Protein AF-A0A139D2X2-F1 (afdb_monomer_lite)

Sequence (385 aa):
AGTDPDIIILQLPIMAGQEWLAVLAFLGGGSAAAAMVIVCSVAIATMISNEIVMPGLLKFFRPRMNRRTDLSFLLLTIRRVAIFVVLLTAYGFYRMAGADYSLTAFGLLSFAAAAQFGPALVGGILWREGNLTGATWGLGLGFLMWCYTLLLPALAATGWIPGDIIEQGLFGWEWTRPTALFGSQLDQISHGILWSLGVNTMVYICLSLVTRQSIREKFQVAAFFHEPQPKGESPQQQSWQGQIRVSDLQALADRFMGEERAKSAFRHYERRNATRLYAHRPASTHLMKYVERQLASVIGASTARVVLESTLTGRDMQIEDVVSIVDEASQAMTFSRELLQSAIENISLGVSVVNHRQQLVVWNHHYLEMFNYPEGFVRVGRPVE

Radius of gyration: 30.76 Å; chains: 1; bounding box: 75×41×87 Å

pLDDT: mean 75.95, std 15.81, range [35.94, 95.5]

Foldseek 3Di:
DDDAPVCVCLVVCVVVVNNVVSVVCCVVVVVVVVVVLVVVLLVVLVCCLQVPVVVVCCVVPVPPPPDVPVPVVVSVVSSVVSSVVVVVVVVVCVVQQDPPDDPVLVVLLVVLLVCLCVLVVCCLQPPLLFAPQLQVVLSVQLNVLSCQQRVVVSCVVSVNDPCCCQVQNVVRPPCRRSQQNNNDPDGSSVVSSCVSNVSSNVSRVVCSVVPDHDPVSVVVSCVSPVDPPPPPPDPVVVVLLFPDFPLLLLVVCCVQVNNVLSVVLVVVVCVVVVHDGDRGGRDDPVRLVSSLVSSCVRLNNVLSVVSSVVVSVVDPDDDVVSVCVSVVVVVVVVVVVVSVLVVQQPDPAWDWDADPQQFTAHTYPNVCVVVVDPPPPRDGRHHPD

Secondary structure (DSSP, 8-state):
----GGGHHHHHHHHTT-HHHHHHHHHHHHHHHHHHHHHHHHHHHHHIIIIIIHHHHHHH-TTT---TTHHHHHHHHHHHHHHHHHHHHHHHHHHHS-TT--HHHHHHHHHHHHHTTHHHHHHHHH-TT--HHHHHHHHHHHHHHHIIIIIHHHHHHTTSS-THHHHH-GGG-GGG-TTSGGG--S-HHHHHHHHHHHHHHHHHHHHHHHSPPPHHHHHHHHHHTT-----S-STTGGGGGGS-BHHHHHHHHHHHH-HHHHHHHHHHHHHHHT----TTSBPPHHHHHHHHHHHHHHH-HHHHHHHHHHHHTT----THHHHHHHHHHHHHHHHHHHHHHHHHHH-SS--EEE-TTSBEEEE-HHHHHHHTPPTT---TT-B--

Structure (mmCIF, N/CA/C/O backbone):
data_AF-A0A139D2X2-F1
#
_entry.id   AF-A0A139D2X2-F1
#
loop_
_atom_site.group_PDB
_atom_site.id
_atom_site.type_symbol
_atom_site.label_atom_id
_atom_site.label_alt_id
_atom_site.label_comp_id
_atom_site.label_asym_id
_atom_site.label_entity_id
_atom_site.label_seq_id
_atom_site.pdbx_PDB_ins_code
_atom_site.Cartn_x
_atom_site.Cartn_y
_atom_site.Cartn_z
_atom_site.occupancy
_atom_site.B_iso_or_equiv
_atom_site.auth_seq_id
_atom_site.auth_comp_id
_atom_site.auth_asym_id
_atom_site.auth_atom_id
_atom_site.pdbx_PDB_model_num
ATOM 1 N N . ALA A 1 1 ? 21.081 9.371 -34.867 1.00 43.03 1 ALA A N 1
ATOM 2 C CA . ALA A 1 1 ? 20.082 8.289 -34.790 1.00 43.03 1 ALA A CA 1
ATOM 3 C C . ALA A 1 1 ? 20.713 7.143 -34.009 1.00 43.03 1 ALA A C 1
ATOM 5 O O . ALA A 1 1 ? 21.784 6.714 -34.414 1.00 43.03 1 ALA A O 1
ATOM 6 N N . GLY A 1 2 ? 20.125 6.736 -32.878 1.00 55.38 2 GLY A N 1
ATOM 7 C CA . GLY A 1 2 ? 20.622 5.617 -32.057 1.00 55.38 2 GLY A CA 1
ATOM 8 C C . GLY A 1 2 ? 21.069 5.951 -30.626 1.00 55.38 2 GLY A C 1
ATOM 9 O O . GLY A 1 2 ? 21.732 5.131 -30.006 1.00 55.38 2 GLY A O 1
ATOM 10 N N . THR A 1 3 ? 20.756 7.132 -30.094 1.00 59.16 3 THR A N 1
ATOM 11 C CA . THR A 1 3 ? 21.030 7.468 -28.688 1.00 59.16 3 THR A CA 1
ATOM 12 C C . THR A 1 3 ? 19.855 7.026 -27.825 1.00 59.16 3 THR A C 1
ATOM 14 O O . THR A 1 3 ? 18.743 7.520 -28.023 1.00 59.16 3 THR A O 1
ATOM 17 N N . ASP A 1 4 ? 20.099 6.092 -26.907 1.00 71.62 4 ASP A N 1
ATOM 18 C CA . ASP A 1 4 ? 19.131 5.678 -25.892 1.00 71.62 4 ASP A CA 1
ATOM 19 C C . ASP A 1 4 ? 18.668 6.927 -25.097 1.00 71.62 4 ASP A C 1
ATOM 21 O O . ASP A 1 4 ? 19.514 7.676 -24.585 1.00 71.62 4 ASP A O 1
ATOM 25 N N . PRO A 1 5 ? 17.349 7.220 -25.054 1.00 76.50 5 PRO A N 1
ATOM 26 C CA . PRO A 1 5 ? 16.805 8.386 -24.360 1.00 76.50 5 PRO A CA 1
ATOM 27 C C . PRO A 1 5 ? 17.251 8.479 -22.900 1.00 76.50 5 PRO A C 1
ATOM 29 O O . PRO A 1 5 ? 17.425 9.588 -22.391 1.00 76.50 5 PRO A O 1
ATOM 32 N N . ASP A 1 6 ? 17.490 7.339 -22.250 1.00 77.50 6 ASP A N 1
ATOM 33 C CA . ASP A 1 6 ? 17.816 7.273 -20.828 1.00 77.50 6 ASP A CA 1
ATOM 34 C C . ASP A 1 6 ? 19.254 7.758 -20.541 1.00 77.50 6 ASP A C 1
ATOM 36 O O . ASP A 1 6 ? 19.555 8.216 -19.437 1.00 77.50 6 ASP A O 1
ATOM 40 N N . ILE A 1 7 ? 20.140 7.763 -21.547 1.00 83.75 7 ILE A N 1
ATOM 41 C CA . ILE A 1 7 ? 21.540 8.221 -21.434 1.00 83.75 7 ILE A CA 1
ATOM 42 C C . ILE A 1 7 ? 21.814 9.540 -22.167 1.00 83.75 7 ILE A C 1
ATOM 44 O O . ILE A 1 7 ? 22.952 10.021 -22.176 1.00 83.75 7 ILE A O 1
ATOM 48 N N . ILE A 1 8 ? 20.789 10.169 -22.752 1.00 85.88 8 ILE A N 1
ATOM 49 C CA . ILE A 1 8 ? 20.952 11.370 -23.585 1.00 85.88 8 ILE A CA 1
ATOM 50 C C . ILE A 1 8 ? 21.560 12.548 -22.809 1.00 85.88 8 ILE A C 1
ATOM 52 O O . ILE A 1 8 ? 22.356 13.314 -23.351 1.00 85.88 8 ILE A O 1
ATOM 56 N N . ILE A 1 9 ? 21.248 12.649 -21.513 1.00 86.06 9 ILE A N 1
ATOM 57 C CA . ILE A 1 9 ? 21.779 13.678 -20.607 1.00 86.06 9 ILE A CA 1
ATOM 58 C C . ILE A 1 9 ? 23.301 13.540 -20.452 1.00 86.06 9 ILE A C 1
ATOM 60 O O . ILE A 1 9 ? 23.998 14.546 -20.331 1.00 86.06 9 ILE A O 1
ATOM 64 N N . LEU A 1 10 ? 23.827 12.313 -20.501 1.00 87.31 10 LEU A N 1
ATOM 65 C CA . LEU A 1 10 ? 25.264 12.050 -20.438 1.00 87.31 10 LEU A CA 1
ATOM 66 C C . LEU A 1 10 ? 25.935 12.214 -21.809 1.00 87.31 10 LEU A C 1
ATOM 68 O O . LEU A 1 10 ? 27.075 12.664 -21.890 1.00 87.31 10 LEU A O 1
ATOM 72 N N . GLN A 1 11 ? 25.231 11.874 -22.889 1.00 88.12 11 GLN A N 1
ATOM 73 C CA . GLN A 1 11 ? 25.774 11.925 -24.247 1.00 88.12 11 GLN A CA 1
ATOM 74 C C . GLN A 1 11 ? 25.849 13.344 -24.821 1.00 88.12 11 GLN A C 1
ATOM 76 O O . GLN A 1 11 ? 26.783 13.641 -25.561 1.00 88.12 11 GLN A O 1
ATOM 81 N N . LEU A 1 12 ? 24.922 14.238 -24.465 1.00 90.44 12 LEU A N 1
ATOM 82 C CA . LEU A 1 12 ? 24.894 15.617 -24.969 1.00 90.44 12 LEU A CA 1
ATOM 83 C C . LEU A 1 12 ? 26.204 16.392 -24.707 1.00 90.44 12 LEU A C 1
ATOM 85 O O . LEU A 1 12 ? 26.757 16.942 -25.662 1.00 90.44 12 LEU A O 1
ATOM 89 N N . PRO A 1 13 ? 26.761 16.415 -23.477 1.00 91.19 13 PRO A N 1
ATOM 90 C CA . PRO A 1 13 ? 28.047 17.061 -23.222 1.00 91.19 13 PRO A CA 1
ATOM 91 C C . PRO A 1 13 ? 29.217 16.412 -23.968 1.00 91.19 13 PRO A C 1
ATOM 93 O O . PRO A 1 13 ? 30.110 17.121 -24.427 1.00 91.19 13 PRO A O 1
ATOM 96 N N . ILE A 1 14 ? 29.198 15.084 -24.129 1.00 90.31 14 ILE A N 1
ATOM 97 C CA . ILE A 1 14 ? 30.234 14.332 -24.855 1.00 90.31 14 ILE A CA 1
ATOM 98 C C . ILE A 1 14 ? 30.220 14.720 -26.337 1.00 90.31 14 ILE A C 1
ATOM 100 O O . ILE A 1 14 ? 31.261 15.040 -26.904 1.00 90.31 14 ILE A O 1
ATOM 104 N N . MET A 1 15 ? 29.037 14.776 -26.956 1.00 90.88 15 MET A N 1
ATOM 105 C CA . MET A 1 15 ? 28.878 15.210 -28.349 1.00 90.88 15 MET A CA 1
ATOM 106 C C . MET A 1 15 ? 29.257 16.683 -28.556 1.00 90.88 15 MET A C 1
ATOM 108 O O . MET A 1 15 ? 29.707 17.052 -29.637 1.00 90.88 15 MET A O 1
ATOM 112 N N . ALA A 1 16 ? 29.103 17.518 -27.525 1.00 92.19 16 ALA A N 1
ATOM 113 C CA . ALA A 1 16 ? 29.517 18.920 -27.532 1.00 92.19 16 ALA A CA 1
ATOM 114 C C . ALA A 1 16 ? 31.015 19.130 -27.215 1.00 92.19 16 ALA A C 1
ATOM 116 O O . ALA A 1 16 ? 31.463 20.275 -27.149 1.00 92.19 16 ALA A O 1
ATOM 117 N N . GLY A 1 17 ? 31.788 18.059 -26.987 1.00 92.69 17 GLY A N 1
ATOM 118 C CA . GLY A 1 17 ? 33.211 18.127 -26.629 1.00 92.69 17 GLY A CA 1
ATOM 119 C C . GLY A 1 17 ? 33.493 18.635 -25.207 1.00 92.69 17 GLY A C 1
ATOM 120 O O . GLY A 1 17 ? 34.628 18.981 -24.890 1.00 92.69 17 GLY A O 1
ATOM 121 N N . GLN A 1 18 ? 32.479 18.703 -24.341 1.00 94.12 18 GLN A N 1
ATOM 122 C CA . GLN A 1 18 ? 32.570 19.189 -22.959 1.00 94.12 18 GLN A CA 1
ATOM 123 C C . GLN A 1 18 ? 32.631 18.012 -21.972 1.00 94.12 18 GLN A C 1
ATOM 125 O O . GLN A 1 18 ? 31.719 17.795 -21.171 1.00 94.12 18 GLN A O 1
ATOM 130 N N . GLU A 1 19 ? 33.714 17.234 -22.015 1.00 91.44 19 GLU A N 1
ATOM 131 C CA . GLU A 1 19 ? 33.864 16.001 -21.220 1.00 91.44 19 GLU A CA 1
ATOM 132 C C . GLU A 1 19 ? 33.774 16.231 -19.701 1.00 91.44 19 GLU A C 1
ATOM 134 O O . GLU A 1 19 ? 33.200 15.416 -18.980 1.00 91.44 19 GLU A O 1
ATOM 139 N N . TRP A 1 20 ? 34.266 17.368 -19.197 1.00 93.75 20 TRP A N 1
ATOM 140 C CA . TRP A 1 20 ? 34.190 17.707 -17.768 1.00 93.75 20 TRP A CA 1
ATOM 141 C C . TRP A 1 20 ? 32.741 17.803 -17.266 1.00 93.75 20 TRP A C 1
ATOM 143 O O . TRP A 1 20 ? 32.445 17.421 -16.133 1.00 93.75 20 TRP A O 1
ATOM 153 N N . LEU A 1 21 ? 31.825 18.271 -18.120 1.00 92.75 21 LEU A N 1
ATOM 154 C CA . LEU A 1 21 ? 30.406 18.376 -17.801 1.00 92.75 21 LEU A CA 1
ATOM 155 C C . LEU A 1 21 ? 29.745 16.990 -17.805 1.00 92.75 21 LEU A C 1
ATOM 157 O O . LEU A 1 21 ? 28.876 16.736 -16.975 1.00 92.75 21 LEU A O 1
ATOM 161 N N . ALA A 1 22 ? 30.205 16.071 -18.665 1.00 91.62 22 ALA A N 1
ATOM 162 C CA . ALA A 1 22 ? 29.785 14.669 -18.631 1.00 91.62 22 ALA A CA 1
ATOM 163 C C . ALA A 1 22 ? 30.220 13.982 -17.325 1.00 91.62 22 ALA A C 1
ATOM 165 O O . ALA A 1 22 ? 29.417 13.297 -16.696 1.00 91.62 22 ALA A O 1
ATOM 166 N N . VAL A 1 23 ? 31.458 14.213 -16.872 1.00 92.56 23 VAL A N 1
ATOM 167 C CA . VAL A 1 23 ? 31.961 13.685 -15.589 1.00 92.56 23 VAL A CA 1
ATOM 168 C C . VAL A 1 23 ? 31.161 14.243 -14.411 1.00 92.56 23 VAL A C 1
ATOM 170 O O . VAL A 1 23 ? 30.781 13.491 -13.512 1.00 92.56 23 VAL A O 1
ATOM 173 N N . LEU A 1 24 ? 30.853 15.543 -14.424 1.00 93.06 24 LEU A N 1
ATOM 174 C CA . LEU A 1 24 ? 30.028 16.178 -13.395 1.00 93.06 24 LEU A CA 1
ATOM 175 C C . LEU A 1 24 ? 28.605 15.601 -13.379 1.00 93.06 24 LEU A C 1
ATOM 177 O O . LEU A 1 24 ? 28.101 15.250 -12.312 1.00 93.06 24 LEU A O 1
ATOM 181 N N . ALA A 1 25 ? 27.977 15.448 -14.548 1.00 91.00 25 ALA A N 1
ATOM 182 C CA . ALA A 1 25 ? 26.658 14.832 -14.681 1.00 91.00 25 ALA A CA 1
ATOM 183 C C . ALA A 1 25 ? 26.657 13.365 -14.218 1.00 91.00 25 ALA A C 1
ATOM 185 O O . ALA A 1 25 ? 25.726 12.943 -13.536 1.00 91.00 25 ALA A O 1
ATOM 186 N N . PHE A 1 26 ? 27.714 12.606 -14.519 1.00 91.06 26 PHE A N 1
ATOM 187 C CA . PHE A 1 26 ? 27.879 11.225 -14.064 1.00 91.06 26 PHE A CA 1
ATOM 188 C C . PHE A 1 26 ? 28.019 11.128 -12.539 1.00 91.06 26 PHE A C 1
ATOM 190 O O . PHE A 1 26 ? 27.323 10.333 -11.910 1.00 91.06 26 PHE A O 1
ATOM 197 N N . LEU A 1 27 ? 28.868 11.962 -11.927 1.00 93.44 27 LEU A N 1
ATOM 198 C CA . LEU A 1 27 ? 29.034 12.021 -10.470 1.00 93.44 27 LEU A CA 1
ATOM 199 C C . LEU A 1 27 ? 27.729 12.410 -9.769 1.00 93.44 27 LEU A C 1
ATOM 201 O O . LEU A 1 27 ? 27.337 11.771 -8.792 1.00 93.44 27 LEU A O 1
ATOM 205 N N . GLY A 1 28 ? 27.039 13.431 -10.284 1.00 92.38 28 GLY A N 1
ATOM 206 C CA . GLY A 1 28 ? 25.751 13.876 -9.757 1.00 92.38 28 GLY A CA 1
ATOM 207 C C . GLY A 1 28 ? 24.664 12.809 -9.898 1.00 92.38 28 GLY A C 1
ATOM 208 O O . GLY A 1 28 ? 24.013 12.464 -8.913 1.00 92.38 28 GLY A O 1
ATOM 209 N N . GLY A 1 29 ? 24.501 12.246 -11.09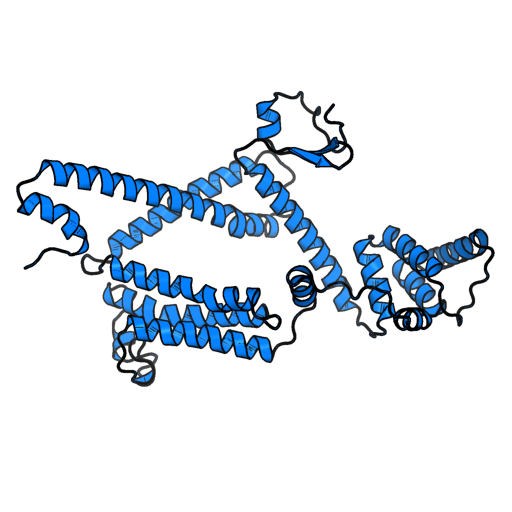7 1.00 89.44 29 GLY A N 1
ATOM 210 C CA . GLY A 1 29 ? 23.492 11.229 -11.398 1.00 89.44 29 GLY A CA 1
ATOM 211 C C . GLY A 1 29 ? 23.722 9.920 -10.644 1.00 89.44 29 GLY A C 1
ATOM 212 O O . GLY A 1 29 ? 22.799 9.403 -10.019 1.00 89.44 29 GLY A O 1
ATOM 213 N N . GLY A 1 30 ? 24.960 9.419 -10.628 1.00 89.94 30 GLY A N 1
ATOM 214 C CA . GLY A 1 30 ? 25.327 8.210 -9.888 1.00 89.94 30 GLY A CA 1
ATOM 215 C C . GLY A 1 30 ? 25.128 8.363 -8.379 1.00 89.94 30 GLY A C 1
ATOM 216 O O . GLY A 1 30 ? 24.560 7.476 -7.741 1.00 89.94 30 GLY A O 1
ATOM 217 N N . SER A 1 31 ? 25.523 9.508 -7.810 1.00 94.44 31 SER A N 1
ATOM 218 C CA . SER A 1 31 ? 25.313 9.810 -6.388 1.00 94.44 31 SER A CA 1
ATOM 219 C C . SER A 1 31 ? 23.825 9.923 -6.035 1.00 94.44 31 SER A C 1
ATOM 221 O O . SER A 1 31 ? 23.374 9.317 -5.063 1.00 94.44 31 SER A O 1
ATOM 223 N N . ALA A 1 32 ? 23.035 10.628 -6.853 1.00 92.62 32 ALA A N 1
ATOM 224 C CA . ALA A 1 32 ? 21.593 10.761 -6.650 1.00 92.62 32 ALA A CA 1
ATOM 225 C C . ALA A 1 32 ? 20.869 9.407 -6.737 1.00 92.62 32 ALA A C 1
ATOM 227 O O . ALA A 1 32 ? 20.033 9.100 -5.885 1.00 92.62 32 ALA A O 1
ATOM 228 N N . ALA A 1 33 ? 21.222 8.571 -7.718 1.00 90.25 33 ALA A N 1
ATOM 229 C CA . ALA A 1 33 ? 20.669 7.228 -7.859 1.00 90.25 33 ALA A CA 1
ATOM 230 C C . ALA A 1 33 ? 21.013 6.346 -6.647 1.00 90.25 33 ALA A C 1
ATOM 232 O O . ALA A 1 33 ? 20.124 5.716 -6.072 1.00 90.25 33 ALA A O 1
ATOM 233 N N . ALA A 1 34 ? 22.276 6.349 -6.206 1.00 93.56 34 ALA A N 1
ATOM 234 C CA . ALA A 1 34 ? 22.706 5.598 -5.029 1.00 93.56 34 ALA A CA 1
ATOM 235 C C . ALA A 1 34 ? 21.971 6.057 -3.760 1.00 93.56 34 ALA A C 1
ATOM 237 O O . ALA A 1 34 ? 21.456 5.226 -3.010 1.00 93.56 34 ALA A O 1
ATOM 238 N N . ALA A 1 35 ? 21.862 7.372 -3.544 1.00 95.06 35 ALA A N 1
ATOM 239 C CA . ALA A 1 35 ? 21.132 7.934 -2.414 1.00 95.06 35 ALA A CA 1
ATOM 240 C C . ALA A 1 35 ? 19.655 7.511 -2.426 1.00 95.06 35 ALA A C 1
ATOM 242 O O . ALA A 1 35 ? 19.137 7.074 -1.397 1.00 95.06 35 ALA A O 1
ATOM 243 N N . MET A 1 36 ? 18.992 7.568 -3.585 1.00 95.00 36 MET A N 1
ATOM 244 C CA . MET A 1 36 ? 17.589 7.170 -3.717 1.00 95.00 36 MET A CA 1
ATOM 245 C C . MET A 1 36 ? 17.384 5.680 -3.413 1.00 95.00 36 MET A C 1
ATOM 247 O O . MET A 1 36 ? 16.485 5.325 -2.652 1.00 95.00 36 MET A O 1
ATOM 251 N N . VAL A 1 37 ? 18.251 4.799 -3.924 1.00 93.75 37 VAL A N 1
ATOM 252 C CA . VAL A 1 37 ? 18.191 3.353 -3.636 1.00 93.75 37 VAL A CA 1
ATOM 253 C C . VAL A 1 37 ? 18.367 3.077 -2.138 1.00 93.75 37 VAL A C 1
ATOM 255 O O . VAL A 1 37 ? 17.621 2.278 -1.559 1.00 93.75 37 VAL A O 1
ATOM 258 N N . ILE A 1 38 ? 19.309 3.758 -1.478 1.00 93.38 38 ILE A N 1
ATOM 259 C CA . ILE A 1 38 ? 19.534 3.618 -0.033 1.00 93.38 38 ILE A CA 1
ATOM 260 C C . ILE A 1 38 ? 18.294 4.073 0.747 1.00 93.38 38 ILE A C 1
ATOM 262 O O . ILE A 1 38 ? 17.774 3.317 1.566 1.00 93.38 38 ILE A O 1
ATOM 266 N N . VAL A 1 39 ? 17.780 5.275 0.476 1.00 94.94 39 VAL A N 1
ATOM 267 C CA . VAL A 1 39 ? 16.630 5.836 1.205 1.00 94.94 39 VAL A CA 1
ATOM 268 C C . VAL A 1 39 ? 15.375 4.977 1.012 1.00 94.94 39 VAL A C 1
ATOM 270 O O . VAL A 1 39 ? 14.723 4.622 1.997 1.00 94.94 39 VAL A O 1
ATOM 273 N N . CYS A 1 40 ? 15.060 4.570 -0.221 1.00 93.62 40 CYS A N 1
ATOM 274 C CA . CYS A 1 40 ? 13.897 3.728 -0.508 1.00 93.62 40 CYS A CA 1
ATOM 275 C C . CYS A 1 40 ? 14.003 2.341 0.132 1.00 93.62 40 CYS A C 1
ATOM 277 O O . CYS A 1 40 ? 13.032 1.873 0.725 1.00 93.62 40 CYS A O 1
ATOM 279 N N . SER A 1 41 ? 15.166 1.687 0.056 1.00 94.38 41 SER A N 1
ATOM 280 C CA . SER A 1 41 ? 15.344 0.351 0.645 1.00 94.38 41 SER A CA 1
ATOM 281 C C . SER A 1 41 ? 15.209 0.368 2.169 1.00 94.38 41 SER A C 1
ATOM 283 O O . SER A 1 41 ? 14.556 -0.511 2.734 1.00 94.38 41 SER A O 1
ATOM 285 N N . VAL A 1 42 ? 15.738 1.396 2.843 1.00 92.19 42 VAL A N 1
ATOM 286 C CA . VAL A 1 42 ? 15.581 1.569 4.294 1.00 92.19 42 VAL A CA 1
ATOM 287 C C . VAL A 1 42 ? 14.123 1.845 4.666 1.00 92.19 42 VAL A C 1
ATOM 289 O O . VAL A 1 42 ? 13.618 1.256 5.627 1.00 92.19 42 VAL A O 1
ATOM 292 N N . ALA A 1 43 ? 13.429 2.701 3.912 1.00 93.25 43 ALA A N 1
ATOM 293 C CA . ALA A 1 43 ? 12.020 3.007 4.152 1.00 93.25 43 ALA A CA 1
ATOM 294 C C . ALA A 1 43 ? 11.136 1.758 4.001 1.00 93.25 43 ALA A C 1
ATOM 296 O O . ALA A 1 43 ? 10.397 1.412 4.924 1.00 93.25 43 ALA A O 1
ATOM 297 N N . ILE A 1 44 ? 11.283 1.028 2.889 1.00 93.00 44 ILE A N 1
ATOM 298 C CA . ILE A 1 44 ? 10.541 -0.211 2.615 1.00 93.00 44 ILE A CA 1
ATOM 299 C C . ILE A 1 44 ? 10.837 -1.262 3.686 1.00 93.00 44 ILE A C 1
ATOM 301 O O . ILE A 1 44 ? 9.912 -1.855 4.230 1.00 93.00 44 ILE A O 1
ATOM 305 N N . ALA A 1 45 ? 12.103 -1.469 4.053 1.00 90.62 45 ALA A N 1
ATOM 306 C CA . ALA A 1 45 ? 12.459 -2.435 5.089 1.00 90.62 45 ALA A CA 1
ATOM 307 C C . ALA A 1 45 ? 11.868 -2.076 6.461 1.00 90.62 45 ALA A C 1
ATOM 309 O O . ALA A 1 45 ? 11.467 -2.963 7.215 1.00 90.62 45 ALA A O 1
ATOM 310 N N . THR A 1 46 ? 11.788 -0.781 6.781 1.00 88.12 46 THR A N 1
ATOM 311 C CA . THR A 1 46 ? 11.159 -0.304 8.020 1.00 88.12 46 THR A CA 1
ATOM 312 C C . THR A 1 46 ? 9.651 -0.562 8.002 1.00 88.12 46 THR A C 1
ATOM 314 O O . THR A 1 46 ? 9.118 -1.085 8.980 1.00 88.12 46 THR A O 1
ATOM 317 N N . MET A 1 47 ? 8.976 -0.290 6.880 1.00 91.19 47 MET A N 1
ATOM 318 C CA . MET A 1 47 ? 7.551 -0.593 6.706 1.00 91.19 47 MET A CA 1
ATOM 319 C C . MET A 1 47 ? 7.274 -2.101 6.769 1.00 91.19 47 MET A C 1
ATOM 321 O O . MET A 1 47 ? 6.391 -2.523 7.504 1.00 91.19 47 MET A O 1
ATOM 325 N N . ILE A 1 48 ? 8.068 -2.931 6.084 1.00 89.62 48 ILE A N 1
ATOM 326 C CA . ILE A 1 48 ? 7.934 -4.398 6.120 1.00 89.62 48 ILE A CA 1
ATOM 327 C C . ILE A 1 48 ? 8.108 -4.922 7.550 1.00 89.62 48 ILE A C 1
ATOM 329 O O . ILE A 1 48 ? 7.316 -5.742 8.013 1.00 89.62 48 ILE A O 1
ATOM 333 N N . SER A 1 49 ? 9.127 -4.440 8.266 1.00 83.44 49 SER A N 1
ATOM 334 C CA . SER A 1 49 ? 9.388 -4.846 9.648 1.00 83.44 49 SER A CA 1
ATOM 335 C C . SER A 1 49 ? 8.195 -4.547 10.559 1.00 83.44 49 SER A C 1
ATOM 337 O O . SER A 1 49 ? 7.781 -5.415 11.327 1.00 83.44 49 SER A O 1
ATOM 339 N N . ASN A 1 50 ? 7.640 -3.337 10.469 1.00 83.00 50 ASN A N 1
ATOM 340 C CA . ASN A 1 50 ? 6.630 -2.859 11.411 1.00 83.00 50 ASN A CA 1
ATOM 341 C C . ASN A 1 50 ? 5.208 -3.306 11.048 1.00 83.00 50 ASN A C 1
ATOM 343 O O . ASN A 1 50 ? 4.468 -3.731 11.929 1.00 83.00 50 ASN A O 1
ATOM 347 N N . GLU A 1 51 ? 4.836 -3.252 9.769 1.00 86.06 51 GLU A N 1
ATOM 348 C CA . GLU A 1 51 ? 3.460 -3.495 9.312 1.00 86.06 51 GLU A CA 1
ATOM 349 C C . GLU A 1 51 ? 3.187 -4.967 8.975 1.00 86.06 51 GLU A C 1
ATOM 351 O O . GLU A 1 51 ? 2.042 -5.410 9.013 1.00 86.06 51 GLU A O 1
ATOM 356 N N . ILE A 1 52 ? 4.224 -5.750 8.650 1.00 85.88 52 ILE A N 1
ATOM 357 C CA . ILE A 1 52 ? 4.064 -7.146 8.212 1.00 85.88 52 ILE A CA 1
ATOM 358 C C . ILE A 1 52 ? 4.695 -8.103 9.220 1.00 85.88 52 ILE A C 1
ATOM 360 O O . ILE A 1 52 ? 4.023 -8.984 9.763 1.00 85.88 52 ILE A O 1
ATOM 364 N N . VAL A 1 53 ? 5.995 -7.946 9.484 1.00 83.25 53 VAL A N 1
ATOM 365 C CA . VAL A 1 53 ? 6.748 -8.950 10.245 1.00 83.25 53 VAL A CA 1
ATOM 366 C C . VAL A 1 53 ? 6.384 -8.923 11.726 1.00 83.25 53 VAL A C 1
ATOM 368 O O . VAL A 1 53 ? 6.133 -9.980 12.298 1.00 83.25 53 VAL A O 1
ATOM 371 N N . MET A 1 54 ? 6.303 -7.744 12.345 1.00 77.81 54 MET A N 1
ATOM 372 C CA . MET A 1 54 ? 5.973 -7.601 13.766 1.00 77.81 54 MET A CA 1
ATOM 373 C C . MET A 1 54 ? 4.589 -8.173 14.137 1.00 77.81 54 MET A C 1
ATOM 375 O O . MET A 1 54 ? 4.533 -9.051 15.004 1.00 77.81 54 MET A O 1
ATOM 379 N N . PRO A 1 55 ? 3.472 -7.782 13.486 1.00 78.38 55 PRO A N 1
ATOM 380 C CA . PRO A 1 55 ? 2.167 -8.384 13.765 1.00 78.38 55 PRO A CA 1
ATOM 381 C C . PRO A 1 55 ? 2.137 -9.889 13.475 1.00 78.38 55 PRO A C 1
ATOM 383 O O . PRO A 1 55 ? 1.536 -10.648 14.240 1.00 78.38 55 PRO A O 1
ATOM 386 N N . GLY A 1 56 ? 2.815 -10.343 12.414 1.00 81.56 56 GLY A N 1
ATOM 387 C CA . GLY A 1 56 ? 2.942 -11.766 12.095 1.00 81.56 56 GLY A CA 1
ATOM 388 C C . GLY A 1 56 ? 3.660 -12.552 13.195 1.00 81.56 56 GLY A C 1
ATOM 389 O O . GLY A 1 56 ? 3.167 -13.589 13.644 1.00 81.56 56 GLY A O 1
ATOM 390 N N . LEU A 1 57 ? 4.785 -12.026 13.684 1.00 76.12 57 LEU A N 1
ATOM 391 C CA . LEU A 1 57 ? 5.579 -12.618 14.757 1.00 76.12 57 LEU A CA 1
ATOM 392 C C . LEU A 1 57 ? 4.780 -12.687 16.065 1.00 76.12 57 LEU A C 1
ATOM 394 O O . LEU A 1 57 ? 4.750 -13.735 16.709 1.00 76.12 57 LEU A O 1
ATOM 398 N N . LEU A 1 58 ? 4.084 -11.608 16.430 1.00 71.31 58 LEU A N 1
ATOM 399 C CA . LEU A 1 58 ? 3.246 -11.559 17.631 1.00 71.31 58 LEU A CA 1
ATOM 400 C C . LEU A 1 58 ? 2.071 -12.540 17.556 1.00 71.31 58 LEU A C 1
ATOM 402 O O . LEU A 1 58 ? 1.769 -13.202 18.547 1.00 71.31 58 LEU A O 1
ATOM 406 N N . LYS A 1 59 ? 1.432 -12.689 16.388 1.00 73.56 59 LYS A N 1
ATOM 407 C CA . LYS A 1 59 ? 0.318 -13.630 16.196 1.00 73.56 59 LYS A CA 1
ATOM 408 C C . LYS A 1 59 ? 0.767 -15.093 16.283 1.00 73.56 59 LYS A C 1
ATOM 410 O O . LYS A 1 59 ? 0.039 -15.909 16.843 1.00 73.56 59 LYS A O 1
ATOM 415 N N . PHE A 1 60 ? 1.953 -15.424 15.768 1.00 69.62 60 PHE A N 1
ATOM 416 C CA . PHE A 1 60 ? 2.469 -16.800 15.748 1.00 69.62 60 PHE A CA 1
ATOM 417 C C . PHE A 1 60 ? 3.221 -17.219 17.023 1.00 69.62 60 PHE A C 1
ATOM 419 O O . PHE A 1 60 ? 3.179 -18.390 17.392 1.00 69.62 60 PHE A O 1
ATOM 426 N N . PHE A 1 61 ? 3.888 -16.297 17.727 1.00 65.00 61 PHE A N 1
ATOM 427 C CA . PHE A 1 61 ? 4.803 -16.625 18.836 1.00 65.00 61 PHE A CA 1
ATOM 428 C C . PHE A 1 61 ? 4.307 -16.202 20.234 1.00 65.00 61 PHE A C 1
ATOM 430 O O . PHE A 1 61 ? 5.107 -16.059 21.164 1.00 65.00 61 PHE A O 1
ATOM 437 N N . ARG A 1 62 ? 2.983 -16.084 20.431 1.00 55.50 62 ARG A N 1
ATOM 438 C CA . ARG A 1 62 ? 2.359 -15.697 21.717 1.00 55.50 62 ARG A CA 1
ATOM 439 C C . ARG A 1 62 ? 2.831 -16.450 22.984 1.00 55.50 62 ARG A C 1
ATOM 441 O O . ARG A 1 62 ? 2.860 -15.795 24.022 1.00 55.50 62 ARG A O 1
ATOM 448 N N . PRO A 1 63 ? 3.219 -17.748 22.996 1.00 51.06 63 PRO A N 1
ATOM 449 C CA . PRO A 1 63 ? 3.481 -18.430 24.268 1.00 51.06 63 PRO A CA 1
ATOM 450 C C . PRO A 1 63 ? 4.954 -18.482 24.725 1.00 51.06 63 PRO A C 1
ATOM 452 O O . PRO A 1 63 ? 5.221 -19.071 25.769 1.00 51.06 63 PRO A O 1
ATOM 455 N N . ARG A 1 64 ? 5.933 -17.899 24.010 1.00 51.97 64 ARG A N 1
ATOM 456 C CA . ARG A 1 64 ? 7.367 -17.997 24.402 1.00 51.97 64 ARG A CA 1
ATOM 457 C C . ARG A 1 64 ? 8.105 -16.675 24.624 1.00 51.97 64 ARG A C 1
ATOM 459 O O . ARG A 1 64 ? 9.266 -16.692 25.027 1.00 51.97 64 ARG A O 1
ATOM 466 N N . MET A 1 65 ? 7.450 -15.536 24.428 1.00 54.47 65 MET A N 1
ATOM 467 C CA . MET A 1 65 ? 8.130 -14.244 24.319 1.00 54.47 65 MET A CA 1
ATOM 468 C C . MET A 1 65 ? 8.245 -13.468 25.646 1.00 54.47 65 MET A C 1
ATOM 470 O O . MET A 1 65 ? 7.973 -12.275 25.699 1.00 54.47 65 MET A O 1
ATOM 474 N N . ASN A 1 66 ? 8.650 -14.120 26.742 1.00 48.91 66 ASN A N 1
ATOM 475 C CA . ASN A 1 66 ? 8.827 -13.446 28.043 1.00 48.91 66 ASN A CA 1
ATOM 476 C C . ASN A 1 66 ? 10.271 -12.964 28.302 1.00 48.91 66 ASN A C 1
ATOM 478 O O . ASN A 1 66 ? 10.668 -12.755 29.446 1.00 48.91 66 ASN A O 1
ATOM 482 N N . ARG A 1 67 ? 11.083 -12.800 27.251 1.00 53.84 67 ARG A N 1
ATOM 483 C CA . ARG A 1 67 ? 12.499 -12.421 27.354 1.00 53.84 67 ARG A CA 1
ATOM 484 C C . ARG A 1 67 ? 12.749 -11.167 26.516 1.00 53.84 67 ARG A C 1
ATOM 486 O O . ARG A 1 67 ? 13.065 -11.236 25.335 1.00 53.84 67 ARG A O 1
ATOM 493 N N . ARG A 1 68 ? 12.522 -10.011 27.150 1.00 55.78 68 ARG A N 1
ATOM 494 C CA . ARG A 1 68 ? 12.485 -8.667 26.536 1.00 55.78 68 ARG A CA 1
ATOM 495 C C . ARG A 1 68 ? 13.785 -8.225 25.847 1.00 55.78 68 ARG A C 1
ATOM 497 O O . ARG A 1 68 ? 13.754 -7.256 25.103 1.00 55.78 68 ARG A O 1
ATOM 504 N N . THR A 1 69 ? 14.901 -8.918 26.059 1.00 54.34 69 THR A N 1
ATOM 505 C CA . THR A 1 69 ? 16.218 -8.502 25.552 1.00 54.34 69 THR A CA 1
ATOM 506 C C . THR A 1 69 ? 16.513 -8.974 24.121 1.00 54.34 69 THR A C 1
ATOM 508 O O . THR A 1 69 ? 17.266 -8.311 23.419 1.00 54.34 69 THR A O 1
ATOM 511 N N . ASP A 1 70 ? 15.892 -10.064 23.648 1.00 61.91 70 ASP A N 1
ATOM 512 C CA . ASP A 1 70 ? 16.170 -10.618 22.307 1.00 61.91 70 ASP A CA 1
ATOM 513 C C . ASP A 1 70 ? 15.307 -10.001 21.191 1.00 61.91 70 ASP A C 1
ATOM 515 O O . ASP A 1 70 ? 15.634 -10.130 20.009 1.00 61.91 70 ASP A O 1
ATOM 519 N N . LEU A 1 71 ? 14.223 -9.289 21.533 1.00 66.25 71 LEU A N 1
ATOM 520 C CA . LEU A 1 71 ? 13.324 -8.715 20.525 1.00 66.25 71 LEU A CA 1
ATOM 521 C C . LEU A 1 71 ? 13.976 -7.578 19.742 1.00 66.25 71 LEU A C 1
ATOM 523 O O . LEU A 1 71 ? 13.874 -7.557 18.519 1.00 66.25 71 LEU A O 1
ATOM 527 N N . SER A 1 72 ? 14.685 -6.667 20.409 1.00 69.19 72 SER A N 1
ATOM 528 C CA . SER A 1 72 ? 15.333 -5.542 19.724 1.00 69.19 72 SER A CA 1
ATOM 529 C C . SER A 1 72 ? 16.386 -6.019 18.720 1.00 69.19 72 SER A C 1
ATOM 531 O O . SER A 1 72 ? 16.447 -5.517 17.598 1.00 69.19 72 SER A O 1
ATOM 533 N N . PHE A 1 73 ? 17.172 -7.044 19.070 1.00 75.69 73 PHE A N 1
ATOM 534 C CA . PHE A 1 73 ? 18.163 -7.624 18.160 1.00 75.69 73 PHE A CA 1
ATOM 535 C C . PHE A 1 73 ? 17.518 -8.389 16.993 1.00 75.69 73 PHE A C 1
ATOM 537 O O . PHE A 1 73 ? 17.968 -8.276 15.847 1.00 75.69 73 PHE A O 1
ATOM 544 N N . LEU A 1 74 ? 16.435 -9.125 17.260 1.00 78.38 74 LEU A N 1
ATOM 545 C CA . LEU A 1 74 ? 15.660 -9.810 16.229 1.00 78.38 74 LEU A CA 1
ATOM 546 C C . LEU A 1 74 ? 15.071 -8.809 15.223 1.00 78.38 74 LEU A C 1
ATOM 548 O O . LEU A 1 74 ? 15.212 -9.005 14.018 1.00 78.38 74 LEU A O 1
ATOM 552 N N . LEU A 1 75 ? 14.491 -7.704 15.700 1.00 75.69 75 LEU A N 1
ATOM 553 C CA . LEU A 1 75 ? 13.907 -6.658 14.853 1.00 75.69 75 LEU A CA 1
ATOM 554 C C . LEU A 1 75 ? 14.961 -5.944 13.994 1.00 75.69 75 LEU A C 1
ATOM 556 O O . LEU A 1 75 ? 14.742 -5.717 12.802 1.00 75.69 75 LEU A O 1
ATOM 560 N N . LEU A 1 76 ? 16.135 -5.645 14.558 1.00 79.75 76 LEU A N 1
ATOM 561 C CA . LEU A 1 76 ? 17.246 -5.070 13.794 1.00 79.75 76 LEU A CA 1
ATOM 562 C C . LEU A 1 76 ? 17.744 -6.032 12.707 1.00 79.75 76 LEU A C 1
ATOM 564 O O . LEU A 1 76 ? 18.001 -5.609 11.576 1.00 79.75 76 LEU A O 1
ATOM 568 N N . THR A 1 77 ? 17.844 -7.325 13.023 1.00 86.50 77 THR A N 1
ATOM 569 C CA . THR A 1 77 ? 18.242 -8.361 12.059 1.00 86.50 77 THR A CA 1
ATOM 570 C C . THR A 1 77 ? 17.211 -8.507 10.942 1.00 86.50 77 THR A C 1
ATOM 572 O O . THR A 1 77 ? 17.589 -8.503 9.772 1.00 86.50 77 THR A O 1
ATOM 575 N N . ILE A 1 78 ? 15.917 -8.543 11.275 1.00 86.06 78 ILE A N 1
ATOM 576 C CA . ILE A 1 78 ? 14.816 -8.587 10.301 1.00 86.06 78 ILE A CA 1
ATOM 577 C C . ILE A 1 78 ? 14.919 -7.421 9.319 1.00 86.06 78 ILE A C 1
ATOM 579 O O . ILE A 1 78 ? 14.844 -7.637 8.112 1.00 86.06 78 ILE A O 1
ATOM 583 N N . ARG A 1 79 ? 15.151 -6.195 9.805 1.00 88.56 79 ARG A N 1
ATOM 584 C CA . ARG A 1 79 ? 15.282 -5.020 8.933 1.00 88.56 79 ARG A CA 1
ATOM 585 C C . ARG A 1 79 ? 16.478 -5.139 7.987 1.00 88.56 79 ARG A C 1
ATOM 587 O O . ARG A 1 79 ? 16.341 -4.859 6.802 1.00 88.56 79 ARG A O 1
ATOM 594 N N . ARG A 1 80 ? 17.638 -5.586 8.480 1.00 91.25 80 ARG A N 1
ATOM 595 C CA . ARG A 1 80 ? 18.839 -5.790 7.645 1.00 91.25 80 ARG A CA 1
ATOM 596 C C . ARG A 1 80 ? 18.617 -6.862 6.578 1.00 91.25 80 ARG A C 1
ATOM 598 O O . ARG A 1 80 ? 18.989 -6.653 5.427 1.00 91.25 80 ARG A O 1
ATOM 605 N N . VAL A 1 81 ? 17.973 -7.971 6.945 1.00 92.88 81 VAL A N 1
ATOM 606 C CA . VAL A 1 81 ? 17.597 -9.033 6.002 1.00 92.88 81 VAL A CA 1
ATOM 607 C C . VAL A 1 81 ? 16.591 -8.510 4.979 1.00 92.88 81 VAL A C 1
ATOM 609 O O . VAL A 1 81 ? 16.760 -8.769 3.794 1.00 92.88 81 VAL A O 1
ATOM 612 N N . ALA A 1 82 ? 15.599 -7.718 5.393 1.00 92.19 82 ALA A N 1
ATOM 613 C CA . ALA A 1 82 ? 14.634 -7.110 4.481 1.00 92.19 82 ALA A CA 1
ATOM 614 C C . ALA A 1 82 ? 15.311 -6.172 3.468 1.00 92.19 82 ALA A C 1
ATOM 616 O O . ALA A 1 82 ? 15.030 -6.285 2.279 1.00 92.19 82 ALA A O 1
ATOM 617 N N . ILE A 1 83 ? 16.251 -5.313 3.896 1.00 93.94 83 ILE A N 1
ATOM 618 C CA . ILE A 1 83 ? 17.052 -4.476 2.979 1.00 93.94 83 ILE A CA 1
ATOM 619 C C . ILE A 1 83 ? 17.781 -5.361 1.964 1.00 93.94 83 ILE A C 1
ATOM 621 O O . ILE A 1 83 ? 17.698 -5.120 0.761 1.00 93.94 83 ILE A O 1
ATOM 625 N N . PHE A 1 84 ? 18.465 -6.403 2.441 1.00 95.06 84 PHE A N 1
ATOM 626 C CA . PHE A 1 84 ? 19.213 -7.312 1.578 1.00 95.06 84 PHE A CA 1
ATOM 627 C C . PHE A 1 84 ? 18.309 -8.019 0.559 1.00 95.06 84 PHE A C 1
ATOM 629 O O . PHE A 1 84 ? 18.616 -8.022 -0.629 1.00 95.06 84 PHE A O 1
ATOM 636 N N . VAL A 1 85 ? 17.169 -8.562 0.996 1.00 94.69 85 VAL A N 1
ATOM 637 C CA . VAL A 1 85 ? 16.198 -9.250 0.130 1.00 94.69 85 VAL A CA 1
ATOM 638 C C . VAL A 1 85 ? 15.592 -8.296 -0.897 1.00 94.69 85 VAL A C 1
ATOM 640 O O . VAL A 1 85 ? 15.487 -8.659 -2.067 1.00 94.69 85 VAL A O 1
ATOM 643 N N . VAL A 1 86 ? 15.230 -7.073 -0.499 1.00 93.75 86 VAL A N 1
ATOM 644 C CA . VAL A 1 86 ? 14.687 -6.057 -1.414 1.00 93.75 86 VAL A CA 1
ATOM 645 C C . VAL A 1 86 ? 15.719 -5.682 -2.479 1.00 93.75 86 VAL A C 1
ATOM 647 O O . VAL A 1 86 ? 15.394 -5.709 -3.663 1.00 93.75 86 VAL A O 1
ATOM 650 N N . LEU A 1 87 ? 16.968 -5.401 -2.090 1.00 94.19 87 LEU A N 1
ATOM 651 C CA . LEU A 1 87 ? 18.039 -5.074 -3.039 1.00 94.19 87 LEU A CA 1
ATOM 652 C C . LEU A 1 87 ? 18.368 -6.248 -3.968 1.00 94.19 87 LEU A C 1
ATOM 654 O O . LEU A 1 87 ? 18.555 -6.046 -5.165 1.00 94.19 87 LEU A O 1
ATOM 658 N N . LEU A 1 88 ? 18.395 -7.475 -3.442 1.00 94.50 88 LEU A N 1
ATOM 659 C CA . LEU A 1 88 ? 18.652 -8.678 -4.230 1.00 94.50 88 LEU A CA 1
ATOM 660 C C . LEU A 1 88 ? 17.522 -8.952 -5.231 1.00 94.50 88 LEU A C 1
ATOM 662 O O . LEU A 1 88 ? 17.794 -9.291 -6.379 1.00 94.50 88 LEU A O 1
ATOM 666 N N . THR A 1 89 ? 16.267 -8.740 -4.828 1.00 91.75 89 THR A N 1
ATOM 667 C CA . THR A 1 89 ? 15.097 -8.877 -5.711 1.00 91.75 89 THR A CA 1
ATOM 668 C C . THR A 1 89 ? 15.098 -7.800 -6.793 1.00 91.75 89 THR A C 1
ATOM 670 O O . THR A 1 89 ? 14.887 -8.112 -7.962 1.00 91.75 89 THR A O 1
ATOM 673 N N . ALA A 1 90 ? 15.402 -6.548 -6.437 1.00 89.56 90 ALA A N 1
ATOM 674 C CA . ALA A 1 90 ? 15.517 -5.450 -7.394 1.00 89.56 90 ALA A CA 1
ATOM 675 C C . ALA A 1 90 ? 16.646 -5.692 -8.410 1.00 89.56 90 ALA A C 1
ATOM 677 O O . ALA A 1 90 ? 16.450 -5.502 -9.609 1.00 89.56 90 ALA A O 1
ATOM 678 N N . TYR A 1 91 ? 17.807 -6.172 -7.954 1.00 88.94 91 TYR A N 1
ATOM 679 C CA . TYR A 1 91 ? 18.917 -6.538 -8.835 1.00 88.94 91 TYR A CA 1
ATOM 680 C C . TYR A 1 91 ? 18.578 -7.735 -9.735 1.00 88.94 91 TYR A C 1
ATOM 682 O O . TYR A 1 91 ? 18.912 -7.729 -10.920 1.00 88.94 91 TYR A O 1
ATOM 690 N N . GLY A 1 92 ? 17.887 -8.745 -9.195 1.00 88.31 92 GLY A N 1
ATOM 691 C CA . GLY A 1 92 ? 17.380 -9.878 -9.968 1.00 88.31 92 GLY A CA 1
ATOM 692 C C . GLY A 1 92 ? 16.433 -9.423 -11.076 1.00 88.31 92 GLY A C 1
ATOM 693 O O . GLY A 1 92 ? 16.621 -9.790 -12.231 1.00 88.31 92 GLY A O 1
ATOM 694 N N . PHE A 1 93 ? 15.487 -8.543 -10.747 1.00 82.94 93 PHE A N 1
ATOM 695 C CA . PHE A 1 93 ? 14.578 -7.949 -11.722 1.00 82.94 93 PHE A CA 1
ATOM 696 C C . PHE A 1 93 ? 15.332 -7.155 -12.800 1.00 82.94 93 PHE A C 1
ATOM 698 O O . PHE A 1 93 ? 15.123 -7.402 -13.982 1.00 82.94 93 PHE A O 1
ATOM 705 N N . TYR A 1 94 ? 16.286 -6.296 -12.418 1.00 81.94 94 TYR A N 1
ATOM 706 C CA . TYR A 1 94 ? 17.143 -5.566 -13.363 1.00 81.94 94 TYR A CA 1
ATOM 707 C C . TYR A 1 94 ? 17.898 -6.497 -14.326 1.00 81.94 94 TYR A C 1
ATOM 709 O O . TYR A 1 94 ? 17.953 -6.241 -15.524 1.00 81.94 94 TYR A O 1
ATOM 717 N N . ARG A 1 95 ? 18.458 -7.606 -13.825 1.00 83.19 95 ARG A N 1
ATOM 718 C CA . ARG A 1 95 ? 19.176 -8.591 -14.654 1.00 83.19 95 ARG A CA 1
ATOM 719 C C . ARG A 1 95 ? 18.267 -9.341 -15.620 1.00 83.19 95 ARG A C 1
ATOM 721 O O . ARG A 1 95 ? 18.743 -9.773 -16.666 1.00 83.19 95 ARG A O 1
ATOM 728 N N . MET A 1 96 ? 17.007 -9.538 -15.251 1.00 74.81 96 MET A N 1
ATOM 729 C CA . MET A 1 96 ? 16.058 -10.342 -16.017 1.00 74.81 96 MET A CA 1
ATOM 730 C C . MET A 1 96 ? 15.205 -9.523 -16.984 1.00 74.81 96 MET A C 1
ATOM 732 O O . MET A 1 96 ? 14.679 -10.093 -17.931 1.00 74.81 96 MET A O 1
ATOM 736 N N . ALA A 1 97 ? 15.059 -8.214 -16.776 1.00 71.06 97 ALA A N 1
ATOM 737 C CA . ALA A 1 97 ? 14.125 -7.398 -17.546 1.00 71.06 97 ALA A CA 1
ATOM 738 C C . ALA A 1 97 ? 14.584 -7.035 -18.978 1.00 71.06 97 ALA A C 1
ATOM 740 O O . ALA A 1 97 ? 13.868 -6.328 -19.679 1.00 71.06 97 ALA A O 1
ATOM 741 N N . GLY A 1 98 ? 15.719 -7.569 -19.450 1.00 63.12 98 GLY A N 1
ATOM 742 C CA . GLY A 1 98 ? 16.221 -7.358 -20.814 1.00 63.12 98 GLY A CA 1
ATOM 743 C C . GLY A 1 98 ? 16.679 -5.917 -21.085 1.00 63.12 98 GLY A C 1
ATOM 744 O O . GLY A 1 98 ? 16.400 -5.002 -20.317 1.00 63.12 98 GLY A O 1
ATOM 745 N N . ALA A 1 99 ? 17.425 -5.704 -22.172 1.00 60.94 99 ALA A N 1
ATOM 746 C CA . ALA A 1 99 ? 17.931 -4.375 -22.541 1.00 60.94 99 ALA A CA 1
ATOM 747 C C . ALA A 1 99 ? 16.869 -3.473 -23.205 1.00 60.94 99 ALA A C 1
ATOM 749 O O . ALA A 1 99 ? 17.098 -2.278 -23.355 1.00 60.94 99 ALA A O 1
ATOM 750 N N . ASP A 1 100 ? 15.720 -4.036 -23.594 1.00 59.31 100 ASP A N 1
ATOM 751 C CA . ASP A 1 100 ? 14.737 -3.375 -24.463 1.00 59.31 100 ASP A CA 1
ATOM 752 C C . ASP A 1 100 ? 13.583 -2.691 -23.703 1.00 59.31 100 ASP A C 1
ATOM 754 O O . ASP A 1 100 ? 12.716 -2.070 -24.319 1.00 59.31 100 ASP A O 1
ATOM 758 N N . TYR A 1 101 ? 13.547 -2.784 -22.369 1.00 66.94 101 TYR A N 1
ATOM 759 C CA . TYR A 1 101 ? 12.531 -2.121 -21.547 1.00 66.94 101 TYR A CA 1
ATOM 760 C C . TYR A 1 101 ? 13.032 -0.758 -21.053 1.00 66.94 101 TYR A C 1
ATOM 762 O O . TYR A 1 101 ? 13.956 -0.681 -20.244 1.00 66.94 101 TYR A O 1
ATOM 770 N N . SER A 1 102 ? 12.400 0.325 -21.512 1.00 74.12 102 SER A N 1
ATOM 771 C CA . SER A 1 102 ? 12.767 1.690 -21.119 1.00 74.12 102 SER A CA 1
ATOM 772 C C . SER A 1 102 ? 12.465 1.976 -19.643 1.00 74.12 102 SER A C 1
ATOM 774 O O . SER A 1 102 ? 11.493 1.463 -19.072 1.00 74.12 102 SER A O 1
ATOM 776 N N . LEU A 1 103 ? 13.230 2.885 -19.026 1.00 77.38 103 LEU A N 1
ATOM 777 C CA . LEU A 1 103 ? 12.983 3.332 -17.648 1.00 77.38 103 LEU A CA 1
ATOM 778 C C . LEU A 1 103 ? 11.561 3.896 -17.464 1.00 77.38 103 LEU A C 1
ATOM 780 O O . LEU A 1 103 ? 10.921 3.703 -16.425 1.00 77.38 103 LEU A O 1
ATOM 784 N N . THR A 1 104 ? 11.033 4.549 -18.502 1.00 82.25 104 THR A N 1
ATOM 785 C CA . THR A 1 104 ? 9.665 5.084 -18.538 1.00 82.25 104 THR A CA 1
ATOM 786 C C . THR A 1 104 ? 8.596 4.000 -18.413 1.00 82.25 104 THR A C 1
ATOM 788 O O . THR A 1 104 ? 7.598 4.216 -17.723 1.00 82.25 104 THR A O 1
ATOM 791 N N . ALA A 1 105 ? 8.802 2.821 -19.004 1.00 79.81 105 ALA A N 1
ATOM 792 C CA . ALA A 1 105 ? 7.848 1.720 -18.933 1.00 79.81 105 ALA A CA 1
ATOM 793 C C . ALA A 1 105 ? 7.756 1.138 -17.511 1.00 79.81 105 ALA A C 1
ATOM 795 O O . ALA A 1 105 ? 6.650 0.922 -17.009 1.00 79.81 105 ALA A O 1
ATOM 796 N N . PHE A 1 106 ? 8.888 0.970 -16.812 1.00 82.38 106 PHE A N 1
ATOM 797 C CA . PHE A 1 106 ? 8.883 0.568 -15.395 1.00 82.38 106 PHE A CA 1
ATOM 798 C C . PHE A 1 106 ? 8.184 1.596 -14.504 1.00 82.38 106 PHE A C 1
ATOM 800 O O . PHE A 1 106 ? 7.423 1.225 -13.603 1.00 82.38 106 PHE A O 1
ATOM 807 N N . GLY A 1 107 ? 8.412 2.886 -14.775 1.00 86.50 107 GLY A N 1
ATOM 808 C CA . GLY A 1 107 ? 7.736 3.982 -14.090 1.00 86.50 107 GLY A CA 1
ATOM 809 C C . GLY A 1 107 ? 6.221 3.906 -14.265 1.00 86.50 107 GLY A C 1
ATOM 810 O O . GLY A 1 107 ? 5.491 3.886 -13.277 1.00 86.50 107 GLY A O 1
ATOM 811 N N . LEU A 1 108 ? 5.741 3.792 -15.506 1.00 87.56 108 LEU A N 1
ATOM 812 C CA . LEU A 1 108 ? 4.309 3.721 -15.814 1.00 87.56 108 LEU A CA 1
ATOM 813 C C . LEU A 1 108 ? 3.634 2.494 -15.188 1.00 87.56 108 LEU A C 1
ATOM 815 O O . LEU A 1 108 ? 2.563 2.637 -14.599 1.00 87.56 108 LEU A O 1
ATOM 819 N N . LEU A 1 109 ? 4.272 1.320 -15.232 1.00 88.56 109 LEU A N 1
ATOM 820 C CA . LEU A 1 109 ? 3.775 0.113 -14.559 1.00 88.56 109 LEU A CA 1
ATOM 821 C C . LEU A 1 109 ? 3.618 0.327 -13.047 1.00 88.56 109 LEU A C 1
ATOM 823 O O . LEU A 1 109 ? 2.574 -0.002 -12.477 1.00 88.56 109 LEU A O 1
ATOM 827 N N . SER A 1 110 ? 4.631 0.919 -12.412 1.00 89.75 110 SER A N 1
ATOM 828 C CA . SER A 1 110 ? 4.658 1.158 -10.964 1.00 89.75 110 SER A CA 1
ATOM 829 C C . SER A 1 110 ? 3.653 2.228 -10.533 1.00 89.75 110 SER A C 1
ATOM 831 O O . SER A 1 110 ? 2.936 2.044 -9.550 1.00 89.75 110 SER A O 1
ATOM 833 N N . PHE A 1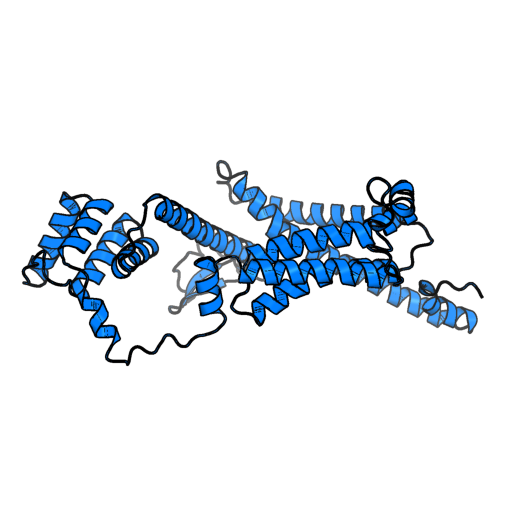 111 ? 3.540 3.331 -11.281 1.00 92.12 111 PHE A N 1
ATOM 834 C CA . PHE A 1 111 ? 2.552 4.377 -11.010 1.00 92.12 111 PHE A CA 1
ATOM 835 C C . PHE A 1 111 ? 1.121 3.886 -11.237 1.00 92.12 111 PHE A C 1
ATOM 837 O O . PHE A 1 111 ? 0.244 4.213 -10.440 1.00 92.12 111 PHE A O 1
ATOM 844 N N . ALA A 1 112 ? 0.880 3.055 -12.256 1.00 92.12 112 ALA A N 1
ATOM 845 C CA . ALA A 1 112 ? -0.419 2.421 -12.473 1.00 92.12 112 ALA A CA 1
ATOM 846 C C . ALA A 1 112 ? -0.816 1.503 -11.304 1.00 92.12 112 ALA A C 1
ATOM 848 O O . ALA A 1 112 ? -1.981 1.491 -10.905 1.00 92.12 112 ALA A O 1
ATOM 849 N N . ALA A 1 113 ? 0.144 0.776 -10.721 1.00 93.06 113 ALA A N 1
ATOM 850 C CA . ALA A 1 113 ? -0.087 -0.020 -9.518 1.00 93.06 113 ALA A CA 1
ATOM 851 C C . ALA A 1 113 ? -0.385 0.870 -8.299 1.00 93.06 113 ALA A C 1
ATOM 853 O O . ALA A 1 113 ? -1.352 0.631 -7.580 1.00 93.06 113 ALA A O 1
ATOM 854 N N . ALA A 1 114 ? 0.396 1.935 -8.088 1.00 93.69 114 ALA A N 1
ATOM 855 C CA . ALA A 1 114 ? 0.182 2.875 -6.987 1.00 93.69 114 ALA A CA 1
ATOM 856 C C . ALA A 1 114 ? -1.166 3.615 -7.095 1.00 93.69 114 ALA A C 1
ATOM 858 O O . ALA A 1 114 ? -1.829 3.858 -6.086 1.00 93.69 114 ALA A O 1
ATOM 859 N N . ALA A 1 115 ? -1.619 3.923 -8.313 1.00 94.00 115 ALA A N 1
ATOM 860 C CA . ALA A 1 115 ? -2.911 4.556 -8.556 1.00 94.00 115 ALA A CA 1
ATOM 861 C C . ALA A 1 115 ? -4.098 3.715 -8.050 1.00 94.00 115 ALA A C 1
ATOM 863 O O . ALA A 1 115 ? -5.143 4.283 -7.739 1.00 94.00 115 ALA A O 1
ATOM 864 N N . GLN A 1 116 ? -3.940 2.395 -7.880 1.00 94.75 116 GLN A N 1
ATOM 865 C CA . GLN A 1 116 ? -4.985 1.522 -7.328 1.00 94.75 116 GLN A CA 1
ATOM 866 C C . GLN A 1 116 ? -5.364 1.868 -5.882 1.00 94.75 116 GLN A C 1
ATOM 868 O O . GLN A 1 116 ? -6.484 1.589 -5.457 1.00 94.75 116 GLN A O 1
ATOM 873 N N . PHE A 1 117 ? -4.477 2.515 -5.121 1.00 94.12 117 PHE A N 1
ATOM 874 C CA . PHE A 1 117 ? -4.818 3.027 -3.791 1.00 94.12 117 PHE A CA 1
ATOM 875 C C . PHE A 1 117 ? -5.693 4.290 -3.852 1.00 94.12 117 PHE A C 1
ATOM 877 O O . PHE A 1 117 ? -6.347 4.635 -2.868 1.00 94.12 117 PHE A O 1
ATOM 884 N N . GLY A 1 118 ? -5.730 4.970 -5.003 1.00 92.88 118 GLY A N 1
ATOM 885 C CA . GLY A 1 118 ? -6.417 6.242 -5.216 1.00 92.88 118 GLY A CA 1
ATOM 886 C C . GLY A 1 118 ? -7.905 6.218 -4.850 1.00 92.88 118 GLY A C 1
ATOM 887 O O . GLY A 1 118 ? -8.299 7.017 -4.001 1.00 92.88 118 GLY A O 1
ATOM 888 N N . PRO A 1 119 ? -8.733 5.314 -5.412 1.00 91.44 119 PRO A N 1
ATOM 889 C CA . PRO A 1 119 ? -10.171 5.279 -5.136 1.00 91.44 119 PRO A CA 1
ATOM 890 C C . PRO A 1 119 ? -10.491 5.121 -3.647 1.00 91.44 119 PRO A C 1
ATOM 892 O O . PRO A 1 119 ? -11.320 5.855 -3.114 1.00 91.44 119 PRO A O 1
ATOM 895 N N . ALA A 1 120 ? -9.783 4.224 -2.955 1.00 91.12 120 ALA A N 1
ATOM 896 C CA . ALA A 1 120 ? -9.972 3.991 -1.527 1.00 91.12 120 ALA A CA 1
ATOM 897 C C . ALA A 1 120 ? -9.480 5.167 -0.665 1.00 91.12 120 ALA A C 1
ATOM 899 O O . ALA A 1 120 ? -10.128 5.510 0.321 1.00 91.12 120 ALA A O 1
ATOM 900 N N . LEU A 1 121 ? -8.365 5.810 -1.033 1.00 89.94 121 LEU A N 1
ATOM 901 C CA . LEU A 1 121 ? -7.812 6.949 -0.295 1.00 89.94 121 LEU A CA 1
ATOM 902 C C . LEU A 1 121 ? -8.678 8.205 -0.459 1.00 89.94 121 LEU A C 1
ATOM 904 O O . LEU A 1 121 ? -9.021 8.858 0.524 1.00 89.94 121 LEU A O 1
ATOM 908 N N . VAL A 1 122 ? -9.086 8.511 -1.692 1.00 89.38 122 VAL A N 1
ATOM 909 C CA . VAL A 1 122 ? -9.989 9.629 -1.998 1.00 89.38 122 VAL A CA 1
ATOM 910 C C . VAL A 1 122 ? -11.368 9.375 -1.393 1.00 89.38 122 VAL A C 1
ATOM 912 O O . VAL A 1 122 ? -11.920 10.255 -0.735 1.00 89.38 122 VAL A O 1
ATOM 915 N N . GLY A 1 123 ? -11.903 8.164 -1.556 1.00 86.25 123 GLY A N 1
ATOM 916 C CA . GLY A 1 123 ? -13.178 7.763 -0.974 1.00 86.25 123 GLY A CA 1
ATOM 917 C C . GLY A 1 123 ? -13.168 7.806 0.553 1.00 86.25 123 GLY A C 1
ATOM 918 O O . GLY A 1 123 ? -14.085 8.357 1.145 1.00 86.25 123 GLY A O 1
ATOM 919 N N . GLY A 1 124 ? -12.098 7.349 1.204 1.00 81.88 124 GLY A N 1
ATOM 920 C CA . GLY A 1 124 ? -11.970 7.410 2.662 1.00 81.88 124 GLY A CA 1
ATOM 921 C C . GLY A 1 124 ? -11.927 8.833 3.234 1.00 81.88 124 GLY A C 1
ATOM 922 O O . GLY A 1 124 ? -12.366 9.043 4.363 1.00 81.88 124 GLY A O 1
ATOM 923 N N . ILE A 1 125 ? -11.431 9.813 2.467 1.00 81.75 125 ILE A N 1
ATOM 924 C CA . ILE A 1 125 ? -11.345 11.221 2.894 1.00 81.75 125 ILE A CA 1
ATOM 925 C C . ILE A 1 125 ? -12.616 12.006 2.545 1.00 81.75 125 ILE A C 1
ATOM 927 O O . ILE A 1 125 ? -13.050 12.842 3.335 1.00 81.75 125 ILE A O 1
ATOM 931 N N . LEU A 1 126 ? -13.197 11.784 1.362 1.00 80.81 126 LEU A N 1
ATOM 932 C CA . LEU A 1 126 ? -14.300 12.600 0.838 1.00 80.81 126 LEU A CA 1
ATOM 933 C C . LEU A 1 126 ? -15.675 11.948 1.005 1.00 80.81 126 LEU A C 1
ATOM 935 O O . LEU A 1 126 ? -16.678 12.655 1.096 1.00 80.81 126 LEU A O 1
ATOM 939 N N . TRP A 1 127 ? -15.749 10.616 1.036 1.00 80.88 127 TRP A N 1
ATOM 940 C CA . TRP A 1 127 ? -17.003 9.876 0.964 1.00 80.88 127 TRP A CA 1
ATOM 941 C C . TRP A 1 127 ? -17.292 9.110 2.255 1.00 80.88 127 TRP A C 1
ATOM 943 O O . TRP A 1 127 ? -16.761 8.038 2.533 1.00 80.88 127 TRP A O 1
ATOM 953 N N . ARG A 1 128 ? -18.221 9.662 3.037 1.00 68.56 128 ARG A N 1
ATOM 954 C CA . ARG A 1 128 ? -18.633 9.122 4.341 1.00 68.56 128 ARG A CA 1
ATOM 955 C C . ARG A 1 128 ? -19.202 7.705 4.289 1.00 68.56 128 ARG A C 1
ATOM 957 O O . ARG A 1 128 ? -19.130 7.011 5.297 1.00 68.56 128 ARG A O 1
ATOM 964 N N . GLU A 1 129 ? -19.771 7.288 3.159 1.00 73.06 129 GLU A N 1
ATOM 965 C CA . GLU A 1 129 ? -20.365 5.953 2.993 1.00 73.06 129 GLU A CA 1
ATOM 966 C C . GLU A 1 129 ? -19.355 4.890 2.523 1.00 73.06 129 GLU A C 1
ATOM 968 O O . GLU A 1 129 ? -19.707 3.719 2.398 1.00 73.06 129 GLU A O 1
ATOM 973 N N . GLY A 1 130 ? -18.086 5.259 2.314 1.00 78.81 130 GLY A N 1
ATOM 974 C 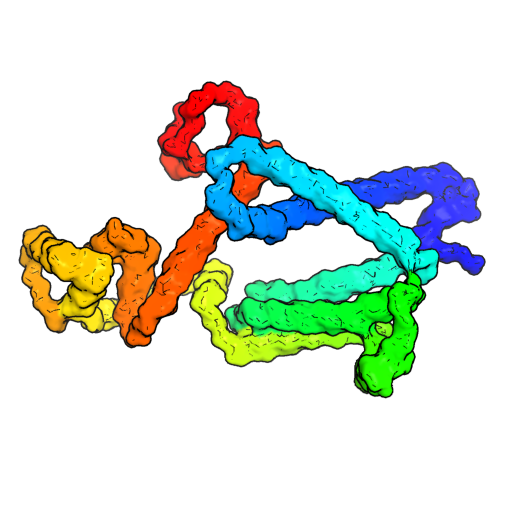CA . GLY A 1 130 ? -17.026 4.315 1.967 1.00 78.81 130 GLY A CA 1
ATOM 975 C C . GLY A 1 130 ? -16.881 3.191 3.003 1.00 78.81 130 GLY A C 1
ATOM 976 O O . GLY A 1 130 ? -16.867 3.440 4.208 1.00 78.81 130 GLY A O 1
ATOM 977 N N . ASN A 1 131 ? -16.772 1.949 2.529 1.00 81.75 131 ASN A N 1
ATOM 978 C CA . ASN A 1 131 ? -16.714 0.733 3.351 1.00 81.75 131 ASN A CA 1
ATOM 979 C C . ASN A 1 131 ? -15.356 0.025 3.180 1.00 81.75 131 ASN A C 1
ATOM 981 O O . ASN A 1 131 ? -14.813 -0.011 2.072 1.00 81.75 131 ASN A O 1
ATOM 985 N N . LEU A 1 132 ? -14.833 -0.600 4.244 1.00 83.81 132 LEU A N 1
ATOM 986 C CA . LEU A 1 132 ? -13.633 -1.442 4.198 1.00 83.81 132 LEU A CA 1
ATOM 987 C C . LEU A 1 132 ? -13.765 -2.580 3.179 1.00 83.81 132 LEU A C 1
ATOM 989 O O . LEU A 1 132 ? -12.847 -2.818 2.411 1.00 83.81 132 LEU A O 1
ATOM 993 N N . THR A 1 133 ? -14.905 -3.264 3.152 1.00 86.31 133 THR A N 1
ATOM 994 C CA . THR A 1 133 ? -15.250 -4.352 2.223 1.00 86.31 133 THR A CA 1
ATOM 995 C C . THR A 1 133 ? -15.195 -3.884 0.774 1.00 86.31 133 THR A C 1
ATOM 997 O O . THR A 1 133 ? -14.636 -4.569 -0.077 1.00 86.31 133 THR A O 1
ATOM 1000 N N . GLY A 1 134 ? -15.740 -2.698 0.485 1.00 87.81 134 GLY A N 1
ATOM 1001 C CA . GLY A 1 134 ? -15.636 -2.110 -0.847 1.00 87.81 134 GLY A CA 1
ATOM 1002 C C . GLY A 1 134 ? -14.185 -1.807 -1.200 1.00 87.81 134 GLY A C 1
ATOM 1003 O O . GLY A 1 134 ? -13.746 -2.110 -2.305 1.00 87.81 134 GLY A O 1
ATOM 1004 N N . ALA A 1 135 ? -13.423 -1.241 -0.260 1.00 91.44 135 ALA A N 1
ATOM 1005 C CA . ALA A 1 135 ? -12.029 -0.877 -0.488 1.00 91.44 135 ALA A CA 1
ATOM 1006 C C . ALA A 1 135 ? -11.132 -2.108 -0.688 1.00 91.44 135 ALA A C 1
ATOM 1008 O O . ALA A 1 135 ? -10.296 -2.110 -1.585 1.00 91.44 135 ALA A O 1
ATOM 1009 N N . THR A 1 136 ? -11.314 -3.170 0.100 1.00 91.50 136 THR A N 1
ATOM 1010 C CA . THR A 1 136 ? -10.505 -4.395 0.015 1.00 91.50 136 THR A CA 1
ATOM 1011 C C . THR A 1 136 ? -10.798 -5.182 -1.255 1.00 91.50 136 THR A C 1
ATOM 1013 O O . THR A 1 136 ? -9.860 -5.569 -1.950 1.00 91.50 136 THR A O 1
ATOM 1016 N N . TRP A 1 137 ? -12.073 -5.383 -1.601 1.00 93.56 137 TRP A N 1
ATOM 1017 C CA . TRP A 1 137 ? -12.447 -6.065 -2.842 1.00 93.56 137 TRP A CA 1
ATOM 1018 C C . TRP A 1 137 ? -12.149 -5.221 -4.079 1.00 93.56 137 TRP A C 1
ATOM 1020 O O . TRP A 1 137 ? -11.684 -5.771 -5.075 1.00 93.56 137 TRP A O 1
ATOM 1030 N N . GLY A 1 138 ? -12.358 -3.902 -4.016 1.00 92.62 138 GLY A N 1
ATOM 1031 C CA . GLY A 1 138 ? -12.003 -2.972 -5.090 1.00 92.62 138 GLY A CA 1
ATOM 1032 C C . GLY A 1 138 ? -10.508 -2.989 -5.375 1.00 92.62 138 GLY A C 1
ATOM 1033 O O . GLY A 1 138 ? -10.102 -3.239 -6.509 1.00 92.62 138 GLY A O 1
ATOM 1034 N N . LEU A 1 139 ? -9.685 -2.845 -4.334 1.00 94.94 139 LEU A N 1
ATOM 1035 C CA . LEU A 1 139 ? -8.233 -2.930 -4.450 1.00 94.94 139 LEU A CA 1
ATOM 1036 C C . LEU A 1 139 ? -7.785 -4.312 -4.943 1.00 94.94 139 LEU A C 1
ATOM 1038 O O . LEU A 1 139 ? -6.943 -4.392 -5.831 1.00 94.94 139 LEU A O 1
ATOM 1042 N N . GLY A 1 140 ? -8.356 -5.394 -4.407 1.00 95.50 140 GLY A N 1
ATOM 1043 C CA . GLY A 1 140 ? -8.012 -6.762 -4.794 1.00 95.50 140 GLY A CA 1
ATOM 1044 C C . GLY A 1 140 ? -8.328 -7.063 -6.261 1.00 95.50 140 GLY A C 1
ATOM 1045 O O . GLY A 1 140 ? -7.455 -7.523 -6.995 1.00 95.50 140 GLY A O 1
ATOM 1046 N N . LEU A 1 141 ? -9.549 -6.763 -6.713 1.00 94.12 141 LEU A N 1
ATOM 1047 C CA . LEU A 1 141 ? -9.959 -6.974 -8.106 1.00 94.12 141 LEU A CA 1
ATOM 1048 C C . LEU A 1 141 ? -9.247 -6.014 -9.066 1.00 94.12 141 LEU A C 1
ATOM 1050 O O . LEU A 1 141 ? -8.826 -6.436 -10.139 1.00 94.12 141 LEU A O 1
ATOM 1054 N N . GLY A 1 142 ? -9.049 -4.756 -8.672 1.00 93.81 142 GLY A N 1
ATOM 1055 C CA . GLY A 1 142 ? -8.271 -3.782 -9.436 1.00 93.81 142 GLY A CA 1
ATOM 1056 C C . GLY A 1 142 ? -6.819 -4.205 -9.628 1.00 93.81 142 GLY A C 1
ATOM 1057 O O . GLY A 1 142 ? -6.297 -4.160 -10.740 1.00 93.81 142 GLY A O 1
ATOM 1058 N N . PHE A 1 143 ? -6.180 -4.684 -8.560 1.00 94.50 143 PHE A N 1
ATOM 1059 C CA . PHE A 1 143 ? -4.815 -5.197 -8.605 1.00 94.50 143 PHE A CA 1
ATOM 1060 C C . PHE A 1 143 ? -4.708 -6.475 -9.445 1.00 94.50 143 PHE A C 1
ATOM 1062 O O . PHE A 1 143 ? -3.777 -6.605 -10.233 1.00 94.50 143 PHE A O 1
ATOM 1069 N N . LEU A 1 144 ? -5.679 -7.391 -9.351 1.00 93.88 144 LEU A N 1
ATOM 1070 C CA . LEU A 1 144 ? -5.742 -8.572 -10.221 1.00 93.88 144 LEU A CA 1
ATOM 1071 C C . LEU A 1 144 ? -5.891 -8.187 -11.696 1.00 93.88 144 LEU A C 1
ATOM 1073 O O . LEU A 1 144 ? -5.188 -8.735 -12.543 1.00 93.88 144 LEU A O 1
ATOM 1077 N N . MET A 1 145 ? -6.753 -7.214 -12.000 1.00 90.56 145 MET A N 1
ATOM 1078 C CA . MET A 1 145 ? -6.890 -6.678 -13.353 1.00 90.56 145 MET A CA 1
ATOM 1079 C C . MET A 1 145 ? -5.592 -6.029 -13.832 1.00 90.56 145 MET A C 1
ATOM 1081 O O . MET A 1 145 ? -5.169 -6.304 -14.945 1.00 90.56 145 MET A O 1
ATOM 1085 N N . TRP A 1 146 ? -4.909 -5.244 -12.995 1.00 94.06 146 TRP A N 1
ATOM 1086 C CA . TRP A 1 146 ? -3.596 -4.672 -13.319 1.00 94.06 146 TRP A CA 1
ATOM 1087 C C . TRP A 1 146 ? -2.546 -5.760 -13.593 1.00 94.06 146 TRP A C 1
ATOM 1089 O O . TRP A 1 146 ? -1.822 -5.684 -14.590 1.00 94.06 146 TRP A O 1
ATOM 1099 N N . CYS A 1 147 ? -2.497 -6.808 -12.762 1.00 90.31 147 CYS A N 1
ATOM 1100 C CA . CYS A 1 147 ? -1.621 -7.957 -12.978 1.00 90.31 147 CYS A CA 1
ATOM 1101 C C . CYS A 1 147 ? -1.896 -8.603 -14.339 1.00 90.31 147 CYS A C 1
ATOM 1103 O O . CYS A 1 147 ? -0.965 -8.958 -15.058 1.00 90.31 147 CYS A O 1
ATOM 1105 N N . TYR A 1 148 ? -3.171 -8.724 -14.702 1.00 87.00 148 TYR A N 1
ATOM 1106 C CA . TYR A 1 148 ? -3.586 -9.320 -15.958 1.00 87.00 148 TYR A CA 1
ATOM 1107 C C . TYR A 1 148 ? -3.260 -8.444 -17.171 1.00 87.00 148 TYR A C 1
ATOM 1109 O O . TYR A 1 148 ? -2.656 -8.931 -18.116 1.00 87.00 148 TYR A O 1
ATOM 1117 N N . THR A 1 149 ? -3.618 -7.160 -17.156 1.00 88.00 149 THR A N 1
ATOM 1118 C CA . THR A 1 149 ? -3.548 -6.286 -18.341 1.00 88.00 149 THR A CA 1
ATOM 1119 C C . THR A 1 149 ? -2.197 -5.608 -18.542 1.00 88.00 149 THR A C 1
ATOM 1121 O O . THR A 1 149 ? -1.896 -5.166 -19.646 1.00 88.00 149 THR A O 1
ATOM 1124 N N . LEU A 1 150 ? -1.393 -5.464 -17.483 1.00 86.75 150 LEU A N 1
ATOM 1125 C CA . LEU A 1 150 ? -0.136 -4.708 -17.525 1.00 86.75 150 LEU A CA 1
ATOM 1126 C C . LEU A 1 150 ? 1.073 -5.558 -17.144 1.00 86.75 150 LEU A C 1
ATOM 1128 O O . LEU A 1 150 ? 2.014 -5.652 -17.932 1.00 86.75 150 LEU A O 1
ATOM 1132 N N . LEU A 1 151 ? 1.048 -6.205 -15.975 1.00 86.88 151 LEU A N 1
ATOM 1133 C CA . LEU A 1 151 ? 2.198 -6.984 -15.506 1.00 86.88 151 LEU A CA 1
ATOM 1134 C C . LEU A 1 151 ? 2.447 -8.214 -16.384 1.00 86.88 151 LEU A C 1
ATOM 1136 O O . LEU A 1 151 ? 3.582 -8.474 -16.771 1.00 86.88 151 LEU A O 1
ATOM 1140 N N . LEU A 1 152 ? 1.398 -8.966 -16.715 1.00 85.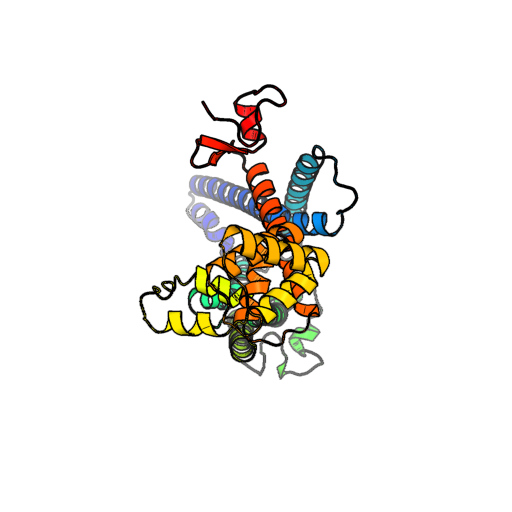12 152 LEU A N 1
ATOM 1141 C CA . LEU A 1 152 ? 1.524 -10.202 -17.481 1.00 85.12 152 LEU A CA 1
ATOM 1142 C C . LEU A 1 152 ? 2.037 -9.959 -18.913 1.00 85.12 152 LEU A C 1
ATOM 1144 O O . LEU A 1 152 ? 2.993 -10.633 -19.299 1.00 85.12 152 LEU A O 1
ATOM 1148 N N . PRO A 1 153 ? 1.532 -8.967 -19.674 1.00 81.00 153 PRO A N 1
ATOM 1149 C CA . PRO A 1 153 ? 2.133 -8.586 -20.948 1.00 81.00 153 PRO A CA 1
ATOM 1150 C C . PRO A 1 153 ? 3.593 -8.141 -20.836 1.00 81.00 153 PRO A C 1
ATOM 1152 O O . PRO A 1 153 ? 4.394 -8.492 -21.696 1.00 81.00 153 PRO A O 1
ATOM 1155 N N . ALA A 1 154 ? 3.962 -7.422 -19.769 1.00 80.25 154 ALA A N 1
ATOM 1156 C CA . ALA A 1 154 ? 5.348 -7.009 -19.546 1.00 80.25 154 ALA A CA 1
ATOM 1157 C C . ALA A 1 154 ? 6.283 -8.200 -19.266 1.00 80.25 154 ALA A C 1
ATOM 1159 O O . ALA A 1 154 ? 7.407 -8.259 -19.766 1.00 80.25 154 ALA A O 1
ATOM 1160 N N . LEU A 1 155 ? 5.811 -9.188 -18.504 1.00 79.50 155 LEU A N 1
ATOM 1161 C CA . LEU A 1 155 ? 6.545 -10.429 -18.248 1.00 79.50 155 LEU A CA 1
ATOM 1162 C C . LEU A 1 155 ? 6.687 -11.288 -19.512 1.00 79.50 155 LEU A C 1
ATOM 1164 O O . LEU A 1 155 ? 7.746 -11.850 -19.777 1.00 79.50 155 LEU A O 1
ATOM 1168 N N . ALA A 1 156 ? 5.643 -11.379 -20.328 1.00 78.69 156 ALA A N 1
ATOM 1169 C CA . ALA A 1 156 ? 5.714 -12.135 -21.572 1.00 78.69 156 ALA A CA 1
ATOM 1170 C C . ALA A 1 156 ? 6.590 -11.437 -22.631 1.00 78.69 156 ALA A C 1
ATOM 1172 O O . ALA A 1 156 ? 7.350 -12.112 -23.321 1.00 78.69 156 ALA A O 1
ATOM 1173 N N . ALA A 1 157 ? 6.591 -10.099 -22.695 1.00 74.62 157 ALA A N 1
ATOM 1174 C CA . ALA A 1 157 ? 7.515 -9.337 -23.542 1.00 74.62 157 ALA A CA 1
ATOM 1175 C C . ALA A 1 157 ? 8.993 -9.550 -23.162 1.00 74.62 157 ALA A C 1
ATOM 1177 O O . ALA A 1 157 ? 9.866 -9.517 -24.024 1.00 74.62 157 ALA A O 1
ATOM 1178 N N . THR A 1 158 ? 9.277 -9.823 -21.885 1.00 70.44 158 THR A N 1
ATOM 1179 C CA . THR A 1 158 ? 10.627 -10.154 -21.390 1.00 70.44 158 THR A CA 1
ATOM 1180 C C . THR A 1 158 ? 10.953 -11.654 -21.471 1.00 70.44 158 THR A C 1
ATOM 1182 O O . THR A 1 158 ? 12.011 -12.081 -21.013 1.00 70.44 158 THR A O 1
ATOM 1185 N N . GLY A 1 159 ? 10.069 -12.469 -22.063 1.00 70.88 159 GLY A N 1
ATOM 1186 C CA . GLY A 1 159 ? 10.283 -13.903 -22.277 1.00 70.88 159 GLY A CA 1
ATOM 1187 C C . GLY A 1 159 ? 10.061 -14.787 -21.045 1.00 70.88 159 GLY A C 1
ATOM 1188 O O . GLY A 1 159 ? 10.413 -15.964 -21.074 1.00 70.88 159 GLY A O 1
ATOM 1189 N N . TRP A 1 160 ? 9.478 -14.261 -19.961 1.00 71.69 160 TRP A N 1
ATOM 1190 C CA . TRP A 1 160 ? 9.192 -15.051 -18.754 1.00 71.69 160 TRP A CA 1
ATOM 1191 C C . TRP A 1 160 ? 8.021 -16.022 -18.930 1.00 71.69 160 TRP A C 1
ATOM 1193 O O . TRP A 1 160 ? 7.954 -17.037 -18.237 1.00 71.69 160 TRP A O 1
ATOM 1203 N N . ILE A 1 161 ? 7.069 -15.691 -19.806 1.00 73.81 161 ILE A N 1
ATOM 1204 C CA . ILE A 1 161 ? 5.817 -16.430 -20.009 1.00 73.81 161 ILE A CA 1
ATOM 1205 C C . ILE A 1 161 ? 5.620 -16.647 -21.517 1.00 73.81 161 ILE A C 1
ATOM 1207 O O . ILE A 1 161 ? 5.889 -15.720 -22.284 1.00 73.81 161 ILE A O 1
ATOM 1211 N N . PRO A 1 162 ? 5.140 -17.828 -21.960 1.00 72.06 162 PRO A N 1
ATOM 1212 C CA . PRO A 1 162 ? 4.776 -18.054 -23.357 1.00 72.06 162 PRO A CA 1
ATOM 1213 C C . PRO A 1 162 ? 3.789 -16.993 -23.863 1.00 72.06 162 PRO A C 1
ATOM 1215 O O . PRO A 1 162 ? 2.786 -16.702 -23.206 1.00 72.06 162 PRO A O 1
ATOM 1218 N N . GLY A 1 163 ? 4.059 -16.433 -25.045 1.00 66.69 163 GLY A N 1
ATOM 1219 C CA . GLY A 1 163 ? 3.236 -15.386 -25.667 1.00 66.69 163 GLY A CA 1
ATOM 1220 C C . GLY A 1 163 ? 1.817 -15.827 -26.051 1.00 66.69 163 GLY A C 1
ATOM 1221 O O . GLY A 1 163 ? 0.976 -14.975 -26.330 1.00 66.69 163 GLY A O 1
ATOM 1222 N N . ASP A 1 164 ? 1.520 -17.130 -25.993 1.00 65.88 164 ASP A N 1
ATOM 1223 C CA . ASP A 1 164 ? 0.229 -17.722 -26.366 1.00 65.88 164 ASP A CA 1
ATOM 1224 C C . ASP A 1 164 ? -0.960 -17.056 -25.649 1.00 65.88 164 ASP A C 1
ATOM 1226 O O . ASP A 1 164 ? -2.015 -16.841 -26.244 1.00 65.88 164 ASP A O 1
ATOM 1230 N N . ILE A 1 165 ? -0.780 -16.660 -24.381 1.00 67.00 165 ILE A N 1
ATOM 1231 C CA . ILE A 1 165 ? -1.821 -16.004 -23.569 1.00 67.00 165 ILE A CA 1
ATOM 1232 C C . ILE A 1 165 ? -2.117 -14.580 -24.073 1.00 67.00 165 ILE A C 1
ATOM 1234 O O . ILE A 1 165 ? -3.248 -14.105 -23.955 1.00 67.00 165 ILE A O 1
ATOM 1238 N N . ILE A 1 166 ? -1.125 -13.893 -24.650 1.00 64.88 166 ILE A N 1
ATOM 1239 C CA . ILE A 1 166 ? -1.312 -12.555 -25.228 1.00 64.88 166 ILE A CA 1
ATOM 1240 C C . ILE A 1 166 ? -2.017 -12.661 -26.581 1.00 64.88 166 ILE A C 1
ATOM 1242 O O . ILE A 1 166 ? -2.951 -11.903 -26.846 1.00 64.88 166 ILE A O 1
ATOM 1246 N N . GLU A 1 167 ? -1.588 -13.597 -27.431 1.00 64.19 167 GLU A N 1
ATOM 1247 C CA . GLU A 1 167 ? -2.099 -13.721 -28.800 1.00 64.19 167 GLU A CA 1
ATOM 1248 C C . GLU A 1 167 ? -3.506 -14.332 -28.852 1.00 64.19 167 GLU A C 1
ATOM 1250 O O . GLU A 1 167 ? -4.347 -13.897 -29.645 1.00 64.19 167 GLU A O 1
ATOM 1255 N N . GLN A 1 168 ? -3.805 -15.296 -27.980 1.00 60.88 168 GLN A N 1
ATOM 1256 C CA . GLN A 1 168 ? -5.067 -16.044 -28.005 1.00 60.88 168 GLN A CA 1
ATOM 1257 C C . GLN A 1 168 ? -6.056 -15.598 -26.911 1.00 60.88 168 GLN A C 1
ATOM 1259 O O . GLN A 1 168 ? -7.241 -15.917 -26.994 1.00 60.88 168 GLN A O 1
ATOM 1264 N N . GLY A 1 169 ? -5.614 -14.815 -25.919 1.00 62.03 169 GLY A N 1
ATOM 1265 C CA . GLY A 1 169 ? -6.420 -14.472 -24.743 1.00 62.03 169 GLY A CA 1
ATOM 1266 C C . GLY A 1 169 ? -6.547 -15.640 -23.755 1.00 62.03 169 GLY A C 1
ATOM 1267 O O . GLY A 1 169 ? -6.032 -16.739 -23.974 1.00 62.03 169 GLY A O 1
ATOM 1268 N N . LEU A 1 170 ? -7.241 -15.424 -22.634 1.00 64.06 170 LEU A N 1
ATOM 1269 C CA . LEU A 1 170 ? -7.540 -16.498 -21.685 1.00 64.06 170 LEU A CA 1
ATOM 1270 C C . LEU A 1 170 ? -8.420 -17.556 -22.379 1.00 64.06 170 LEU A C 1
ATOM 1272 O O . LEU A 1 170 ? -9.473 -17.230 -22.921 1.00 64.06 170 LEU A O 1
ATOM 1276 N N . PHE A 1 171 ? -7.999 -18.824 -22.360 1.00 59.94 171 PHE A N 1
ATOM 1277 C CA . PHE A 1 171 ? -8.729 -19.952 -22.967 1.00 59.94 171 PHE A CA 1
ATOM 1278 C C . PHE A 1 171 ? -8.985 -19.858 -24.490 1.00 59.94 171 PHE A C 1
ATOM 1280 O O . PHE A 1 171 ? -9.811 -20.607 -25.009 1.00 59.94 171 PHE A O 1
ATOM 1287 N N . GLY A 1 172 ? -8.285 -18.981 -25.221 1.00 60.38 172 GLY A N 1
ATOM 1288 C CA . GLY A 1 172 ? -8.448 -18.837 -26.675 1.00 60.38 172 GLY A CA 1
ATOM 1289 C C . GLY A 1 172 ? -9.579 -17.899 -27.114 1.00 60.38 172 GLY A C 1
ATOM 1290 O O . GLY A 1 172 ? -9.976 -17.918 -28.279 1.00 60.38 172 GLY A O 1
ATOM 1291 N N . TRP A 1 173 ? -10.138 -17.096 -26.202 1.00 67.62 173 TRP A N 1
ATOM 1292 C CA . TRP A 1 173 ? -11.167 -16.107 -26.530 1.00 67.62 173 TRP A CA 1
ATOM 1293 C C . TRP A 1 173 ? -10.563 -14.736 -26.835 1.00 67.62 173 TRP A C 1
ATOM 1295 O O . TRP A 1 173 ? -10.057 -14.057 -25.938 1.00 67.62 173 TRP A O 1
ATOM 1305 N N . GLU A 1 174 ? -10.728 -14.265 -28.075 1.00 61.19 174 GLU A N 1
ATOM 1306 C CA . GLU A 1 174 ? -10.147 -12.999 -28.548 1.00 61.19 174 GLU A CA 1
ATOM 1307 C C . GLU A 1 174 ? -10.582 -11.758 -27.745 1.00 61.19 174 GLU A C 1
ATOM 1309 O O . GLU A 1 174 ? -9.834 -10.787 -27.663 1.00 61.19 174 GLU A O 1
ATOM 1314 N N . TRP A 1 175 ? -11.757 -11.776 -27.102 1.00 63.78 175 TRP A N 1
ATOM 1315 C CA . TRP A 1 175 ? -12.236 -10.660 -26.268 1.00 63.78 175 TRP A CA 1
ATOM 1316 C C . TRP A 1 175 ? -11.532 -10.545 -24.916 1.00 63.78 175 TRP A C 1
ATOM 1318 O O . TRP A 1 175 ? -11.623 -9.504 -24.267 1.00 63.78 175 TRP A O 1
ATOM 1328 N N . THR A 1 176 ? -10.836 -11.598 -24.490 1.00 68.50 176 THR A N 1
ATOM 1329 C CA . THR A 1 176 ? -10.100 -11.620 -23.221 1.00 68.50 176 THR A CA 1
ATOM 1330 C C . THR A 1 176 ? -8.640 -11.221 -23.384 1.00 68.50 176 THR A C 1
ATOM 1332 O O . THR A 1 176 ? -7.907 -11.268 -22.410 1.00 68.50 176 THR A O 1
ATOM 1335 N N . ARG A 1 177 ? -8.187 -10.815 -24.579 1.00 69.25 177 ARG A N 1
ATOM 1336 C CA . ARG A 1 177 ? -6.789 -10.420 -24.792 1.00 69.25 177 ARG A CA 1
ATOM 1337 C C . ARG A 1 177 ? -6.354 -9.365 -23.759 1.00 69.25 177 ARG A C 1
ATOM 1339 O O . ARG A 1 177 ? -6.973 -8.302 -23.709 1.00 69.25 177 ARG A O 1
ATOM 1346 N N . PRO A 1 178 ? -5.282 -9.606 -22.977 1.00 66.81 178 PRO A N 1
ATOM 1347 C CA . PRO A 1 178 ? -4.830 -8.689 -21.926 1.00 66.81 178 PRO A CA 1
ATOM 1348 C C . PRO A 1 178 ? -4.550 -7.258 -22.399 1.00 66.81 178 PRO A C 1
ATOM 1350 O O . PRO A 1 178 ? -4.699 -6.304 -21.641 1.00 66.81 178 PRO A O 1
ATOM 1353 N N . THR A 1 179 ? -4.129 -7.122 -23.656 1.00 65.00 179 THR A N 1
ATOM 1354 C CA . THR A 1 179 ? -3.758 -5.858 -24.298 1.00 65.00 179 THR A CA 1
ATOM 1355 C C . THR A 1 179 ? -4.927 -5.171 -25.008 1.00 65.00 179 THR A C 1
ATOM 1357 O O . THR A 1 179 ? -4.802 -4.010 -25.383 1.00 65.00 179 THR A O 1
ATOM 1360 N N . ALA A 1 180 ? -6.057 -5.862 -25.193 1.00 69.06 180 ALA A N 1
ATOM 1361 C CA . ALA A 1 180 ? -7.221 -5.363 -25.921 1.00 69.06 180 ALA A CA 1
ATOM 1362 C C . ALA A 1 180 ? -8.523 -6.018 -25.422 1.00 69.06 180 ALA A C 1
ATOM 1364 O O . ALA A 1 180 ? -9.290 -6.579 -26.211 1.00 69.06 180 ALA A O 1
ATOM 1365 N N . LEU A 1 181 ? -8.795 -5.944 -24.111 1.00 69.38 181 LEU A N 1
ATOM 1366 C CA . LEU A 1 181 ? -10.061 -6.408 -23.532 1.00 69.38 181 LEU A CA 1
ATOM 1367 C C . LEU A 1 181 ? -11.240 -5.791 -24.293 1.00 69.38 181 LEU A C 1
ATOM 1369 O O . LEU A 1 181 ? -11.299 -4.574 -24.502 1.00 69.38 181 LEU A O 1
ATOM 1373 N N . PHE A 1 182 ? -12.163 -6.656 -24.718 1.00 64.06 182 PHE A N 1
ATOM 1374 C CA . PHE A 1 182 ? -13.351 -6.314 -25.508 1.00 64.06 182 PHE A CA 1
ATOM 1375 C C . PHE A 1 182 ? -13.071 -5.616 -26.856 1.00 64.06 182 PHE A C 1
ATOM 1377 O O . PHE A 1 182 ? -13.955 -4.958 -27.400 1.00 64.06 182 PHE A O 1
ATOM 1384 N N . GLY A 1 183 ? -11.864 -5.753 -27.421 1.00 62.81 183 GLY A N 1
ATOM 1385 C CA . GLY A 1 183 ? -11.518 -5.189 -28.735 1.00 62.81 183 GLY A CA 1
ATOM 1386 C C . GLY A 1 183 ? -11.213 -3.685 -28.729 1.00 62.81 183 GLY A C 1
ATOM 1387 O O . GLY A 1 183 ? -11.253 -3.036 -29.773 1.00 62.81 183 GLY A O 1
ATOM 1388 N N . SER A 1 184 ? -10.911 -3.116 -27.560 1.00 70.50 184 SER A N 1
ATOM 1389 C CA . SER A 1 184 ? -10.519 -1.712 -27.401 1.00 70.50 184 SER A CA 1
ATOM 1390 C C . SER A 1 184 ? -9.216 -1.389 -28.152 1.00 70.50 184 SER A C 1
ATOM 1392 O O . SER A 1 184 ? -8.164 -1.912 -27.798 1.00 70.50 184 SER A O 1
ATOM 1394 N N . GLN A 1 185 ? -9.249 -0.447 -29.102 1.00 71.94 185 GLN A N 1
ATOM 1395 C CA . GLN A 1 185 ? -8.065 0.075 -29.815 1.00 71.94 185 GLN A CA 1
ATOM 1396 C C . GLN A 1 185 ? -7.352 1.188 -29.024 1.00 71.94 185 GLN A C 1
ATOM 1398 O O . GLN A 1 185 ? -7.162 2.298 -29.516 1.00 71.94 185 GLN A O 1
ATOM 1403 N N . LEU A 1 186 ? -7.013 0.921 -27.764 1.00 74.00 186 LEU A N 1
ATOM 1404 C CA . LEU A 1 186 ? -6.263 1.863 -26.930 1.00 74.00 186 LEU A CA 1
ATOM 1405 C C . LEU A 1 186 ? -4.805 1.421 -26.829 1.00 74.00 186 LEU A C 1
ATOM 1407 O O . LEU A 1 186 ? -4.503 0.236 -26.942 1.00 74.00 186 LEU A O 1
ATOM 1411 N N . ASP A 1 187 ? -3.916 2.381 -26.579 1.00 80.62 187 ASP A N 1
ATOM 1412 C CA . ASP A 1 187 ? -2.538 2.080 -26.200 1.00 80.62 187 ASP A CA 1
ATOM 1413 C C . ASP A 1 187 ? -2.507 1.178 -24.950 1.00 80.62 187 ASP A C 1
ATOM 1415 O O . ASP A 1 187 ? -3.317 1.354 -24.034 1.00 80.62 187 ASP A O 1
ATOM 1419 N N . GLN A 1 188 ? -1.578 0.219 -24.903 1.00 78.81 188 GLN A N 1
ATOM 1420 C CA . GLN A 1 188 ? -1.548 -0.870 -23.917 1.00 78.81 188 GLN A CA 1
ATOM 1421 C C . GLN A 1 188 ? -1.563 -0.358 -22.470 1.00 78.81 188 GLN A C 1
ATOM 1423 O O . GLN A 1 188 ? -2.267 -0.896 -21.612 1.00 78.81 188 GLN A O 1
ATOM 1428 N N . ILE A 1 189 ? -0.811 0.711 -22.199 1.00 83.19 189 ILE A N 1
ATOM 1429 C CA . ILE A 1 189 ? -0.710 1.303 -20.862 1.00 83.19 189 ILE A CA 1
ATOM 1430 C C . ILE A 1 189 ? -2.028 1.984 -20.483 1.00 83.19 189 ILE A C 1
ATOM 1432 O O . ILE A 1 189 ? -2.566 1.752 -19.398 1.00 83.19 189 ILE A O 1
ATOM 1436 N N . SER A 1 190 ? -2.582 2.780 -21.401 1.00 86.56 190 SER A N 1
ATOM 1437 C CA . SER A 1 190 ? -3.859 3.476 -21.206 1.00 86.56 190 SER A CA 1
ATOM 1438 C C . SER A 1 190 ? -5.008 2.491 -20.986 1.00 86.56 190 SER A C 1
ATOM 1440 O O . SER A 1 190 ? -5.818 2.666 -20.076 1.00 86.56 190 SER A O 1
ATOM 1442 N N . HIS A 1 191 ? -5.042 1.421 -21.782 1.00 87.81 191 HIS A N 1
ATOM 1443 C CA . HIS A 1 191 ? -6.011 0.341 -21.667 1.00 87.81 191 HIS A CA 1
ATOM 1444 C C . HIS A 1 191 ? -5.956 -0.326 -20.288 1.00 87.81 191 HIS A C 1
ATOM 1446 O O . HIS A 1 191 ? -6.977 -0.446 -19.608 1.00 87.81 191 HIS A O 1
ATOM 1452 N N . GLY A 1 192 ? -4.757 -0.720 -19.852 1.00 87.19 192 GLY A N 1
ATOM 1453 C CA . GLY A 1 192 ? -4.576 -1.398 -18.577 1.00 87.19 192 GLY A CA 1
ATOM 1454 C C . GLY A 1 192 ? -4.929 -0.526 -17.373 1.00 87.19 192 GLY A C 1
ATOM 1455 O O . GLY A 1 192 ? -5.569 -1.006 -16.437 1.00 87.19 192 GLY A O 1
ATOM 1456 N N . ILE A 1 193 ? -4.585 0.766 -17.398 1.00 90.12 193 ILE A N 1
ATOM 1457 C CA . ILE A 1 193 ? -4.977 1.715 -16.343 1.00 90.12 193 ILE A CA 1
ATOM 1458 C C . ILE A 1 193 ? -6.498 1.871 -16.300 1.00 90.12 193 ILE A C 1
ATOM 1460 O O . ILE A 1 193 ? -7.084 1.781 -15.223 1.00 90.12 193 ILE A O 1
ATOM 1464 N N . LEU A 1 194 ? -7.141 2.063 -17.456 1.00 91.44 194 LEU A N 1
ATOM 1465 C CA . LEU A 1 194 ? -8.586 2.269 -17.539 1.00 91.44 194 LEU A CA 1
ATOM 1466 C C . LEU A 1 194 ? -9.360 1.088 -16.945 1.00 91.44 194 LEU A C 1
ATOM 1468 O O . LEU A 1 194 ? -10.247 1.291 -16.118 1.00 91.44 194 LEU A O 1
ATOM 1472 N N . TRP A 1 195 ? -9.011 -0.142 -17.328 1.00 90.56 195 TRP A N 1
ATOM 1473 C CA . TRP A 1 195 ? -9.707 -1.333 -16.842 1.00 90.56 195 TRP A CA 1
ATOM 1474 C C . TRP A 1 195 ? -9.394 -1.643 -15.384 1.00 90.56 195 TRP A C 1
ATOM 1476 O O . TRP A 1 195 ? -10.316 -1.886 -14.610 1.00 90.56 195 TRP A O 1
ATOM 1486 N N . SER A 1 196 ? -8.124 -1.604 -14.980 1.00 93.19 196 SER A N 1
ATOM 1487 C CA . SER A 1 196 ? -7.752 -1.904 -13.592 1.00 93.19 196 SER A CA 1
ATOM 1488 C C . SER A 1 196 ? -8.338 -0.888 -12.610 1.00 93.19 196 SER A C 1
ATOM 1490 O O . SER A 1 196 ? -9.022 -1.270 -11.661 1.00 93.19 196 SER A O 1
ATOM 1492 N N . LEU A 1 197 ? -8.147 0.410 -12.868 1.00 93.25 197 LEU A N 1
ATOM 1493 C CA . LEU A 1 197 ? -8.652 1.478 -12.009 1.00 93.25 197 LEU A CA 1
ATOM 1494 C C . LEU A 1 197 ? -10.177 1.619 -12.108 1.00 93.25 197 LEU A C 1
ATOM 1496 O O . LEU A 1 197 ? -10.835 1.900 -11.105 1.00 93.25 197 LEU A O 1
ATOM 1500 N N . GLY A 1 198 ? -10.751 1.398 -13.294 1.00 93.19 198 GLY A N 1
ATOM 1501 C CA . GLY A 1 198 ? -12.195 1.405 -13.513 1.00 93.19 198 GLY A CA 1
ATOM 1502 C C . GLY A 1 198 ? -12.895 0.297 -12.731 1.00 93.19 198 GLY A C 1
ATOM 1503 O O . GLY A 1 198 ? -13.831 0.581 -11.986 1.00 93.19 198 GLY A O 1
ATOM 1504 N N . VAL A 1 199 ? -12.399 -0.943 -12.820 1.00 93.31 199 VAL A N 1
ATOM 1505 C CA . VAL A 1 199 ? -12.919 -2.076 -12.036 1.00 93.31 199 VAL A CA 1
ATOM 1506 C C . VAL A 1 199 ? -12.744 -1.820 -10.543 1.00 93.31 199 VAL A C 1
ATOM 1508 O O . VAL A 1 199 ? -13.704 -1.989 -9.798 1.00 93.31 199 VAL A O 1
ATOM 1511 N N . ASN A 1 200 ? -11.573 -1.347 -10.107 1.00 95.25 200 ASN A N 1
ATOM 1512 C CA . ASN A 1 200 ? -11.331 -0.988 -8.708 1.00 95.25 200 ASN A CA 1
ATOM 1513 C C . ASN A 1 200 ? -12.379 0.003 -8.189 1.00 95.25 200 ASN A C 1
ATOM 1515 O O . ASN A 1 200 ? -13.077 -0.268 -7.214 1.00 95.25 200 ASN A O 1
ATOM 1519 N N . THR A 1 201 ? -12.536 1.122 -8.895 1.00 93.19 201 THR A N 1
ATOM 1520 C CA . THR A 1 201 ? -13.449 2.200 -8.511 1.00 93.19 201 THR A CA 1
ATOM 1521 C C . THR A 1 201 ? -14.901 1.732 -8.538 1.00 93.19 201 THR A C 1
ATOM 1523 O O . THR A 1 201 ? -15.656 2.022 -7.614 1.00 93.19 201 THR A O 1
ATOM 1526 N N . MET A 1 202 ? -15.303 0.971 -9.559 1.00 93.81 202 MET A N 1
ATOM 1527 C CA . MET A 1 202 ? -16.672 0.471 -9.686 1.00 93.81 202 MET A CA 1
ATOM 1528 C C . MET A 1 202 ? -17.012 -0.522 -8.575 1.00 93.81 202 MET A C 1
ATOM 1530 O O . MET A 1 202 ? -18.046 -0.388 -7.930 1.00 93.81 202 MET A O 1
ATOM 1534 N N . VAL A 1 203 ? -16.126 -1.481 -8.304 1.00 92.75 203 VAL A N 1
ATOM 1535 C CA . VAL A 1 203 ? -16.283 -2.448 -7.211 1.00 92.75 203 VAL A CA 1
ATOM 1536 C C . VAL A 1 203 ? -16.308 -1.719 -5.869 1.00 92.75 203 VAL A C 1
ATOM 1538 O O . VAL A 1 203 ? -17.196 -1.981 -5.059 1.00 92.75 203 VAL A O 1
ATOM 1541 N N . TYR A 1 204 ? -15.408 -0.755 -5.657 1.00 92.75 204 TYR A N 1
ATOM 1542 C CA . TYR A 1 204 ? -15.391 0.074 -4.455 1.00 92.75 204 TYR A CA 1
ATOM 1543 C C . TYR A 1 204 ? -16.725 0.796 -4.239 1.00 92.75 204 TYR A C 1
ATOM 1545 O O . TYR A 1 204 ? -17.292 0.703 -3.150 1.00 92.75 204 TYR A O 1
ATOM 1553 N N . ILE A 1 205 ? -17.257 1.459 -5.270 1.00 90.19 205 ILE A N 1
ATOM 1554 C CA . ILE A 1 205 ? -18.525 2.192 -5.197 1.00 90.19 205 ILE A CA 1
ATOM 1555 C C . ILE A 1 205 ? -19.698 1.233 -4.975 1.00 90.19 205 ILE A C 1
ATOM 1557 O O . ILE A 1 205 ? -20.465 1.411 -4.030 1.00 90.19 205 ILE A O 1
ATOM 1561 N N . CYS A 1 206 ? -19.832 0.195 -5.801 1.00 90.75 206 CYS A N 1
ATOM 1562 C CA . CYS A 1 206 ? -20.953 -0.738 -5.731 1.00 90.75 206 CYS A CA 1
ATOM 1563 C C . CYS A 1 206 ? -20.999 -1.479 -4.392 1.00 90.75 206 CYS A C 1
ATOM 1565 O O . CYS A 1 206 ? -22.052 -1.521 -3.758 1.00 90.75 206 CYS A O 1
ATOM 1567 N N . LEU A 1 207 ? -19.874 -2.032 -3.923 1.00 88.06 207 LEU A N 1
ATOM 1568 C CA . LEU A 1 207 ? -19.852 -2.726 -2.636 1.00 88.06 207 LEU A CA 1
ATOM 1569 C C . LEU A 1 207 ? -19.985 -1.767 -1.456 1.00 88.06 207 LEU A C 1
ATOM 1571 O O . LEU A 1 207 ? -20.600 -2.159 -0.468 1.00 88.06 207 LEU A O 1
ATOM 1575 N N . SER A 1 208 ? -19.478 -0.534 -1.536 1.00 86.19 208 SER A N 1
ATOM 1576 C CA . SER A 1 208 ? -19.691 0.442 -0.457 1.00 86.19 208 SER A CA 1
ATOM 1577 C C . SER A 1 208 ? -21.159 0.855 -0.332 1.00 86.19 208 SER A C 1
ATOM 1579 O O . SER A 1 208 ? -21.640 1.010 0.784 1.00 86.19 208 SER A O 1
ATOM 1581 N N . LEU A 1 209 ? -21.895 0.939 -1.446 1.00 84.25 209 LEU A N 1
ATOM 1582 C CA . LEU A 1 209 ? -23.332 1.242 -1.446 1.00 84.25 209 LEU A CA 1
ATOM 1583 C C . LEU A 1 209 ? -24.204 0.056 -1.006 1.00 84.25 209 LEU A C 1
ATOM 1585 O O . LEU A 1 209 ? -25.198 0.235 -0.306 1.00 84.25 209 LEU A O 1
ATOM 1589 N N . VAL A 1 210 ? -23.863 -1.161 -1.437 1.00 85.44 210 VAL A N 1
ATOM 1590 C CA . VAL A 1 210 ? -24.669 -2.364 -1.161 1.00 85.44 210 VAL A CA 1
ATOM 1591 C C . VAL A 1 210 ? -24.416 -2.905 0.247 1.00 85.44 210 VAL A C 1
ATOM 1593 O O . VAL A 1 210 ? -25.323 -3.431 0.896 1.00 85.44 210 VAL A O 1
ATOM 1596 N N . THR A 1 211 ? -23.184 -2.791 0.740 1.00 77.12 211 THR A N 1
ATOM 1597 C CA . THR A 1 211 ? -22.771 -3.424 1.992 1.00 77.12 211 THR A CA 1
ATOM 1598 C C . THR A 1 211 ? -22.929 -2.445 3.148 1.00 77.12 211 THR A C 1
ATOM 1600 O O . THR A 1 211 ? -22.347 -1.362 3.147 1.00 77.12 211 THR A O 1
ATOM 1603 N N . ARG A 1 212 ? -23.686 -2.833 4.182 1.00 59.88 212 ARG A N 1
ATOM 1604 C CA . ARG A 1 212 ? -23.870 -1.995 5.376 1.00 59.88 212 ARG A CA 1
ATOM 1605 C C . ARG A 1 212 ? -22.528 -1.735 6.060 1.00 59.88 212 ARG A C 1
ATOM 1607 O O . ARG A 1 212 ? -21.794 -2.677 6.345 1.00 59.88 212 ARG A O 1
ATOM 1614 N N . GLN A 1 213 ? -22.264 -0.469 6.375 1.00 59.97 213 GLN A N 1
ATOM 1615 C CA . GLN A 1 213 ? -21.075 -0.077 7.126 1.00 59.97 213 GLN A CA 1
ATOM 1616 C C . GLN A 1 213 ? -21.021 -0.759 8.491 1.00 59.97 213 GLN A C 1
ATOM 1618 O O . GLN A 1 213 ? -22.014 -0.774 9.236 1.00 59.97 213 GLN A O 1
ATOM 1623 N N . SER A 1 214 ? -19.848 -1.284 8.831 1.00 58.31 214 SER A N 1
ATOM 1624 C CA . SER A 1 214 ? -19.604 -1.873 10.143 1.00 58.31 214 SER A CA 1
ATOM 1625 C C . SER A 1 214 ? -19.652 -0.798 11.236 1.00 58.31 214 SER A C 1
ATOM 1627 O O . SER A 1 214 ? -19.439 0.393 11.001 1.00 58.31 214 SER A O 1
ATOM 1629 N N . ILE A 1 215 ? -19.933 -1.198 12.476 1.00 47.06 215 ILE A N 1
ATOM 1630 C CA . ILE A 1 215 ? -20.008 -0.262 13.610 1.00 47.06 215 ILE A CA 1
ATOM 1631 C C . ILE A 1 215 ? -18.651 0.442 13.834 1.00 47.06 215 ILE A C 1
ATOM 1633 O O . ILE A 1 215 ? -18.632 1.627 14.165 1.00 47.06 215 ILE A O 1
ATOM 1637 N N . ARG A 1 216 ? -17.524 -0.240 13.564 1.00 50.59 216 ARG A N 1
ATOM 1638 C CA . ARG A 1 216 ? -16.165 0.340 13.597 1.00 50.59 216 ARG A CA 1
ATOM 1639 C C . ARG A 1 216 ? -15.996 1.501 12.617 1.00 50.59 216 ARG A C 1
ATOM 1641 O O . ARG A 1 216 ? -15.435 2.526 12.993 1.00 50.59 216 ARG A O 1
ATOM 1648 N N . GLU A 1 217 ? -16.510 1.360 11.397 1.00 57.28 217 GLU A N 1
ATOM 1649 C CA . GLU A 1 217 ? -16.440 2.407 10.370 1.00 57.28 217 GLU A CA 1
ATOM 1650 C C . GLU A 1 217 ? -17.221 3.644 10.803 1.00 57.28 217 GLU A C 1
ATOM 1652 O O . GLU A 1 217 ? -16.709 4.754 10.710 1.00 57.28 217 GLU A O 1
ATOM 1657 N N . LYS A 1 218 ? -18.407 3.464 11.394 1.00 57.81 218 LYS A N 1
ATOM 1658 C CA . LYS A 1 218 ? -19.226 4.583 11.883 1.00 57.81 218 LYS A CA 1
ATOM 1659 C C . LYS A 1 218 ? -18.523 5.407 12.959 1.00 57.81 218 LYS A C 1
ATOM 1661 O O . LYS A 1 218 ? -18.573 6.632 12.906 1.00 57.81 218 LYS A O 1
ATOM 1666 N N . PHE A 1 219 ? -17.836 4.759 13.903 1.00 54.50 219 PHE A N 1
ATOM 1667 C CA . PHE A 1 219 ? -17.051 5.470 14.918 1.00 54.50 219 PHE A CA 1
ATOM 1668 C C . PHE A 1 219 ? -15.839 6.197 14.320 1.00 54.50 219 PHE A C 1
ATOM 1670 O O . PHE A 1 219 ? -15.526 7.306 14.746 1.00 54.50 219 PHE A O 1
ATOM 1677 N N . GLN A 1 220 ? -15.174 5.611 13.323 1.00 54.47 220 GLN A N 1
ATOM 1678 C CA . GLN A 1 220 ? -14.011 6.218 12.672 1.00 54.47 220 GLN A CA 1
ATOM 1679 C C . GLN A 1 220 ? -14.405 7.409 11.781 1.00 54.47 220 GLN A C 1
ATOM 1681 O O . GLN A 1 220 ? -13.743 8.445 11.822 1.00 54.47 220 GLN A O 1
ATOM 1686 N N . VAL A 1 221 ? -15.528 7.310 11.060 1.00 56.50 221 VAL A N 1
ATOM 1687 C CA . VAL A 1 221 ? -16.125 8.417 10.295 1.00 56.50 221 VAL A CA 1
ATOM 1688 C C . VAL A 1 221 ? -16.601 9.534 11.230 1.00 56.50 221 VAL A C 1
ATOM 1690 O O . VAL A 1 221 ? -16.325 10.696 10.949 1.00 56.50 221 VAL A O 1
ATOM 1693 N N . ALA A 1 222 ? -17.232 9.213 12.364 1.00 56.47 222 ALA A N 1
ATOM 1694 C CA . ALA A 1 222 ? -17.670 10.211 13.348 1.00 56.47 222 ALA A CA 1
ATOM 1695 C C . ALA A 1 222 ? -16.509 10.918 14.078 1.00 56.47 222 ALA A C 1
ATOM 1697 O O . ALA A 1 222 ? -16.653 12.060 14.507 1.00 56.47 222 ALA A O 1
ATOM 1698 N N . ALA A 1 223 ? -15.356 10.257 14.232 1.00 57.50 223 ALA A N 1
ATOM 1699 C CA . ALA A 1 223 ? -14.153 10.865 14.802 1.00 57.50 223 ALA A CA 1
ATOM 1700 C C . ALA A 1 223 ? -13.390 11.734 13.784 1.00 57.50 223 ALA A C 1
ATOM 1702 O O . ALA A 1 223 ? -12.829 12.767 14.150 1.00 57.50 223 ALA A O 1
ATOM 1703 N N . PHE A 1 224 ? -13.353 11.319 12.512 1.00 54.94 224 PHE A N 1
ATOM 1704 C CA . PHE A 1 224 ? -12.624 12.022 11.454 1.00 54.94 224 PHE A CA 1
ATOM 1705 C C . PHE A 1 224 ? -13.402 13.231 10.930 1.00 54.94 224 PHE A C 1
ATOM 1707 O O . PHE A 1 224 ? -12.909 14.360 10.945 1.00 54.94 224 PHE A O 1
ATOM 1714 N N . PHE A 1 225 ? -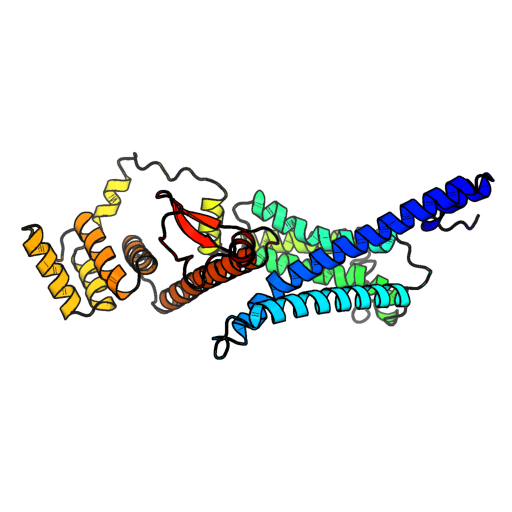14.661 13.021 10.553 1.00 60.28 225 PHE A N 1
ATOM 1715 C CA . PHE A 1 225 ? -15.597 14.107 10.335 1.00 60.28 225 PHE A CA 1
ATOM 1716 C C . PHE A 1 225 ? -16.131 14.469 11.706 1.00 60.28 225 PHE A C 1
ATOM 1718 O O . PHE A 1 225 ? -17.069 13.821 12.154 1.00 60.28 225 PHE A O 1
ATOM 1725 N N . HIS A 1 226 ? -15.504 15.449 12.363 1.00 49.47 226 HIS A N 1
ATOM 1726 C CA . HIS A 1 226 ? -16.000 16.065 13.591 1.00 49.47 226 HIS A CA 1
ATOM 1727 C C . HIS A 1 226 ? -17.444 16.527 13.370 1.00 49.47 226 HIS A C 1
ATOM 1729 O O . HIS A 1 226 ? -17.716 17.689 13.071 1.00 49.47 226 HIS A O 1
ATOM 1735 N N . GLU A 1 227 ? -18.390 15.609 13.515 1.00 44.47 227 GLU A N 1
ATOM 1736 C CA . GLU A 1 227 ? -19.730 15.986 13.864 1.00 44.47 227 GLU A CA 1
ATOM 1737 C C . GLU A 1 227 ? -19.570 16.670 15.213 1.00 44.47 227 GLU A C 1
ATOM 1739 O O . GLU A 1 227 ? -18.955 16.104 16.129 1.00 44.47 227 GLU A O 1
ATOM 1744 N N . PRO A 1 228 ? -20.074 17.905 15.365 1.00 42.19 228 PRO A N 1
ATOM 1745 C CA . PRO A 1 228 ? -20.382 18.345 16.700 1.00 42.19 228 PRO A CA 1
ATOM 1746 C C . PRO A 1 228 ? -21.223 17.206 17.265 1.00 42.19 228 PRO A C 1
ATOM 1748 O O . PRO A 1 228 ? -22.270 16.889 16.693 1.00 42.19 228 PRO A O 1
ATOM 1751 N N . GLN A 1 229 ? -20.755 16.571 18.351 1.00 38.03 229 GLN A N 1
ATOM 1752 C CA . GLN A 1 229 ? -21.666 15.873 19.252 1.00 38.03 229 GLN A CA 1
ATOM 1753 C C . GLN A 1 229 ? -22.928 16.726 19.266 1.00 38.03 229 GLN A C 1
ATOM 1755 O O . GLN A 1 229 ? -22.767 17.939 19.471 1.00 38.03 229 GLN A O 1
ATOM 1760 N N . PRO A 1 230 ? -24.125 16.190 18.963 1.00 38.88 230 PRO A N 1
ATOM 1761 C CA . PRO A 1 230 ? -25.322 16.999 19.051 1.00 38.88 230 PRO A CA 1
ATOM 1762 C C . PRO A 1 230 ? -25.282 17.586 20.454 1.00 38.88 230 PRO A C 1
ATOM 1764 O O . PRO A 1 230 ? -25.333 16.844 21.437 1.00 38.88 230 PRO A O 1
ATOM 1767 N N . LYS A 1 231 ? -25.004 18.896 20.532 1.00 35.94 231 LYS A N 1
ATOM 1768 C CA . LYS A 1 231 ? -24.886 19.615 21.790 1.00 35.94 231 LYS A CA 1
ATOM 1769 C C . LYS A 1 231 ? -26.188 19.298 22.491 1.00 35.94 231 LYS A C 1
ATOM 1771 O O . LYS A 1 231 ? -27.256 19.624 21.974 1.00 35.94 231 LYS A O 1
ATOM 1776 N N . GLY A 1 232 ? -26.087 18.559 23.590 1.00 39.22 232 GLY A N 1
ATOM 1777 C CA . GLY A 1 232 ? -27.218 18.149 24.400 1.00 39.22 232 GLY A CA 1
ATOM 1778 C C . GLY A 1 232 ? -27.811 19.369 25.088 1.00 39.22 232 GLY A C 1
ATOM 1779 O O . GLY A 1 232 ? -27.625 19.552 26.280 1.00 39.22 232 GLY A O 1
ATOM 1780 N N . GLU A 1 233 ? -28.493 20.208 24.317 1.00 37.19 233 GLU A N 1
ATOM 1781 C CA . GLU A 1 233 ? -29.325 21.329 24.752 1.00 37.19 233 GLU A CA 1
ATOM 1782 C C . GLU A 1 233 ? -30.650 21.326 23.971 1.00 37.19 233 GLU A C 1
ATOM 1784 O O . GLU A 1 233 ? -31.295 22.354 23.797 1.00 37.19 233 GLU A O 1
ATOM 1789 N N . SER A 1 234 ? -31.091 20.151 23.504 1.00 38.16 234 SER A N 1
ATOM 1790 C CA . SER A 1 234 ? -32.480 19.963 23.091 1.00 38.16 234 SER A CA 1
ATOM 1791 C C . SER A 1 234 ? -33.250 19.247 24.216 1.00 38.16 234 SER A C 1
ATOM 1793 O O . SER A 1 234 ? -32.828 18.175 24.663 1.00 38.16 234 SER A O 1
ATOM 1795 N N . PRO A 1 235 ? -34.393 19.789 24.685 1.00 45.84 235 PRO A N 1
ATOM 1796 C CA . PRO A 1 235 ? -35.224 19.199 25.748 1.00 45.84 235 PRO A CA 1
ATOM 1797 C C . PRO A 1 235 ? -35.749 17.779 25.458 1.00 45.84 235 PRO A C 1
ATOM 1799 O O . PRO A 1 235 ? -36.386 17.161 26.307 1.00 45.84 235 PRO A O 1
ATOM 1802 N N . GLN A 1 236 ? -35.497 17.241 24.263 1.00 41.59 236 GLN A N 1
ATOM 1803 C CA . GLN A 1 236 ? -36.011 15.956 23.792 1.00 41.59 236 GLN A CA 1
ATOM 1804 C C . GLN A 1 236 ? -35.125 14.756 24.166 1.00 41.59 236 GLN A C 1
ATOM 1806 O O . GLN A 1 236 ? -35.632 13.643 24.280 1.00 41.59 236 GLN A O 1
ATOM 1811 N N . GLN A 1 237 ? -33.832 14.953 24.455 1.00 41.31 237 GLN A N 1
ATOM 1812 C CA . GLN A 1 237 ? -32.939 13.859 24.883 1.00 41.31 237 GLN A CA 1
ATOM 1813 C C . GLN A 1 237 ? -33.129 13.443 26.353 1.00 41.31 237 GLN A C 1
ATOM 1815 O O . GLN A 1 237 ? -32.779 12.324 26.729 1.00 41.31 237 GLN A O 1
ATOM 1820 N N . GLN A 1 238 ? -33.761 14.284 27.178 1.00 43.72 238 GLN A N 1
ATOM 1821 C CA . GLN A 1 238 ? -34.169 13.909 28.539 1.00 43.72 238 GLN A CA 1
ATOM 1822 C C . GLN A 1 238 ? -35.355 12.930 28.558 1.00 43.72 238 GLN A C 1
ATOM 1824 O O . GLN A 1 238 ? -35.558 12.251 29.562 1.00 43.72 238 GLN A O 1
ATOM 1829 N N . SER A 1 239 ? -36.102 12.781 27.455 1.00 43.94 239 SER A N 1
ATOM 1830 C CA . SER A 1 239 ? -37.245 11.858 27.409 1.00 43.94 239 SER A CA 1
ATOM 1831 C C . SER A 1 239 ? -36.841 10.393 27.175 1.00 43.94 239 SER A C 1
ATOM 1833 O O . SER A 1 239 ? -37.600 9.492 27.525 1.00 43.94 239 SER A O 1
ATOM 1835 N N . TRP A 1 240 ? -35.649 10.132 26.624 1.00 43.00 240 TRP A N 1
ATOM 1836 C CA . TRP A 1 240 ? -35.175 8.771 26.323 1.00 43.00 240 TRP A CA 1
ATOM 1837 C C . TRP A 1 240 ? -34.501 8.081 27.518 1.00 43.00 240 TRP A C 1
ATOM 1839 O O . TRP A 1 240 ? -34.451 6.857 27.580 1.00 43.00 240 TRP A O 1
ATOM 1849 N N . GLN A 1 241 ? -34.080 8.845 28.532 1.00 49.12 241 GLN A N 1
ATOM 1850 C CA . GLN A 1 241 ? -33.577 8.312 29.808 1.00 49.12 241 GLN A CA 1
ATOM 1851 C C . GLN A 1 241 ? -34.684 7.693 30.689 1.00 49.12 241 GLN A C 1
ATOM 1853 O O . GLN A 1 241 ? -34.388 7.138 31.743 1.00 49.12 241 GLN A O 1
ATOM 1858 N N . GLY A 1 242 ? -35.955 7.766 30.273 1.00 50.09 242 GLY A N 1
ATOM 1859 C CA . GLY A 1 242 ? -37.110 7.313 31.053 1.00 50.09 242 GLY A CA 1
ATOM 1860 C C . GLY A 1 242 ? -37.610 5.887 30.786 1.00 50.09 242 GLY A C 1
ATOM 1861 O O . GLY A 1 242 ? -38.607 5.508 31.395 1.00 50.09 242 GLY A O 1
ATOM 1862 N N . GLN A 1 243 ? -36.992 5.105 29.889 1.00 62.59 243 GLN A N 1
ATOM 1863 C CA . GLN A 1 243 ? -37.544 3.794 29.490 1.00 62.59 243 GLN A CA 1
ATOM 1864 C C . GLN A 1 243 ? -36.904 2.573 30.164 1.00 62.59 243 GLN A C 1
ATOM 1866 O O . GLN A 1 243 ? -37.560 1.537 30.244 1.00 62.59 243 GLN A O 1
ATOM 1871 N N . ILE A 1 244 ? -35.681 2.672 30.696 1.00 69.56 244 ILE A N 1
ATOM 1872 C CA . ILE A 1 244 ? -35.062 1.545 31.410 1.00 69.56 244 ILE A CA 1
ATOM 1873 C C . ILE A 1 244 ? -35.687 1.406 32.784 1.00 69.56 244 ILE A C 1
ATOM 1875 O O . ILE A 1 244 ? -35.639 2.336 33.593 1.00 69.56 244 ILE A O 1
ATOM 1879 N N . ARG A 1 245 ? -36.215 0.222 33.080 1.00 82.50 245 ARG A N 1
ATOM 1880 C CA . ARG A 1 245 ? -36.731 -0.099 34.403 1.00 82.50 245 ARG A CA 1
ATOM 1881 C C . ARG A 1 245 ? -35.605 -0.573 35.308 1.00 82.50 245 ARG A C 1
ATOM 1883 O O . ARG A 1 245 ? -34.598 -1.126 34.871 1.00 82.50 245 ARG A O 1
ATOM 1890 N N . VAL A 1 246 ? -35.794 -0.396 36.611 1.00 84.44 246 VAL A N 1
ATOM 1891 C CA . VAL A 1 246 ? -34.885 -0.954 37.624 1.00 84.44 246 VAL A CA 1
ATOM 1892 C C . VAL A 1 246 ? -34.724 -2.472 37.445 1.00 84.44 246 VAL A C 1
ATOM 1894 O O . VAL A 1 246 ? -33.624 -2.979 37.650 1.00 84.44 246 VAL A O 1
ATOM 1897 N N . SER A 1 247 ? -35.773 -3.179 37.003 1.00 80.31 247 SER A N 1
ATOM 1898 C CA . SER A 1 247 ? -35.725 -4.611 36.672 1.00 80.31 247 SER A CA 1
ATOM 1899 C C . SER A 1 247 ? -34.682 -4.961 35.616 1.00 80.31 247 SER A C 1
ATOM 1901 O O . SER A 1 247 ? -34.027 -5.991 35.732 1.00 80.31 247 SER A O 1
ATOM 1903 N N . ASP A 1 248 ? -34.498 -4.103 34.616 1.00 81.44 248 ASP A N 1
ATOM 1904 C CA . ASP A 1 248 ? -33.635 -4.388 33.467 1.00 81.44 248 ASP A CA 1
ATOM 1905 C C . ASP A 1 248 ? -32.164 -4.227 33.870 1.00 81.44 248 ASP A C 1
ATOM 1907 O O . ASP A 1 248 ? -31.317 -5.059 33.544 1.00 81.44 248 ASP A O 1
ATOM 1911 N N . LEU A 1 249 ? -31.868 -3.207 34.688 1.00 85.88 249 LEU A N 1
ATOM 1912 C CA . LEU A 1 249 ? -30.554 -3.050 35.319 1.00 85.88 249 LEU A CA 1
ATOM 1913 C C . LEU A 1 249 ? -30.244 -4.179 36.300 1.00 85.88 249 LEU A C 1
ATOM 1915 O O . LEU A 1 249 ? -29.089 -4.585 36.421 1.00 85.88 249 LEU A O 1
ATOM 1919 N N . GLN A 1 250 ? -31.257 -4.667 37.017 1.00 83.38 250 GLN A N 1
ATOM 1920 C CA . GLN A 1 250 ? -31.090 -5.773 37.946 1.00 83.38 250 GLN A CA 1
ATOM 1921 C C . GLN A 1 250 ? -30.806 -7.079 37.196 1.00 83.38 250 GLN A C 1
ATOM 1923 O O . GLN A 1 250 ? -29.846 -7.754 37.542 1.00 83.38 250 GLN A O 1
ATOM 1928 N N . ALA A 1 251 ? -31.535 -7.372 36.115 1.00 80.19 251 ALA A N 1
ATOM 1929 C CA . ALA A 1 251 ? -31.287 -8.536 35.264 1.00 80.19 251 ALA A CA 1
ATOM 1930 C C . ALA A 1 251 ? -29.888 -8.507 34.622 1.00 80.19 251 ALA A C 1
ATOM 1932 O O . ALA A 1 251 ? -29.189 -9.520 34.588 1.00 80.19 251 ALA A O 1
ATOM 1933 N N . LEU A 1 252 ? -29.443 -7.331 34.164 1.00 82.31 252 LEU A N 1
ATOM 1934 C CA . LEU A 1 252 ? -28.069 -7.112 33.707 1.00 82.31 252 LEU A CA 1
ATOM 1935 C C . LEU A 1 252 ? -27.045 -7.426 34.801 1.00 82.31 252 LEU A C 1
ATOM 1937 O O . LEU A 1 252 ? -26.094 -8.173 34.574 1.00 82.31 252 LEU A O 1
ATOM 1941 N N . ALA A 1 253 ? -27.226 -6.855 35.991 1.00 84.75 253 ALA A N 1
ATOM 1942 C CA . ALA A 1 253 ? -26.311 -7.071 37.103 1.00 84.75 253 ALA A CA 1
ATOM 1943 C C . ALA A 1 253 ? -26.294 -8.543 37.544 1.00 84.75 253 ALA A C 1
ATOM 1945 O O . ALA A 1 253 ? -25.213 -9.095 37.746 1.00 84.75 253 ALA A O 1
ATOM 1946 N N . ASP A 1 254 ? -27.457 -9.193 37.637 1.00 80.56 254 ASP A N 1
ATOM 1947 C CA . ASP A 1 254 ? -27.597 -10.608 37.996 1.00 80.56 254 ASP A CA 1
ATOM 1948 C C . ASP A 1 254 ? -26.820 -11.494 37.016 1.00 80.56 254 ASP A C 1
ATOM 1950 O O . ASP A 1 254 ? -26.090 -12.398 37.424 1.00 80.56 254 ASP A O 1
ATOM 1954 N N . ARG A 1 255 ? -26.902 -11.182 35.721 1.00 75.81 255 ARG A N 1
ATOM 1955 C CA . ARG A 1 255 ? -26.265 -11.955 34.658 1.00 75.81 255 ARG A CA 1
ATOM 1956 C C . ARG A 1 255 ? -24.739 -11.836 34.618 1.00 75.81 255 ARG A C 1
ATOM 1958 O O . ARG A 1 255 ? -24.070 -12.824 34.332 1.00 75.81 255 ARG A O 1
ATOM 1965 N N . PHE A 1 256 ? -24.183 -10.652 34.877 1.00 78.88 256 PHE A N 1
ATOM 1966 C CA . PHE A 1 256 ? -22.735 -10.409 34.765 1.00 78.88 256 PHE A CA 1
ATOM 1967 C C . PHE A 1 256 ? -21.983 -10.476 36.100 1.00 78.88 256 PHE A C 1
ATOM 1969 O O . PHE A 1 256 ? -20.788 -10.761 36.116 1.00 78.88 256 PHE A O 1
ATOM 1976 N N . MET A 1 257 ? -22.652 -10.207 37.222 1.00 81.00 257 MET A N 1
ATOM 1977 C CA . MET A 1 257 ? -22.037 -10.211 38.555 1.00 81.00 257 MET A CA 1
ATOM 1978 C C . MET A 1 257 ? -22.460 -11.414 39.409 1.00 81.00 257 MET A C 1
ATOM 1980 O O . MET A 1 257 ? -21.794 -11.697 40.409 1.00 81.00 257 MET A O 1
ATOM 1984 N N . GLY A 1 258 ? -23.536 -12.110 39.030 1.00 77.69 258 GLY A N 1
ATOM 1985 C CA . GLY A 1 258 ? -24.195 -13.144 39.827 1.00 77.69 258 GLY A CA 1
ATOM 1986 C C . GLY A 1 258 ? -25.238 -12.562 40.789 1.00 77.69 258 GLY A C 1
ATOM 1987 O O . GLY A 1 258 ? -25.053 -11.473 41.342 1.00 77.69 258 GLY A O 1
ATOM 1988 N N . GLU A 1 259 ? -26.321 -13.309 41.029 1.00 81.81 259 GLU A N 1
ATOM 1989 C CA . GLU A 1 259 ? -27.492 -12.834 41.788 1.00 81.81 259 GLU A CA 1
ATOM 1990 C C . GLU A 1 259 ? -27.164 -12.285 43.187 1.00 81.81 259 GLU A C 1
ATOM 1992 O O . GLU A 1 259 ? -27.738 -11.287 43.625 1.00 81.81 259 GLU A O 1
ATOM 1997 N N . GLU A 1 260 ? -26.248 -12.913 43.930 1.00 81.31 260 GLU A N 1
ATOM 1998 C CA . GLU A 1 260 ? -25.909 -12.464 45.289 1.00 81.31 260 GLU A CA 1
ATOM 1999 C C . GLU A 1 260 ? -25.171 -11.119 45.295 1.00 81.31 260 GLU A C 1
ATOM 2001 O O . GLU A 1 260 ? -25.449 -10.238 46.121 1.00 81.31 260 GLU A O 1
ATOM 2006 N N . ARG A 1 261 ? -24.242 -10.927 44.351 1.00 81.12 261 ARG A N 1
ATOM 2007 C CA . ARG A 1 261 ? -23.471 -9.683 44.215 1.00 81.12 261 ARG A CA 1
ATOM 2008 C C . ARG A 1 261 ? -24.332 -8.551 43.672 1.00 81.12 261 ARG A C 1
ATOM 2010 O O . ARG A 1 261 ? -24.235 -7.427 44.156 1.00 81.12 261 ARG A O 1
ATOM 2017 N N . ALA A 1 262 ? -25.228 -8.851 42.742 1.00 85.25 262 ALA A N 1
ATOM 2018 C CA . ALA A 1 262 ? -26.188 -7.888 42.228 1.00 85.25 262 ALA A CA 1
ATOM 2019 C C . ALA A 1 262 ? -27.180 -7.445 43.317 1.00 85.25 262 ALA A C 1
ATOM 2021 O O . ALA A 1 262 ? -27.284 -6.253 43.615 1.00 85.25 262 ALA A O 1
ATOM 2022 N N . LYS A 1 263 ? -27.828 -8.387 44.021 1.00 87.81 263 LYS A N 1
ATOM 2023 C CA . LYS A 1 263 ? -28.747 -8.067 45.131 1.00 87.81 263 LYS A CA 1
ATOM 2024 C C . LYS A 1 263 ? -28.063 -7.261 46.239 1.00 87.81 263 LYS A C 1
ATOM 2026 O O . LYS A 1 263 ? -28.680 -6.356 46.803 1.00 87.81 263 LYS A O 1
ATOM 2031 N N . SER A 1 264 ? -26.810 -7.570 46.578 1.00 88.38 264 SER A N 1
ATOM 2032 C CA . SER A 1 264 ? -26.065 -6.810 47.593 1.00 88.38 264 SER A CA 1
ATOM 2033 C C . SER A 1 264 ? -25.686 -5.403 47.121 1.00 88.38 264 SER A C 1
ATOM 2035 O O . SER A 1 264 ? -25.845 -4.460 47.900 1.00 88.38 264 SER A O 1
ATOM 2037 N N . ALA A 1 265 ? -25.286 -5.224 45.858 1.00 87.06 265 ALA A N 1
ATOM 2038 C CA . ALA A 1 265 ? -25.003 -3.911 45.276 1.00 87.06 265 ALA A CA 1
ATOM 2039 C C . ALA A 1 265 ? -26.245 -3.002 45.259 1.00 87.06 265 ALA A C 1
ATOM 2041 O O . ALA A 1 265 ? -26.179 -1.849 45.690 1.00 87.06 265 ALA A O 1
ATOM 2042 N N . PHE A 1 266 ? -27.404 -3.527 44.850 1.00 90.69 266 PHE A N 1
ATOM 2043 C CA . PHE A 1 266 ? -28.657 -2.766 44.855 1.00 90.69 266 PHE A CA 1
ATOM 2044 C C . PHE A 1 266 ? -29.092 -2.398 46.280 1.00 90.69 266 PHE A C 1
ATOM 2046 O O . PHE A 1 266 ? -29.372 -1.230 46.544 1.00 90.69 266 PHE A O 1
ATOM 2053 N N . ARG A 1 267 ? -29.030 -3.332 47.244 1.00 89.00 267 ARG A N 1
ATOM 2054 C CA . ARG A 1 267 ? -29.307 -3.023 48.663 1.00 89.00 267 ARG A CA 1
ATOM 2055 C C . ARG A 1 267 ? -28.347 -1.981 49.237 1.00 89.00 267 ARG A C 1
ATOM 2057 O O . ARG A 1 267 ? -28.744 -1.162 50.065 1.00 89.00 267 ARG A O 1
ATOM 2064 N N . HIS A 1 268 ? -27.076 -2.013 48.837 1.00 90.50 268 HIS A N 1
ATOM 2065 C CA . HIS A 1 268 ? -26.095 -1.021 49.269 1.00 90.50 268 HIS A CA 1
ATOM 2066 C C . HIS A 1 268 ? -26.445 0.371 48.731 1.00 90.50 268 HIS A C 1
ATOM 2068 O O . HIS A 1 268 ? -26.397 1.350 49.477 1.00 90.50 268 HIS A O 1
ATOM 2074 N N . TYR A 1 269 ? -26.862 0.452 47.467 1.00 89.12 269 TYR A N 1
ATOM 2075 C CA . TYR A 1 269 ? -27.335 1.691 46.861 1.00 89.12 269 TYR A CA 1
ATOM 2076 C C . TYR A 1 269 ? -28.596 2.236 47.552 1.00 89.12 269 TYR A C 1
ATOM 2078 O O . TYR A 1 269 ? -28.648 3.429 47.856 1.00 89.12 269 TYR A O 1
ATOM 2086 N N . GLU A 1 270 ? -29.578 1.378 47.853 1.00 89.56 270 GLU A N 1
ATOM 2087 C CA . GLU A 1 270 ? -30.805 1.763 48.568 1.00 89.56 270 GLU A CA 1
ATOM 2088 C C . GLU A 1 270 ? -30.506 2.349 49.951 1.00 89.56 270 GLU A C 1
ATOM 2090 O O . GLU A 1 270 ? -31.026 3.406 50.312 1.00 89.56 270 GLU A O 1
ATOM 2095 N N . ARG A 1 271 ? -29.618 1.694 50.713 1.00 88.25 271 ARG A N 1
ATOM 2096 C CA . ARG A 1 271 ? -29.203 2.156 52.046 1.00 88.25 271 ARG A CA 1
ATOM 2097 C C . ARG A 1 271 ? -28.450 3.479 51.985 1.00 88.25 271 ARG A C 1
ATOM 2099 O O . ARG A 1 271 ? -28.688 4.347 52.817 1.00 88.25 271 ARG A O 1
ATOM 2106 N N . ARG A 1 272 ? -27.544 3.635 51.017 1.00 87.12 272 ARG A N 1
ATOM 2107 C CA . ARG A 1 272 ? -26.683 4.821 50.908 1.00 87.12 272 ARG A CA 1
ATOM 2108 C C . ARG A 1 272 ? -27.445 6.068 50.464 1.00 87.12 272 ARG A C 1
ATOM 2110 O O . ARG A 1 272 ? -27.111 7.158 50.910 1.00 87.12 272 ARG A O 1
ATOM 2117 N N . ASN A 1 273 ? -28.448 5.908 49.604 1.00 84.38 273 ASN A N 1
ATOM 2118 C CA . ASN A 1 273 ? -29.215 7.026 49.051 1.00 84.38 273 ASN A CA 1
ATOM 2119 C C . ASN A 1 273 ? -30.597 7.196 49.704 1.00 84.38 273 ASN A C 1
ATOM 2121 O O . ASN A 1 273 ? -31.392 8.010 49.238 1.00 84.38 273 ASN A O 1
ATOM 2125 N N . ALA A 1 274 ? -30.907 6.416 50.749 1.00 81.12 274 ALA A N 1
ATOM 2126 C CA . ALA A 1 274 ? -32.201 6.405 51.437 1.00 81.12 274 ALA A CA 1
ATOM 2127 C C . ALA A 1 274 ? -33.406 6.312 50.475 1.00 81.12 274 ALA A C 1
ATOM 2129 O O . ALA A 1 274 ? -34.462 6.896 50.708 1.00 81.12 274 ALA A O 1
ATOM 2130 N N . THR A 1 275 ? -33.242 5.590 49.363 1.00 82.31 275 THR A N 1
ATOM 2131 C CA . THR A 1 275 ? -34.258 5.462 48.312 1.00 82.31 275 THR A CA 1
ATOM 2132 C C . THR A 1 275 ? -34.641 3.998 48.157 1.00 82.31 275 THR A C 1
ATOM 2134 O O . THR A 1 275 ? -33.759 3.153 48.039 1.00 82.31 275 THR A O 1
ATOM 2137 N N . ARG A 1 276 ? -35.943 3.687 48.123 1.00 80.56 276 ARG A N 1
ATOM 2138 C CA . ARG A 1 276 ? -36.420 2.346 47.750 1.00 80.56 276 ARG A CA 1
ATOM 2139 C C . ARG A 1 276 ? -36.480 2.217 46.235 1.00 80.56 276 ARG A C 1
ATOM 2141 O O . ARG A 1 276 ? -37.117 3.037 45.568 1.00 80.56 276 ARG A O 1
ATOM 2148 N N . LEU A 1 277 ? -35.830 1.190 45.707 1.00 83.62 277 LEU A N 1
ATOM 2149 C CA . LEU A 1 277 ? -35.851 0.848 44.297 1.00 83.62 277 LEU A CA 1
ATOM 2150 C C . LEU A 1 277 ? -37.042 -0.078 44.033 1.00 83.62 277 LEU A C 1
ATOM 2152 O O . LEU A 1 277 ? -37.170 -1.143 44.627 1.00 83.62 277 LEU A O 1
ATOM 2156 N N . TYR A 1 278 ? -37.933 0.335 43.136 1.00 80.69 278 TYR A N 1
ATOM 2157 C CA . TYR A 1 278 ? -39.062 -0.486 42.701 1.00 80.69 278 TYR A CA 1
ATOM 2158 C C . TYR A 1 278 ? -38.783 -1.012 41.300 1.00 80.69 278 TYR A C 1
ATOM 2160 O O . TYR A 1 278 ? -38.491 -0.217 40.409 1.00 80.69 278 TYR A O 1
ATOM 2168 N N . ALA A 1 279 ? -38.929 -2.324 41.097 1.00 74.62 279 ALA A N 1
ATOM 2169 C CA . ALA A 1 279 ? -38.583 -3.008 39.848 1.00 74.62 279 ALA A CA 1
ATOM 2170 C C . ALA A 1 279 ? -39.207 -2.362 38.596 1.00 74.62 279 ALA A C 1
ATOM 2172 O O . ALA A 1 279 ? -38.556 -2.272 37.563 1.00 74.62 279 ALA A O 1
ATOM 2173 N N . HIS A 1 280 ? -40.438 -1.854 38.697 1.00 73.81 280 HIS A N 1
ATOM 2174 C CA . HIS A 1 280 ? -41.175 -1.271 37.570 1.00 73.81 280 HIS A CA 1
ATOM 2175 C C . HIS A 1 280 ? -40.993 0.242 37.397 1.00 73.81 280 HIS A C 1
ATOM 2177 O O . HIS A 1 280 ? -41.585 0.820 36.485 1.00 73.81 280 HIS A O 1
ATOM 2183 N N . ARG A 1 281 ? -40.213 0.907 38.259 1.00 78.94 281 ARG A N 1
ATOM 2184 C CA . ARG A 1 281 ? -39.911 2.331 38.082 1.00 78.94 281 ARG A CA 1
ATOM 2185 C C . ARG A 1 281 ? -38.768 2.534 37.089 1.00 78.94 281 ARG A C 1
ATOM 2187 O O . ARG A 1 281 ? -37.889 1.675 37.004 1.00 78.94 281 ARG A O 1
ATOM 2194 N N . PRO A 1 282 ? -38.746 3.682 36.392 1.00 78.75 282 PRO A N 1
ATOM 2195 C CA . PRO A 1 282 ? -37.599 4.064 35.588 1.00 78.75 282 PRO A CA 1
ATOM 2196 C C . PRO A 1 282 ? -36.361 4.219 36.477 1.00 78.75 282 PRO A C 1
ATOM 2198 O O . PRO A 1 282 ? -36.432 4.765 37.585 1.00 78.75 282 PRO A O 1
ATOM 2201 N N . ALA A 1 283 ? -35.231 3.712 35.999 1.00 81.81 283 ALA A N 1
ATOM 2202 C CA . ALA A 1 283 ? -33.950 3.843 36.662 1.00 81.81 283 ALA A CA 1
ATOM 2203 C C . ALA A 1 283 ? -33.473 5.299 36.617 1.00 81.81 283 ALA A C 1
ATOM 2205 O O . ALA A 1 283 ? -33.532 5.962 35.584 1.00 81.81 283 ALA A O 1
ATOM 2206 N N . SER A 1 284 ? -32.970 5.809 37.741 1.00 82.06 284 SER A N 1
ATOM 2207 C CA . SER A 1 284 ? -32.354 7.134 37.764 1.00 82.06 284 SER A CA 1
ATOM 2208 C C . SER A 1 284 ? -30.961 7.103 37.129 1.00 82.06 284 SER A C 1
ATOM 2210 O O . SER A 1 284 ? -30.250 6.097 37.181 1.00 82.06 284 SER A O 1
ATOM 2212 N N . THR A 1 285 ? -30.517 8.241 36.597 1.00 79.38 285 THR A N 1
ATOM 2213 C CA . THR A 1 285 ? -29.168 8.402 36.022 1.00 79.38 285 THR A CA 1
ATOM 2214 C C . THR A 1 285 ? -28.054 8.066 37.021 1.00 79.38 285 THR A C 1
ATOM 2216 O O . THR A 1 285 ? -27.013 7.525 36.645 1.00 79.38 285 THR A O 1
ATOM 2219 N N . HIS A 1 286 ? -28.273 8.333 38.312 1.00 82.88 286 HIS A N 1
ATOM 2220 C CA . HIS A 1 286 ? -27.352 7.959 39.387 1.00 82.88 286 HIS A CA 1
ATOM 2221 C C . HIS A 1 286 ? -27.267 6.442 39.596 1.00 82.88 286 HIS A C 1
ATOM 2223 O O . HIS A 1 286 ? -26.168 5.924 39.806 1.00 82.88 286 HIS A O 1
ATOM 2229 N N . LEU A 1 287 ? -28.393 5.726 39.489 1.00 86.06 287 LEU A N 1
ATOM 2230 C CA . LEU A 1 287 ? -28.420 4.268 39.585 1.00 86.06 287 LEU A CA 1
ATOM 2231 C C . LEU A 1 287 ? -27.697 3.633 38.395 1.00 86.06 287 LEU A C 1
ATOM 2233 O O . LEU A 1 287 ? -26.883 2.737 38.589 1.00 86.06 287 LEU A O 1
ATOM 2237 N N . MET A 1 288 ? -27.925 4.143 37.183 1.00 85.62 288 MET A N 1
ATOM 2238 C CA . MET A 1 288 ? -27.241 3.667 35.978 1.00 85.62 288 MET A CA 1
ATOM 2239 C C . MET A 1 288 ? -25.717 3.790 36.094 1.00 85.62 288 MET A C 1
ATOM 2241 O O . MET A 1 288 ? -25.012 2.804 35.908 1.00 85.62 288 MET A O 1
ATOM 2245 N N . LYS A 1 289 ? -25.204 4.964 36.492 1.00 85.50 289 LYS A N 1
ATOM 2246 C CA . LYS A 1 289 ? -23.759 5.179 36.707 1.00 85.50 289 LYS A CA 1
ATOM 2247 C C . LYS A 1 289 ? -23.188 4.290 37.811 1.00 85.50 289 LYS A C 1
ATOM 2249 O O . LYS A 1 289 ? -22.029 3.880 37.749 1.00 85.50 289 LYS A O 1
ATOM 2254 N N . TYR A 1 290 ? -23.978 4.011 38.848 1.00 88.62 290 TYR A N 1
ATOM 2255 C CA . TYR A 1 290 ? -23.566 3.095 39.905 1.00 88.62 290 TYR A CA 1
ATOM 2256 C C . TYR A 1 290 ? -23.430 1.664 39.376 1.00 88.62 290 TYR A C 1
ATOM 2258 O O . TYR A 1 290 ? -22.386 1.049 39.584 1.00 88.62 290 TYR A O 1
ATOM 2266 N N . VAL A 1 291 ? -24.435 1.167 38.648 1.00 88.81 291 VAL A N 1
ATOM 2267 C CA . VAL A 1 291 ? -24.419 -0.171 38.036 1.00 88.81 291 VAL A CA 1
ATOM 2268 C C . VAL A 1 291 ? -23.292 -0.291 37.006 1.00 88.81 291 VAL A C 1
ATOM 2270 O O . VAL A 1 291 ? -22.561 -1.275 37.041 1.00 88.81 291 VAL A O 1
ATOM 2273 N N . GLU A 1 292 ? -23.056 0.733 36.180 1.00 88.06 292 GLU A N 1
ATOM 2274 C CA . GLU A 1 292 ? -21.913 0.797 35.254 1.00 88.06 292 GLU A CA 1
ATOM 2275 C C . GLU A 1 292 ? -20.584 0.594 35.988 1.00 88.06 292 GLU A C 1
ATOM 2277 O O . GLU A 1 292 ? -19.752 -0.210 35.579 1.00 88.06 292 GLU A O 1
ATOM 2282 N N . ARG A 1 293 ? -20.392 1.279 37.121 1.00 88.50 293 ARG A N 1
ATOM 2283 C CA . ARG A 1 293 ? -19.164 1.181 37.916 1.00 88.50 293 ARG A CA 1
ATOM 2284 C C . ARG A 1 293 ? -19.005 -0.178 38.601 1.00 88.50 293 ARG A C 1
ATOM 2286 O O . ARG A 1 293 ? -17.880 -0.649 38.754 1.00 88.50 293 ARG A O 1
ATOM 2293 N N . GLN A 1 294 ? -20.107 -0.802 39.014 1.00 90.75 294 GLN A N 1
ATOM 2294 C CA . GLN A 1 294 ? -20.100 -2.153 39.578 1.00 90.75 294 GLN A CA 1
ATOM 2295 C C . GLN A 1 294 ? -19.761 -3.199 38.509 1.00 90.75 294 GLN A C 1
ATOM 2297 O O . GLN A 1 294 ? -18.854 -4.005 38.713 1.00 90.75 294 GLN A O 1
ATOM 2302 N N . LEU A 1 295 ? -20.389 -3.118 37.336 1.00 85.44 295 LEU A N 1
ATOM 2303 C CA . LEU A 1 295 ? -20.054 -3.948 36.179 1.00 85.44 295 LEU A CA 1
ATOM 2304 C C . LEU A 1 295 ? -18.594 -3.738 35.758 1.00 85.44 295 LEU A C 1
ATOM 2306 O O . LEU A 1 295 ? -17.868 -4.707 35.561 1.00 85.44 295 LEU A O 1
ATOM 2310 N N . ALA A 1 296 ? -18.114 -2.494 35.730 1.00 84.50 296 ALA A N 1
ATOM 2311 C CA . ALA A 1 296 ? -16.731 -2.170 35.385 1.00 84.50 296 ALA A CA 1
ATOM 2312 C C . ALA A 1 296 ? -15.702 -2.859 36.287 1.00 84.50 296 ALA A C 1
ATOM 2314 O O . ALA A 1 296 ? -14.600 -3.155 35.831 1.00 84.50 296 ALA A O 1
ATOM 2315 N N . SER A 1 297 ? -16.053 -3.135 37.547 1.00 84.12 297 SER A N 1
ATOM 2316 C CA . SER A 1 297 ? -15.166 -3.848 38.470 1.00 84.12 297 SER A CA 1
ATOM 2317 C C . SER A 1 297 ? -15.029 -5.343 38.157 1.00 84.12 297 SER A C 1
ATOM 2319 O O . SER A 1 297 ? -14.061 -5.960 38.590 1.00 84.12 297 SER A O 1
ATOM 2321 N N . VAL A 1 298 ? -15.975 -5.912 37.401 1.00 81.31 298 VAL A N 1
ATOM 2322 C CA . VAL A 1 298 ? -16.016 -7.337 37.045 1.00 81.31 298 VAL A CA 1
ATOM 2323 C C . VAL A 1 298 ? -15.558 -7.570 35.603 1.00 81.31 298 VAL A C 1
ATOM 2325 O O . VAL A 1 298 ? -14.779 -8.483 35.357 1.00 81.31 298 VAL A O 1
ATOM 2328 N N . ILE A 1 299 ? -16.010 -6.737 34.658 1.00 75.75 299 ILE A N 1
ATOM 2329 C CA . ILE A 1 299 ? -15.802 -6.925 33.206 1.00 75.75 299 ILE A CA 1
ATOM 2330 C C . ILE A 1 299 ? -14.972 -5.813 32.537 1.00 75.75 299 ILE A C 1
ATOM 2332 O O . ILE A 1 299 ? -14.726 -5.866 31.333 1.00 75.75 299 ILE A O 1
ATOM 2336 N N . GLY A 1 300 ? -14.516 -4.811 33.296 1.00 73.06 300 GLY A N 1
ATOM 2337 C CA . GLY A 1 300 ? -13.756 -3.665 32.784 1.00 73.06 300 GLY A CA 1
ATOM 2338 C C . GLY A 1 300 ? -14.632 -2.473 32.372 1.00 73.06 300 GLY A C 1
ATOM 2339 O O . GLY A 1 300 ? -15.777 -2.625 31.947 1.00 73.06 300 GLY A O 1
ATOM 2340 N N . ALA A 1 301 ? -14.096 -1.255 32.520 1.00 75.38 301 ALA A N 1
ATOM 2341 C CA . ALA A 1 301 ? -14.852 -0.004 32.369 1.00 75.38 301 ALA A CA 1
ATOM 2342 C C . ALA A 1 301 ? -15.388 0.248 30.950 1.00 75.38 301 ALA A C 1
ATOM 2344 O O . ALA A 1 301 ? -16.514 0.712 30.796 1.00 75.38 301 ALA A O 1
ATOM 2345 N N . SER A 1 302 ? -14.609 -0.080 29.919 1.00 66.50 302 SER A N 1
ATOM 2346 C CA . SER A 1 302 ? -15.039 0.029 28.521 1.00 66.50 302 SER A CA 1
ATOM 2347 C C . SER A 1 302 ? -16.181 -0.940 28.209 1.00 66.50 302 SER A C 1
ATOM 2349 O O . SER A 1 302 ? -17.185 -0.542 27.625 1.00 66.50 302 SER A O 1
ATOM 2351 N N . THR A 1 303 ? -16.063 -2.188 28.664 1.00 65.00 303 THR A N 1
ATOM 2352 C CA . THR A 1 303 ? -17.053 -3.250 28.443 1.00 65.00 303 THR A CA 1
ATOM 2353 C C . THR A 1 303 ? -18.378 -2.956 29.139 1.00 65.00 303 THR A C 1
ATOM 2355 O O . THR A 1 303 ? -19.443 -3.082 28.540 1.00 65.00 303 THR A O 1
ATOM 2358 N N . ALA A 1 304 ? -18.321 -2.507 30.395 1.00 79.12 304 ALA A N 1
ATOM 2359 C CA . ALA A 1 304 ? -19.504 -2.173 31.181 1.00 79.12 304 ALA A CA 1
ATOM 2360 C C . ALA A 1 304 ? -20.349 -1.064 30.539 1.00 79.12 304 ALA A C 1
ATOM 2362 O O . ALA A 1 304 ? -21.578 -1.143 30.542 1.00 79.12 304 ALA A O 1
ATOM 2363 N N . ARG A 1 305 ? -19.689 -0.060 29.949 1.00 75.75 305 ARG A N 1
ATOM 2364 C CA . ARG A 1 305 ? -20.358 1.055 29.279 1.00 75.75 305 ARG A CA 1
ATOM 2365 C C . ARG A 1 305 ? -21.117 0.605 28.032 1.00 75.75 305 ARG A C 1
ATOM 2367 O O . ARG A 1 305 ? -22.280 0.960 27.874 1.00 75.75 305 ARG A O 1
ATOM 2374 N N . VAL A 1 306 ? -20.497 -0.240 27.205 1.00 69.44 306 VAL A N 1
ATOM 2375 C CA . VAL A 1 306 ? -21.114 -0.790 25.984 1.00 69.44 306 VAL A CA 1
ATOM 2376 C C . VAL A 1 306 ? -22.325 -1.665 26.313 1.00 69.44 306 VAL A C 1
ATOM 2378 O O . VAL A 1 306 ? -23.378 -1.531 25.692 1.00 69.44 306 VAL A O 1
ATOM 2381 N N . VAL A 1 307 ? -22.212 -2.531 27.323 1.00 71.38 307 VAL A N 1
ATOM 2382 C CA . VAL A 1 307 ? -23.317 -3.399 27.760 1.00 71.38 307 VAL A CA 1
ATOM 2383 C C . VAL A 1 307 ? -24.513 -2.565 28.242 1.00 71.38 307 VAL A C 1
ATOM 2385 O O . VAL A 1 307 ? -25.653 -2.820 27.841 1.00 71.38 307 VAL A O 1
ATOM 2388 N N . LEU A 1 308 ? -24.266 -1.522 29.037 1.00 78.94 308 LEU A N 1
ATOM 2389 C CA . LEU A 1 308 ? -25.317 -0.632 29.530 1.00 78.94 308 LEU A CA 1
ATOM 2390 C C . LEU A 1 308 ? -25.985 0.171 28.396 1.00 78.94 308 LEU A C 1
ATOM 2392 O O . LEU A 1 308 ? -27.207 0.301 28.366 1.00 78.94 308 LEU A O 1
ATOM 2396 N N . GLU A 1 309 ? -25.201 0.662 27.435 1.00 71.19 309 GLU A N 1
ATOM 2397 C CA . GLU A 1 309 ? -25.675 1.427 26.271 1.00 71.19 309 GLU A CA 1
ATOM 2398 C C . GLU A 1 309 ? -26.458 0.572 25.261 1.00 71.19 309 GLU A C 1
ATOM 2400 O O . GLU A 1 309 ? -27.461 1.013 24.695 1.00 71.19 309 GLU A O 1
ATOM 2405 N N . SER A 1 310 ? -26.083 -0.697 25.095 1.00 62.03 310 SER A N 1
ATOM 2406 C CA . SER A 1 310 ? -26.841 -1.631 24.255 1.00 62.03 310 SER A CA 1
ATOM 2407 C C . SER A 1 310 ? -28.248 -1.898 24.802 1.00 62.03 310 SER A C 1
ATOM 2409 O O . SER A 1 310 ? -29.219 -1.924 24.044 1.00 62.03 310 SER A O 1
ATOM 2411 N N . THR A 1 311 ? -28.373 -1.968 26.129 1.00 65.88 311 THR A N 1
ATOM 2412 C CA . THR A 1 311 ? -29.657 -2.153 26.821 1.00 65.88 311 THR A CA 1
ATOM 2413 C C . THR A 1 311 ? -30.516 -0.887 26.742 1.00 65.88 311 THR A C 1
ATOM 2415 O O . THR A 1 311 ? -31.732 -0.975 26.598 1.00 65.88 311 THR A O 1
ATOM 2418 N N . LEU A 1 312 ? -29.889 0.297 26.730 1.00 64.50 312 LEU A N 1
ATOM 2419 C CA . LEU A 1 312 ? -30.555 1.586 26.477 1.00 64.50 312 LEU A CA 1
ATOM 2420 C C . LEU A 1 312 ? -31.167 1.697 25.078 1.00 64.50 312 LEU A C 1
ATOM 2422 O O . LEU A 1 312 ? -32.136 2.429 24.898 1.00 64.50 312 LEU A O 1
ATOM 2426 N N . THR A 1 313 ? -30.626 0.977 24.097 1.00 57.09 313 THR A N 1
ATOM 2427 C CA . THR A 1 313 ? -31.057 1.079 22.694 1.00 57.09 313 THR A CA 1
ATOM 2428 C C . THR A 1 313 ? -32.142 0.045 22.337 1.00 57.09 313 THR A C 1
ATOM 2430 O O . THR A 1 313 ? -32.613 0.020 21.203 1.00 57.09 313 THR A O 1
ATOM 2433 N N . GLY A 1 314 ? -32.559 -0.817 23.279 1.00 51.44 314 GLY A N 1
ATOM 2434 C CA . GLY A 1 314 ? -33.666 -1.766 23.080 1.00 51.44 314 GLY A CA 1
ATOM 2435 C C . GLY A 1 314 ? -33.422 -2.828 22.001 1.00 51.44 314 GLY A C 1
ATOM 2436 O O . GLY A 1 314 ? -34.375 -3.355 21.432 1.00 51.44 314 GLY A O 1
ATOM 2437 N N . ARG A 1 315 ? -32.160 -3.136 21.680 1.00 43.44 315 ARG A N 1
ATOM 2438 C CA . ARG A 1 315 ? -31.839 -4.245 20.777 1.00 43.44 315 ARG A CA 1
ATOM 2439 C C . ARG A 1 315 ? -31.802 -5.536 21.585 1.00 43.44 315 ARG A C 1
ATOM 2441 O O . ARG A 1 315 ? -30.897 -5.712 22.395 1.00 43.44 315 ARG A O 1
ATOM 2448 N N . ASP A 1 316 ? -32.751 -6.436 21.335 1.00 39.34 316 ASP A N 1
ATOM 2449 C CA . ASP A 1 316 ? -32.596 -7.859 21.651 1.00 39.34 316 ASP A CA 1
ATOM 2450 C C . ASP A 1 316 ? -31.311 -8.347 20.963 1.00 39.34 316 ASP A C 1
ATOM 2452 O O . ASP A 1 316 ? -31.273 -8.551 19.749 1.00 39.34 316 ASP A O 1
ATOM 2456 N N . MET A 1 317 ? -30.214 -8.423 21.715 1.00 42.56 317 MET A N 1
ATOM 2457 C CA . MET A 1 317 ? -28.893 -8.778 21.199 1.00 42.56 317 MET A CA 1
ATOM 2458 C C . MET A 1 317 ? -28.552 -10.212 21.593 1.00 42.56 317 MET A C 1
ATOM 2460 O O . MET A 1 317 ? -28.404 -10.527 22.778 1.00 42.56 317 MET A O 1
ATOM 2464 N N . GLN A 1 318 ? -28.406 -11.070 20.580 1.00 41.91 318 GLN A N 1
ATOM 2465 C CA . GLN A 1 318 ? -27.806 -12.393 20.725 1.00 41.91 318 GLN A CA 1
ATOM 2466 C C . GLN A 1 318 ? -26.347 -12.254 21.186 1.00 41.91 318 GLN A C 1
ATOM 2468 O O . GLN A 1 318 ? -25.644 -11.294 20.878 1.00 41.91 318 GLN A O 1
ATOM 2473 N N . ILE A 1 319 ? -25.935 -13.180 22.040 1.00 47.00 319 ILE A N 1
ATOM 2474 C CA . ILE A 1 319 ? -24.885 -13.004 23.050 1.00 47.00 319 ILE A CA 1
ATOM 2475 C C . ILE A 1 319 ? -23.497 -13.280 22.460 1.00 47.00 319 ILE A C 1
ATOM 2477 O O . ILE A 1 319 ? -22.496 -12.740 22.934 1.00 47.00 319 ILE A O 1
ATOM 2481 N N . GLU A 1 320 ? -23.460 -14.054 21.381 1.00 41.91 320 GLU A N 1
ATOM 2482 C CA . GLU A 1 320 ? -22.281 -14.370 20.581 1.00 41.91 320 GLU A CA 1
ATOM 2483 C C . GLU A 1 320 ? -21.588 -13.119 20.001 1.00 41.91 320 GLU A C 1
ATOM 2485 O O . GLU A 1 320 ? -20.365 -13.123 19.852 1.00 41.91 320 GLU A O 1
ATOM 2490 N N . ASP A 1 321 ? -22.314 -12.017 19.775 1.00 41.28 321 ASP A N 1
ATOM 2491 C CA . ASP A 1 321 ? -21.749 -10.778 19.220 1.00 41.28 321 ASP A CA 1
ATOM 2492 C C . ASP A 1 321 ? -20.993 -9.925 20.256 1.00 41.28 321 ASP A C 1
ATOM 2494 O O . ASP A 1 321 ? -20.131 -9.129 19.899 1.00 41.28 321 ASP A O 1
ATOM 2498 N N . VAL A 1 322 ? -21.259 -10.073 21.560 1.00 46.28 322 VAL A N 1
ATOM 2499 C CA . VAL A 1 322 ? -20.588 -9.258 22.596 1.00 46.28 322 VAL A CA 1
ATOM 2500 C C . VAL A 1 322 ? -19.225 -9.838 22.968 1.00 46.28 322 VAL A C 1
ATOM 2502 O O . VAL A 1 322 ? -18.287 -9.086 23.224 1.00 46.28 322 VAL A O 1
ATOM 2505 N N . VAL A 1 323 ? -19.087 -11.166 22.968 1.00 42.38 323 VAL A N 1
ATOM 2506 C CA . VAL A 1 323 ? -17.802 -11.826 23.250 1.00 42.38 323 VAL A CA 1
ATOM 2507 C C . VAL A 1 323 ? -16.791 -11.519 22.143 1.00 42.38 323 VAL A C 1
ATOM 2509 O O . VAL A 1 323 ? -15.644 -11.199 22.448 1.00 42.38 323 VAL A O 1
ATOM 2512 N N . SER A 1 324 ? -17.228 -11.494 20.878 1.00 42.06 324 SER A N 1
ATOM 2513 C CA . SER A 1 324 ? -16.375 -11.082 19.759 1.00 42.06 324 SER A CA 1
ATOM 2514 C C . SER A 1 324 ? -16.000 -9.596 19.836 1.00 42.06 324 SER A C 1
ATOM 2516 O O . SER A 1 324 ? -14.829 -9.271 19.680 1.00 42.06 324 SER A O 1
ATOM 2518 N N . ILE A 1 325 ? -16.927 -8.697 20.196 1.00 42.12 325 ILE A N 1
ATOM 2519 C CA . ILE A 1 325 ? -16.639 -7.261 20.395 1.00 42.12 325 ILE A CA 1
ATOM 2520 C C . ILE A 1 325 ? -15.611 -7.025 21.510 1.00 42.12 325 ILE A C 1
ATOM 2522 O O . ILE A 1 325 ? -14.728 -6.177 21.368 1.00 42.12 325 ILE A O 1
ATOM 2526 N N . VAL A 1 326 ? -15.723 -7.740 22.630 1.00 47.22 326 VAL A N 1
ATOM 2527 C CA . VAL A 1 326 ? -14.834 -7.556 23.786 1.00 47.22 326 VAL A CA 1
ATOM 2528 C C . VAL A 1 326 ? -13.445 -8.104 23.502 1.00 47.22 326 VAL A C 1
ATOM 2530 O O . VAL A 1 326 ? -12.463 -7.415 23.783 1.00 47.22 326 VAL A O 1
ATOM 2533 N N . ASP A 1 327 ? -13.348 -9.284 22.892 1.00 47.06 327 ASP A N 1
ATOM 2534 C CA . ASP A 1 327 ? -12.057 -9.836 22.494 1.00 47.06 327 ASP A CA 1
ATOM 2535 C C . ASP A 1 327 ? -11.401 -8.999 21.395 1.00 47.06 327 ASP A C 1
ATOM 2537 O O . ASP A 1 327 ? -10.204 -8.730 21.473 1.00 47.06 327 ASP A O 1
ATOM 2541 N N . GLU A 1 328 ? -12.157 -8.518 20.410 1.00 43.75 328 GLU A N 1
ATOM 2542 C CA . GLU A 1 328 ? -11.612 -7.788 19.264 1.00 43.75 328 GLU A CA 1
ATOM 2543 C C . GLU A 1 328 ? -11.237 -6.340 19.622 1.00 43.75 328 GLU A C 1
ATOM 2545 O O . GLU A 1 328 ? -10.178 -5.862 19.214 1.00 43.75 328 GLU A O 1
ATOM 2550 N N . ALA A 1 329 ? -12.018 -5.653 20.467 1.00 37.59 329 ALA A N 1
ATOM 2551 C CA . ALA A 1 329 ? -11.664 -4.326 20.980 1.00 37.59 329 ALA A CA 1
ATOM 2552 C C . ALA A 1 329 ? -10.511 -4.382 21.994 1.00 37.59 329 ALA A C 1
ATOM 2554 O O . ALA A 1 329 ? -9.629 -3.521 21.970 1.00 37.59 329 ALA A O 1
ATOM 2555 N N . SER A 1 330 ? -10.479 -5.399 22.864 1.00 47.72 330 SER A N 1
ATOM 2556 C CA . SER A 1 330 ? -9.369 -5.602 23.800 1.00 47.72 330 SER A CA 1
ATOM 2557 C C . SER A 1 330 ? -8.086 -5.996 23.058 1.00 47.72 330 SER A C 1
ATOM 2559 O O . SER A 1 330 ? -7.017 -5.448 23.340 1.00 47.72 330 SER A O 1
ATOM 2561 N N . GLN A 1 331 ? -8.173 -6.856 22.033 1.00 49.97 331 GLN A N 1
ATOM 2562 C CA . GLN A 1 331 ? -7.050 -7.159 21.139 1.00 49.97 331 GLN A CA 1
ATOM 2563 C C . GLN A 1 331 ? -6.588 -5.937 20.347 1.00 49.97 331 GLN A C 1
ATOM 2565 O O . GLN A 1 331 ? -5.388 -5.695 20.310 1.00 49.97 331 GLN A O 1
ATOM 2570 N N . ALA A 1 332 ? -7.489 -5.140 19.767 1.00 45.28 332 ALA A N 1
ATOM 2571 C CA . ALA A 1 332 ? -7.123 -3.935 19.022 1.00 45.28 332 ALA A CA 1
ATOM 2572 C C . ALA A 1 332 ? -6.452 -2.879 19.915 1.00 45.28 332 ALA A C 1
ATOM 2574 O O . ALA A 1 332 ? -5.464 -2.271 19.511 1.00 45.28 332 ALA A O 1
ATOM 2575 N N . MET A 1 333 ? -6.933 -2.694 21.149 1.00 50.38 333 MET A N 1
ATOM 2576 C CA . MET A 1 333 ? -6.316 -1.798 22.135 1.00 50.38 333 MET A CA 1
ATOM 2577 C C . MET A 1 333 ? -4.943 -2.300 22.595 1.00 50.38 333 MET A C 1
ATOM 2579 O O . MET A 1 333 ? -4.012 -1.509 22.740 1.00 50.38 333 MET A O 1
ATOM 2583 N N . THR A 1 334 ? -4.800 -3.611 22.804 1.00 52.22 334 THR A N 1
ATOM 2584 C CA . THR A 1 334 ? -3.527 -4.229 23.207 1.00 52.22 334 THR A CA 1
ATOM 2585 C C . THR A 1 334 ? -2.516 -4.153 22.065 1.00 52.22 334 THR A C 1
ATOM 2587 O O . THR A 1 334 ? -1.390 -3.719 22.274 1.00 52.22 334 THR A O 1
ATOM 2590 N N . PHE A 1 335 ? -2.953 -4.450 20.842 1.00 45.62 335 PHE A N 1
ATOM 2591 C CA . PHE A 1 335 ? -2.168 -4.350 19.619 1.00 45.62 335 PHE A CA 1
ATOM 2592 C C . PHE A 1 335 ? -1.749 -2.908 19.307 1.00 45.62 335 PHE A C 1
ATOM 2594 O O . PHE A 1 335 ? -0.583 -2.655 19.035 1.00 45.62 335 PHE A O 1
ATOM 2601 N N . SER A 1 336 ? -2.661 -1.936 19.415 1.00 48.19 336 SER A N 1
ATOM 2602 C CA . SER A 1 336 ? -2.340 -0.512 19.240 1.00 48.19 336 SER A CA 1
ATOM 2603 C C . SER A 1 336 ? -1.320 -0.032 20.273 1.00 48.19 336 SER A C 1
ATOM 2605 O O . SER A 1 336 ? -0.409 0.721 19.935 1.00 48.19 336 SER A O 1
ATOM 2607 N N . ARG A 1 337 ? -1.416 -0.510 21.520 1.00 56.22 337 ARG A N 1
ATOM 2608 C CA . ARG A 1 337 ? -0.447 -0.202 22.576 1.00 56.22 337 ARG A CA 1
ATOM 2609 C C . ARG A 1 337 ? 0.916 -0.853 22.324 1.00 56.22 337 ARG A C 1
ATOM 2611 O O . ARG A 1 337 ? 1.928 -0.194 22.537 1.00 56.22 337 ARG A O 1
ATOM 2618 N N . GLU A 1 338 ? 0.946 -2.097 21.847 1.00 58.25 338 GLU A N 1
ATOM 2619 C CA . GLU A 1 338 ? 2.171 -2.799 21.438 1.00 58.25 338 GLU A CA 1
ATOM 2620 C C . GLU A 1 338 ? 2.842 -2.117 20.239 1.00 58.25 338 GLU A C 1
ATOM 2622 O O . GLU A 1 338 ? 4.053 -1.908 20.261 1.00 58.25 338 GLU A O 1
ATOM 2627 N N . LEU A 1 339 ? 2.067 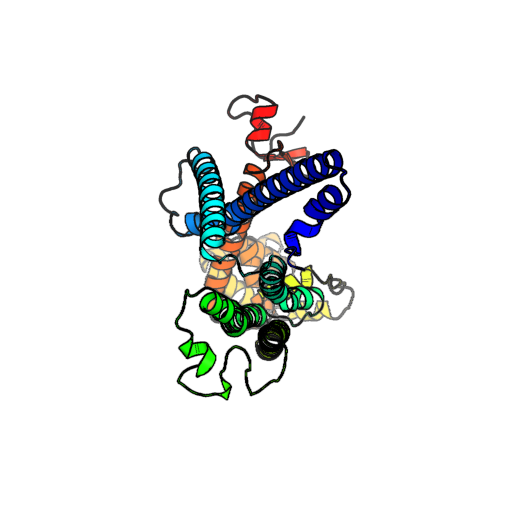-1.692 19.235 1.00 54.66 339 LEU A N 1
ATOM 2628 C CA . LEU A 1 339 ? 2.561 -0.927 18.088 1.00 54.66 339 LEU A CA 1
ATOM 2629 C C . LEU A 1 339 ? 3.099 0.442 18.500 1.00 54.66 339 LEU A C 1
ATOM 2631 O O . LEU A 1 339 ? 4.194 0.803 18.086 1.00 54.66 339 LEU A O 1
ATOM 2635 N N . LEU A 1 340 ? 2.373 1.194 19.334 1.00 57.78 340 LEU A N 1
ATOM 2636 C CA . LEU A 1 340 ? 2.836 2.488 19.848 1.00 57.78 340 LEU A CA 1
ATOM 2637 C C . LEU A 1 340 ? 4.129 2.336 20.644 1.00 57.78 340 LEU A C 1
ATOM 2639 O O . LEU A 1 340 ? 5.063 3.112 20.457 1.00 57.78 340 LEU A O 1
ATOM 2643 N N . GLN A 1 341 ? 4.205 1.322 21.504 1.00 59.66 341 GLN A N 1
ATOM 2644 C CA . GLN A 1 341 ? 5.402 1.059 22.288 1.00 59.66 341 GLN A CA 1
ATOM 2645 C C . GLN A 1 341 ? 6.573 0.622 21.395 1.00 59.66 341 GLN A C 1
ATOM 2647 O O . GLN A 1 341 ? 7.672 1.141 21.553 1.00 59.66 341 GLN A O 1
ATOM 2652 N N . SER A 1 342 ? 6.333 -0.240 20.405 1.00 55.62 342 SER A N 1
ATOM 2653 C CA . SER A 1 342 ? 7.350 -0.679 19.443 1.00 55.62 342 SER A CA 1
ATOM 2654 C C . SER A 1 342 ? 7.824 0.449 18.520 1.00 55.62 342 SER A C 1
ATOM 2656 O O . SER A 1 342 ? 9.016 0.545 18.225 1.00 55.62 342 SER A O 1
ATOM 2658 N N . ALA A 1 343 ? 6.922 1.331 18.087 1.00 58.09 343 ALA A N 1
ATOM 2659 C CA . ALA A 1 343 ? 7.258 2.510 17.299 1.00 58.09 343 ALA A CA 1
ATOM 2660 C C . ALA A 1 343 ? 8.131 3.467 18.117 1.00 58.09 343 ALA A C 1
ATOM 2662 O O . ALA A 1 343 ? 9.175 3.896 17.637 1.00 58.09 343 ALA A O 1
ATOM 2663 N N . ILE A 1 344 ? 7.755 3.734 19.372 1.00 64.25 344 ILE A N 1
ATOM 2664 C CA . ILE A 1 344 ? 8.528 4.578 20.292 1.00 64.25 344 ILE A CA 1
ATOM 2665 C C . ILE A 1 344 ? 9.904 3.960 20.599 1.00 64.25 344 ILE A C 1
ATOM 2667 O O . ILE A 1 344 ? 10.905 4.676 20.617 1.00 64.25 344 ILE A O 1
ATOM 2671 N N . GLU A 1 345 ? 9.984 2.638 20.773 1.00 63.28 345 GLU A N 1
ATOM 2672 C CA . GLU A 1 345 ? 11.245 1.910 20.970 1.00 63.28 345 GLU A CA 1
ATOM 2673 C C . GLU A 1 345 ? 12.173 1.954 19.744 1.00 63.28 345 GLU A C 1
ATOM 2675 O O . GLU A 1 345 ? 13.389 1.922 19.912 1.00 63.28 345 GLU A O 1
ATOM 2680 N N . ASN A 1 346 ? 11.628 2.072 18.529 1.00 57.88 346 ASN A N 1
ATOM 2681 C CA . ASN A 1 346 ? 12.395 2.093 17.278 1.00 57.88 346 ASN A CA 1
ATOM 2682 C C . ASN A 1 346 ? 12.755 3.498 16.761 1.00 57.88 346 ASN A C 1
ATOM 2684 O O . ASN A 1 346 ? 13.431 3.606 15.733 1.00 57.88 346 ASN A O 1
ATOM 2688 N N . ILE A 1 347 ? 12.308 4.568 17.424 1.00 74.06 347 ILE A N 1
ATOM 2689 C CA . ILE A 1 347 ? 12.711 5.938 17.088 1.00 74.06 347 ILE A CA 1
ATOM 2690 C C . ILE A 1 347 ? 14.159 6.150 17.536 1.00 74.06 347 ILE A C 1
ATOM 2692 O O . ILE A 1 347 ? 14.495 5.935 18.694 1.00 74.06 347 ILE A O 1
ATOM 2696 N N . SER A 1 348 ? 15.007 6.622 16.622 1.00 62.66 348 SER A N 1
ATOM 2697 C CA . SER A 1 348 ? 16.437 6.891 16.841 1.00 62.66 348 SER A CA 1
ATOM 2698 C C . SER A 1 348 ? 16.735 8.106 17.738 1.00 62.66 348 SER A C 1
ATOM 2700 O O . SER A 1 348 ? 17.897 8.400 18.005 1.00 62.66 348 SER A O 1
ATOM 2702 N N . LEU A 1 349 ? 15.705 8.815 18.207 1.00 74.50 349 LEU A N 1
ATOM 2703 C CA . LEU A 1 349 ? 15.795 9.860 19.230 1.00 74.50 349 LEU A CA 1
ATOM 2704 C C . LEU A 1 349 ? 15.345 9.315 20.591 1.00 74.50 349 LEU A C 1
ATOM 2706 O O . LEU A 1 349 ? 14.427 8.501 20.666 1.00 74.50 349 LEU A O 1
ATOM 2710 N N . GLY A 1 350 ? 15.930 9.816 21.681 1.00 78.81 350 GLY A N 1
ATOM 2711 C CA . GLY A 1 350 ? 15.413 9.575 23.028 1.00 78.81 350 GLY A CA 1
ATOM 2712 C C . GLY A 1 350 ? 14.045 10.239 23.213 1.00 78.81 350 GLY A C 1
ATOM 2713 O O . GLY A 1 350 ? 13.926 11.453 23.071 1.00 78.81 350 GLY A O 1
ATOM 2714 N N . VAL A 1 351 ? 13.013 9.454 23.527 1.00 79.06 351 VAL A N 1
ATOM 2715 C CA . VAL A 1 351 ? 11.639 9.938 23.729 1.00 79.06 351 VAL A CA 1
ATOM 2716 C C . VAL A 1 351 ? 11.194 9.624 25.153 1.00 79.06 351 VAL A C 1
ATOM 2718 O O . VAL A 1 351 ? 11.277 8.474 25.586 1.00 79.06 351 VAL A O 1
ATOM 2721 N N . SER A 1 352 ? 10.665 10.627 25.856 1.00 84.62 352 SER A N 1
ATOM 2722 C CA . SER A 1 352 ? 9.904 10.458 27.096 1.00 84.62 352 SER A CA 1
ATOM 2723 C C . SER A 1 352 ? 8.578 11.215 27.009 1.00 84.62 352 SER A C 1
ATOM 2725 O O . SER A 1 352 ? 8.489 12.298 26.434 1.00 84.62 352 SER A O 1
ATOM 2727 N N . VAL A 1 353 ? 7.516 10.615 27.543 1.00 81.69 353 VAL A N 1
ATOM 2728 C CA . VAL A 1 353 ? 6.169 11.195 27.574 1.00 81.69 353 VAL A CA 1
ATOM 2729 C C . VAL A 1 353 ? 5.744 11.342 29.021 1.00 81.69 353 VAL A C 1
ATOM 2731 O O . VAL A 1 353 ? 5.816 10.388 29.801 1.00 81.69 353 VAL A O 1
ATOM 2734 N N . VAL A 1 354 ? 5.272 12.536 29.365 1.00 84.50 354 VAL A N 1
ATOM 2735 C CA . VAL A 1 354 ? 4.849 12.905 30.716 1.00 84.50 354 VAL A CA 1
ATOM 2736 C C . VAL A 1 354 ? 3.359 13.226 30.730 1.00 84.50 354 VAL A C 1
ATOM 2738 O O . VAL A 1 354 ? 2.807 13.710 29.742 1.00 84.50 354 VAL A O 1
ATOM 2741 N N . ASN A 1 355 ? 2.677 12.932 31.835 1.00 86.25 355 ASN A N 1
ATOM 2742 C CA . ASN A 1 355 ? 1.273 13.306 31.999 1.00 86.25 355 ASN A CA 1
ATOM 2743 C C . ASN A 1 355 ? 1.130 14.780 32.433 1.00 86.25 355 ASN A C 1
ATOM 2745 O O . ASN A 1 355 ? 2.106 15.466 32.725 1.00 86.25 355 ASN A O 1
ATOM 2749 N N . HIS A 1 356 ? -0.113 15.254 32.550 1.00 82.25 356 HIS A N 1
ATOM 2750 C CA . HIS A 1 356 ? -0.452 16.602 33.035 1.00 82.25 356 HIS A CA 1
ATOM 2751 C C . HIS A 1 356 ? 0.063 16.926 34.454 1.00 82.25 356 HIS A C 1
ATOM 2753 O O . HIS A 1 356 ? 0.002 18.076 34.870 1.00 82.25 356 HIS A O 1
ATOM 2759 N N . ARG A 1 357 ? 0.548 15.929 35.206 1.00 82.81 357 ARG A N 1
ATOM 2760 C CA . ARG A 1 357 ? 1.171 16.080 36.532 1.00 82.81 357 ARG A CA 1
ATOM 2761 C C . ARG A 1 357 ? 2.700 15.976 36.476 1.00 82.81 357 ARG A C 1
ATOM 2763 O O . ARG A 1 357 ? 3.312 15.729 37.507 1.00 82.81 357 ARG A O 1
ATOM 2770 N N . GLN A 1 358 ? 3.298 16.089 35.285 1.00 82.75 358 GLN A N 1
ATOM 2771 C CA . GLN A 1 358 ? 4.737 15.922 35.041 1.00 82.75 358 GLN A CA 1
ATOM 2772 C C . GLN A 1 358 ? 5.307 14.586 35.536 1.00 82.75 358 GLN A C 1
ATOM 2774 O O . GLN A 1 358 ? 6.456 14.491 35.960 1.00 82.75 358 GLN A O 1
ATOM 2779 N N . GLN A 1 359 ? 4.504 13.526 35.476 1.00 83.81 359 GLN A N 1
ATOM 2780 C CA . GLN A 1 359 ? 4.961 12.182 35.801 1.00 83.81 359 GLN A CA 1
ATOM 2781 C C . GLN A 1 359 ? 5.268 11.414 34.525 1.00 83.81 359 GLN A C 1
ATOM 2783 O O . GLN A 1 359 ? 4.482 11.444 33.577 1.00 83.81 359 GLN A O 1
ATOM 2788 N N . LEU A 1 360 ? 6.377 10.684 34.531 1.00 82.25 360 LEU A N 1
ATOM 2789 C CA . LEU A 1 360 ? 6.829 9.849 33.427 1.00 82.25 360 LEU A CA 1
ATOM 2790 C C . LEU A 1 360 ? 5.834 8.708 33.166 1.00 82.25 360 LEU A C 1
ATOM 2792 O O . LEU A 1 360 ? 5.479 7.957 34.076 1.00 82.25 360 LEU A O 1
ATOM 2796 N N . VAL A 1 361 ? 5.367 8.584 31.924 1.00 80.69 361 VAL A N 1
ATOM 2797 C CA . VAL A 1 361 ? 4.351 7.598 31.512 1.00 80.69 361 VAL A CA 1
ATOM 2798 C C . VAL A 1 361 ? 4.932 6.576 30.544 1.00 80.69 361 VAL A C 1
ATOM 2800 O O . VAL A 1 361 ? 4.653 5.387 30.671 1.00 80.69 361 VAL A O 1
ATOM 2803 N N . VAL A 1 362 ? 5.741 7.038 29.588 1.00 80.62 362 VAL A N 1
ATOM 2804 C CA . VAL A 1 362 ? 6.372 6.214 28.548 1.00 80.62 362 VAL A CA 1
ATOM 2805 C C . VAL A 1 362 ? 7.777 6.746 28.285 1.00 80.62 362 VAL A C 1
ATOM 2807 O O . VAL A 1 362 ? 7.997 7.953 28.349 1.00 80.62 362 VAL A O 1
ATOM 2810 N N . TRP A 1 363 ? 8.720 5.856 27.993 1.00 84.50 363 TRP A N 1
ATOM 2811 C CA . TRP A 1 363 ? 10.068 6.193 27.540 1.00 84.50 363 TRP A CA 1
ATOM 2812 C C . TRP A 1 363 ? 10.597 5.093 26.617 1.00 84.50 363 TRP A C 1
ATOM 2814 O O . TRP A 1 363 ? 10.127 3.956 26.696 1.00 84.50 363 TRP A O 1
ATOM 2824 N N . ASN A 1 364 ? 11.567 5.415 25.761 1.00 81.00 364 ASN A N 1
ATOM 2825 C CA . ASN A 1 364 ? 12.290 4.421 24.963 1.00 81.00 364 ASN A CA 1
ATOM 2826 C C . ASN A 1 364 ? 13.689 4.118 25.523 1.00 81.00 364 ASN A C 1
ATOM 2828 O O . ASN A 1 364 ? 14.154 4.755 26.469 1.00 81.00 364 ASN A O 1
ATOM 2832 N N . HIS A 1 365 ? 14.362 3.118 24.947 1.00 79.00 365 HIS A N 1
ATOM 2833 C CA . HIS A 1 365 ? 15.698 2.709 25.388 1.00 79.00 365 HIS A CA 1
ATOM 2834 C C . HIS A 1 365 ? 16.743 3.814 25.180 1.00 79.00 365 HIS A C 1
ATOM 2836 O O . HIS A 1 365 ? 17.502 4.114 26.098 1.00 79.00 365 HIS A O 1
ATOM 2842 N N . HIS A 1 366 ? 16.705 4.499 24.032 1.00 77.19 366 HIS A N 1
ATOM 2843 C CA . HIS A 1 366 ? 17.616 5.605 23.729 1.00 77.19 366 HIS A CA 1
ATOM 2844 C C . HIS A 1 366 ? 17.526 6.768 24.733 1.00 77.19 366 HIS A C 1
ATOM 2846 O O . HIS A 1 366 ? 18.536 7.406 25.018 1.00 77.19 366 HIS A O 1
ATOM 2852 N N . TYR A 1 367 ? 16.355 7.024 25.331 1.00 83.06 367 TYR A N 1
ATOM 2853 C CA . TYR A 1 367 ? 16.216 7.997 26.421 1.00 83.06 367 TYR A CA 1
ATOM 2854 C C . TYR A 1 367 ? 17.021 7.596 27.668 1.00 83.06 367 TYR A C 1
ATOM 2856 O O . TYR A 1 367 ? 17.602 8.451 28.328 1.00 83.06 367 TYR A O 1
ATOM 2864 N N . LEU A 1 368 ? 17.094 6.304 27.997 1.00 83.50 368 LEU A N 1
ATOM 2865 C CA . LEU A 1 368 ? 17.871 5.828 29.148 1.00 83.50 368 LEU A CA 1
ATOM 2866 C C . LEU A 1 368 ? 19.378 5.907 28.892 1.00 83.50 368 LEU A C 1
ATOM 2868 O O . LEU A 1 368 ? 20.118 6.319 29.783 1.00 83.50 368 LEU A O 1
ATOM 2872 N N . GLU A 1 369 ? 19.813 5.554 27.680 1.00 80.31 369 GLU A N 1
ATOM 2873 C CA . GLU A 1 369 ? 21.217 5.633 27.256 1.00 80.31 369 GLU A CA 1
ATOM 2874 C C . GLU A 1 369 ? 21.733 7.078 27.251 1.00 80.31 369 GLU A C 1
ATOM 2876 O O . GLU A 1 369 ? 22.852 7.337 27.685 1.00 80.31 369 GLU A O 1
ATOM 2881 N N . MET A 1 370 ? 20.907 8.034 26.809 1.00 81.19 370 MET A N 1
ATOM 2882 C CA . MET A 1 370 ? 21.289 9.447 26.718 1.00 81.19 370 MET A CA 1
ATOM 2883 C C . MET A 1 370 ? 21.631 10.066 28.081 1.00 81.19 370 MET A C 1
ATOM 2885 O O . MET A 1 370 ? 22.504 10.927 28.163 1.00 81.19 370 MET A O 1
ATOM 2889 N N . PHE A 1 371 ? 20.950 9.631 29.145 1.00 81.38 371 PHE A N 1
ATOM 2890 C CA . PHE A 1 371 ? 21.064 10.219 30.483 1.00 81.38 371 PHE A CA 1
ATOM 2891 C C . PHE A 1 371 ? 21.746 9.307 31.516 1.00 81.38 371 PHE A C 1
ATOM 2893 O O . PHE A 1 371 ? 21.906 9.723 32.662 1.00 81.38 371 PHE A O 1
ATOM 2900 N N . ASN A 1 372 ? 22.170 8.091 31.136 1.00 78.31 372 ASN A N 1
ATOM 2901 C CA . ASN A 1 372 ? 22.863 7.128 32.008 1.00 78.31 372 ASN A CA 1
ATOM 2902 C C . ASN A 1 372 ? 22.180 6.928 33.377 1.00 78.31 372 ASN A C 1
ATOM 2904 O O . ASN A 1 372 ? 22.821 6.923 34.432 1.00 78.31 372 ASN A O 1
ATOM 2908 N N . TYR A 1 373 ? 20.853 6.777 33.383 1.00 81.62 373 TYR A N 1
ATOM 2909 C CA . TYR A 1 373 ? 20.119 6.559 34.628 1.00 81.62 373 TYR A CA 1
ATOM 2910 C C . TYR A 1 373 ? 20.470 5.200 35.269 1.00 81.62 373 TYR A C 1
ATOM 2912 O O . TYR A 1 373 ? 20.582 4.204 34.553 1.00 81.62 373 TYR A O 1
ATOM 2920 N N . PRO A 1 374 ? 20.565 5.112 36.613 1.00 79.75 374 PRO A N 1
ATOM 2921 C CA . PRO A 1 374 ? 20.741 3.838 37.310 1.00 79.75 374 PRO A CA 1
ATOM 2922 C C . PRO A 1 374 ? 19.609 2.847 37.001 1.00 79.75 374 PRO A C 1
ATOM 2924 O O . PRO A 1 374 ? 18.456 3.252 36.804 1.00 79.75 374 PRO A O 1
ATOM 2927 N N . GLU A 1 375 ? 19.904 1.544 37.022 1.00 72.62 375 GLU A N 1
ATOM 2928 C CA . GLU A 1 375 ? 18.882 0.513 36.812 1.00 72.62 375 GLU A CA 1
ATOM 2929 C C . GLU A 1 375 ? 17.710 0.676 37.799 1.00 72.62 375 GLU A C 1
ATOM 2931 O O . GLU A 1 375 ? 17.884 0.832 39.008 1.00 72.62 375 GLU A O 1
ATOM 2936 N N . GLY A 1 376 ? 16.483 0.692 37.267 1.00 77.00 376 GLY A N 1
ATOM 2937 C CA . GLY A 1 376 ? 15.261 0.878 38.058 1.00 77.00 376 GLY A CA 1
ATOM 2938 C C . GLY A 1 376 ? 14.981 2.320 38.509 1.00 77.00 376 GLY A C 1
ATOM 2939 O O . GLY A 1 376 ? 14.030 2.557 39.267 1.00 77.00 376 GLY A O 1
ATOM 2940 N N . PHE A 1 377 ? 15.765 3.305 38.060 1.00 79.25 377 PHE A N 1
ATOM 2941 C CA . PHE A 1 377 ? 15.508 4.714 38.353 1.00 79.25 377 PHE A CA 1
ATOM 2942 C C . PHE A 1 377 ? 14.281 5.234 37.583 1.00 79.25 377 PHE A C 1
ATOM 2944 O O . PHE A 1 377 ? 13.398 5.850 38.177 1.00 79.25 377 PHE A O 1
ATOM 2951 N N . VAL A 1 378 ? 14.148 4.945 36.291 1.00 81.31 378 VAL A N 1
ATOM 2952 C CA . VAL A 1 378 ? 12.988 5.397 35.503 1.00 81.31 378 VAL A CA 1
ATOM 2953 C C . VAL A 1 378 ? 11.812 4.435 35.693 1.00 81.31 378 VAL A C 1
ATOM 2955 O O . VAL A 1 378 ? 11.937 3.233 35.468 1.00 81.31 378 VAL A O 1
ATOM 2958 N N . ARG A 1 379 ? 10.671 4.958 36.160 1.00 83.00 379 ARG A N 1
ATOM 2959 C CA . ARG A 1 379 ? 9.458 4.182 36.473 1.00 83.00 379 ARG A CA 1
ATOM 2960 C C . ARG A 1 379 ? 8.215 4.968 36.084 1.00 83.00 379 ARG A C 1
ATOM 2962 O O . ARG A 1 379 ? 8.204 6.195 36.183 1.00 83.00 379 ARG A O 1
ATOM 2969 N N . VAL A 1 380 ? 7.148 4.254 35.738 1.00 79.75 380 VAL A N 1
ATOM 2970 C CA . VAL A 1 380 ? 5.839 4.865 35.483 1.00 79.75 380 VAL A CA 1
ATOM 2971 C C . VAL A 1 380 ? 5.358 5.585 36.747 1.00 79.75 380 VAL A C 1
ATOM 2973 O O . VAL A 1 380 ? 5.366 5.008 37.833 1.00 79.75 380 VAL A O 1
ATOM 2976 N N . GLY A 1 381 ? 4.942 6.842 36.604 1.00 76.75 381 GLY A N 1
ATOM 2977 C CA . GLY A 1 381 ? 4.443 7.674 37.700 1.00 76.75 381 GLY A CA 1
ATOM 2978 C C . GLY A 1 381 ? 5.518 8.461 38.456 1.00 76.75 381 GLY A C 1
ATOM 2979 O O . GLY A 1 381 ? 5.172 9.211 39.370 1.00 76.75 381 GLY A O 1
ATOM 2980 N N . ARG A 1 382 ? 6.801 8.331 38.092 1.00 80.94 382 ARG A N 1
ATOM 2981 C CA . ARG A 1 382 ? 7.881 9.104 38.717 1.00 80.94 382 ARG A CA 1
ATOM 2982 C C . ARG A 1 382 ? 7.824 10.575 38.259 1.00 80.94 382 ARG A C 1
ATOM 2984 O O . ARG A 1 382 ? 7.709 10.790 37.052 1.00 80.94 382 ARG A O 1
ATOM 2991 N N . PRO A 1 383 ? 7.885 11.566 39.170 1.00 81.31 383 PRO A N 1
ATOM 2992 C CA . PRO A 1 383 ? 8.012 12.975 38.796 1.00 81.31 383 PRO A CA 1
ATOM 2993 C C . PRO A 1 383 ? 9.306 13.209 38.012 1.00 81.31 383 PRO A C 1
ATOM 2995 O O . PRO A 1 383 ? 10.290 12.503 38.233 1.00 81.31 383 PRO A O 1
ATOM 2998 N N . VAL A 1 384 ? 9.277 14.160 37.082 1.00 76.19 384 VAL A N 1
ATOM 2999 C CA . VAL A 1 384 ? 10.443 14.534 36.259 1.00 76.19 384 VAL A CA 1
ATOM 3000 C C . VAL A 1 384 ? 11.367 15.520 36.989 1.00 76.19 384 VAL A C 1
ATOM 3002 O O . VAL A 1 384 ? 12.512 15.679 36.576 1.00 76.19 384 VAL A O 1
ATOM 3005 N N . GLU A 1 385 ? 10.883 16.136 38.073 1.00 63.78 385 GLU A N 1
ATOM 3006 C CA . GLU A 1 385 ? 11.663 16.989 38.986 1.00 63.78 385 GLU A CA 1
ATOM 3007 C C . GLU A 1 385 ? 12.637 16.209 39.880 1.00 63.78 385 GLU A C 1
ATOM 3009 O O . GLU A 1 385 ? 12.277 15.102 40.362 1.00 63.78 385 GLU A O 1
#